Protein AF-A0A238LFA6-F1 (afdb_monomer)

InterPro domains:
  IPR011044 Quinoprotein amine dehydrogenase, beta chain-like [SSF50969] (151-343)
  IPR015943 WD40/YVTN repeat-like-containing domain superfamily [G3DSA:2.130.10.10] (120-360)

pLDDT: mean 74.64, std 20.64, range [26.33, 98.44]

Organism: NCBI:txid1819565

Sequence (454 aa):
MKLIAILVLISCLAVPLSAQPPDEILNQSRDFAEQALTEIALGDRRAAVAAALKGLPDEPEAATLEYYPEAYEALLRAMAARVVNVDRETWQGYAVNSDGTRAVVMGINATMTSPGTGSPTIEFDTESQTMVSRGGPVYLPIEEEPPHILVDPRNGQVIADLMPFSATISNVYGPALPPAFSPDGSLVAAWHMVDGVVLRFRSSEGSPLPPLTELAGREPGVVIGFSPDGTLLAAAADGLVATWDATTGNLIDTFSAPDQTISLDWTHDGHLLALQVFGYDADAEVALSIYREGAWEQVGSLTGQGELPTQYMQVSKFGPHVLLDAETRVYLANWETGEVVDLGRTGASFHRFIRDGEAVGVLTQGLMSFLAGTLSLQVKSLDGAELTPTARDWVTFDQYVTINDEKPDNFGSLRPYTYRGDDIPDGPALWGDAMALLSETERAEVIADRIQPD

Secondary structure (DSSP, 8-state):
-----------------PPPPPHHHHHHHHHHHHHHHHHHHHT-HHHHHHHHHHTS-SS--HHHHTT-HHHHHHHHHHHH---EEE-TT---EEEE-TTSS-EEEE-------PPSSS--EEEEETTTTEEEEE----PPPPSSPPPEEEEETTTTEEEEES--S--PPP--SSS--S-EE-TTS-EEEEEETTTTEEEEEETTT--EEEEE-TTTT--S--EEEE-TTSSEEEEEETTEEEEEETTT--EEEEEEPPTTEEEEEE-TTSPEEEEEEE-SSTT-EEEEEEEETTEEEEEEEEE-SS-----EEEE-SSSSEEEEE-SSEEEEEETTT--EEEEEE-TTEEEEEEGGGTEEEEEE--HHHHHHT--EEEEEETTS-EE---HHHHTTT--EEEETTEEEEEEPP--TTS---TTPPPTHHHHHHHHHHS-HHHHHHHHHHS----

Foldseek 3Di:
DDDDDDDDPPPPPPPPPPPQFDPVLLVQLLVLLVQLVLCLQLLNLLSSLLSLLLSADPLDFQVRVVSRQSSQLSLLQSVLFLEAEDADQWFQFKFAFAALQKMKTWTHRDDDDDDPDPDFDFDQDPVVRDTDTDDDDDDDWDPAGTWTFMAGSNVNHTQDTLDPDGADDDDPDDSDADWDAQLVRQKTWHARQPQRWIWMAGSRRSHTDDIQRPRGPAHDLWEWEAFNVRQKIWMDGQQKIWIAGNVNRHTPDIDGHDGQFNYWDAALVGWIWTWHWDDDFQQIKIWIWIDDDRDTDTQEIDTGRGWDDFNDWEHQNDAQWIWTHTPFWIWIARSNVRDIATLGTVAVWDWAQAPSNQKIKIWDCHPVCVVVVHIDIWIAGSNNDTDDDHSLRCSQFSAAYHHPSDGGPDTHHHYNRGYRSPVQDDGSVSSVVSLVVDDPVSNVVSVVSHRDSD

Nearest PDB structures (foldseek):
  3bws-assembly1_A  TM=6.247E-01  e=5.611E-08  Leptospira interrogans
  5ltd-assembly2_B  TM=5.391E-01  e=1.840E-07  Ogataea angusta
  5ltd-assembly1_A  TM=5.369E-01  e=3.419E-07  Ogataea angusta
  4yhc-assembly1_A  TM=5.308E-01  e=5.012E-06  Schizosaccharomyces pombe 972h-
  6cmk-assembly1_B  TM=4.775E-01  e=4.038E-04  Citrobacter koseri ATCC BAA-895

Solvent-accessible surface area (backbone atoms only — not comparable to full-atom values): 25129 Å² total; per-residue (Å²): 139,88,84,87,84,81,85,80,84,78,77,73,80,71,70,76,75,70,77,77,67,54,68,70,52,52,48,52,16,41,54,23,13,54,50,8,51,50,26,43,55,50,35,38,37,66,60,4,35,45,30,5,51,18,19,38,62,81,89,41,52,59,79,60,46,71,74,35,55,58,9,51,29,25,31,52,35,22,73,41,35,34,26,36,64,43,71,79,70,34,74,63,42,31,32,45,17,35,82,45,66,37,25,40,42,30,34,36,69,75,82,90,70,88,75,86,83,80,78,67,59,76,48,72,40,83,89,78,74,45,80,48,83,61,77,79,92,82,87,77,87,72,92,60,62,44,55,35,37,33,26,26,24,71,78,65,46,78,64,27,69,66,52,94,61,90,57,60,79,76,91,73,83,64,67,64,64,65,64,38,49,24,48,83,34,57,35,36,40,35,72,39,62,66,62,20,27,41,39,34,28,35,56,89,63,37,49,77,49,83,66,42,60,92,53,45,78,42,61,92,53,61,33,63,42,46,28,66,86,37,57,33,32,37,39,33,37,73,43,34,33,41,31,22,35,50,84,83,57,48,78,73,50,74,48,78,47,65,77,57,51,80,43,56,44,45,36,60,89,63,35,46,35,35,35,28,52,49,69,84,46,42,71,11,31,37,36,36,29,37,42,53,99,91,43,79,43,80,41,34,72,47,78,38,90,60,58,37,74,61,80,44,72,38,44,25,74,36,67,62,38,32,41,37,38,28,76,59,33,31,35,39,34,29,48,83,79,50,47,73,35,73,70,46,72,26,80,58,49,50,77,44,71,34,80,82,40,60,26,37,36,39,39,35,43,46,76,69,27,55,76,69,72,43,77,43,75,46,29,25,37,81,84,49,48,83,44,87,73,52,59,73,69,51,24,54,65,45,38,30,37,22,37,72,76,34,70,76,76,49,71,36,46,83,52,76,45,37,38,58,47,86,87,60,63,69,59,47,56,33,55,54,56,54,57,66,72,44,50,76,68,56,44,53,49,31,70,70,70,27,53,71,82,122

Radius of gyration: 25.51 Å; Cα contacts (8 Å, |Δi|>4): 996; chains: 1; bounding box: 101×66×61 Å

Structure (mmCIF, N/CA/C/O backbone):
data_AF-A0A238LFA6-F1
#
_entry.id   AF-A0A238LFA6-F1
#
loop_
_atom_site.group_PDB
_atom_site.id
_atom_site.type_symbol
_atom_site.label_atom_id
_atom_site.label_alt_id
_atom_site.label_comp_id
_atom_site.label_asym_id
_atom_site.label_entity_id
_atom_site.label_seq_id
_atom_site.pdbx_PDB_ins_code
_atom_site.Cartn_x
_atom_site.Cartn_y
_atom_site.Cartn_z
_atom_site.occupancy
_atom_site.B_iso_or_equiv
_atom_site.auth_seq_id
_atom_site.auth_comp_id
_atom_site.auth_asym_id
_atom_site.auth_atom_id
_atom_site.pdbx_PDB_model_num
ATOM 1 N N . MET A 1 1 ? -57.349 45.228 -3.858 1.00 37.72 1 MET A N 1
ATOM 2 C CA . MET A 1 1 ? -56.105 44.581 -4.326 1.00 37.72 1 MET A CA 1
ATOM 3 C C . MET A 1 1 ? -55.445 43.920 -3.129 1.00 37.72 1 MET A C 1
ATOM 5 O O . MET A 1 1 ? -55.098 44.615 -2.188 1.00 37.72 1 MET A O 1
ATOM 9 N N . LYS A 1 2 ? -55.420 42.583 -3.131 1.00 36.34 2 LYS A N 1
ATOM 10 C CA . LYS A 1 2 ? -54.804 41.699 -2.130 1.00 36.34 2 LYS A CA 1
ATOM 11 C C . LYS A 1 2 ? -53.362 41.393 -2.553 1.00 36.34 2 LYS A C 1
ATOM 13 O O . LYS A 1 2 ? -53.178 41.097 -3.725 1.00 36.34 2 LYS A O 1
ATOM 18 N N . LEU A 1 3 ? -52.415 41.361 -1.619 1.00 29.03 3 LEU A N 1
ATOM 19 C CA . LEU A 1 3 ? -51.149 40.607 -1.689 1.00 29.03 3 LEU A CA 1
ATOM 20 C C . LEU A 1 3 ? -50.726 40.377 -0.222 1.00 29.03 3 LEU A C 1
ATOM 22 O O . LEU A 1 3 ? -50.401 41.334 0.467 1.00 29.03 3 LEU A O 1
ATOM 26 N N . ILE A 1 4 ? -51.140 39.275 0.414 1.00 34.56 4 ILE A N 1
ATOM 27 C CA . ILE A 1 4 ? -50.483 37.952 0.478 1.00 34.56 4 ILE A CA 1
ATOM 28 C C . 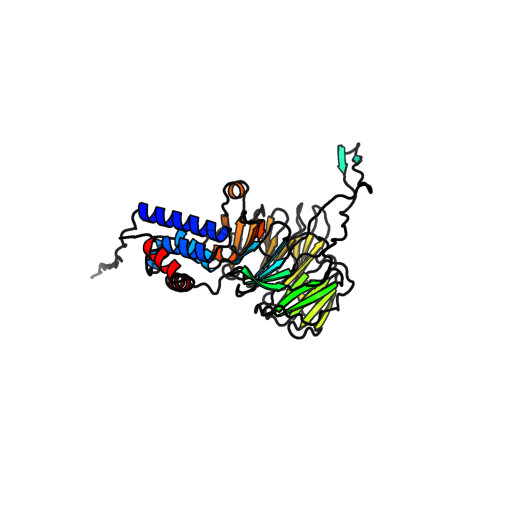ILE A 1 4 ? -49.103 38.040 1.155 1.00 34.56 4 ILE A C 1
ATOM 30 O O . ILE A 1 4 ? -48.097 38.292 0.504 1.00 34.56 4 ILE A O 1
ATOM 34 N N . ALA A 1 5 ? -49.087 37.791 2.468 1.00 33.59 5 ALA A N 1
ATOM 35 C CA . ALA A 1 5 ? -47.917 37.329 3.206 1.00 33.59 5 ALA A CA 1
ATOM 36 C C . ALA A 1 5 ? -48.024 35.799 3.310 1.00 33.59 5 ALA A C 1
ATOM 38 O O . ALA A 1 5 ? -48.997 35.285 3.864 1.00 33.59 5 ALA A O 1
ATOM 39 N N . ILE A 1 6 ? -47.071 35.078 2.722 1.00 33.91 6 ILE A N 1
ATOM 40 C CA . ILE A 1 6 ? -46.956 33.622 2.838 1.00 33.91 6 ILE A CA 1
ATOM 41 C C . ILE A 1 6 ? -46.083 33.343 4.064 1.00 33.91 6 ILE A C 1
ATOM 43 O O . ILE A 1 6 ? -44.888 33.625 4.053 1.00 33.91 6 ILE A O 1
ATOM 47 N N . LEU A 1 7 ? -46.693 32.803 5.122 1.00 31.34 7 LEU A N 1
ATOM 48 C CA . LEU A 1 7 ? -45.980 32.040 6.145 1.00 31.34 7 LEU A CA 1
ATOM 49 C C . LEU A 1 7 ? -45.525 30.728 5.491 1.00 31.34 7 LEU A C 1
ATOM 51 O O . LEU A 1 7 ? -46.366 29.894 5.156 1.00 31.34 7 LEU A O 1
ATOM 55 N N . VAL A 1 8 ? -44.219 30.531 5.327 1.00 31.39 8 VAL A N 1
ATOM 56 C CA . VAL A 1 8 ? -43.654 29.194 5.119 1.00 31.39 8 VAL A CA 1
ATOM 57 C C . VAL A 1 8 ? -43.277 28.662 6.498 1.00 31.39 8 VAL A C 1
ATOM 59 O O . VAL A 1 8 ? -42.295 29.095 7.095 1.00 31.39 8 VAL A O 1
ATOM 62 N N . LEU A 1 9 ? -44.099 27.755 7.025 1.00 32.66 9 LEU A N 1
ATOM 63 C CA . LEU A 1 9 ? -43.716 26.873 8.123 1.00 32.66 9 LEU A CA 1
ATOM 64 C C . LEU A 1 9 ? -42.640 25.923 7.589 1.00 32.66 9 LEU A C 1
ATOM 66 O O . LEU A 1 9 ? -42.952 24.965 6.886 1.00 32.66 9 LEU A O 1
ATOM 70 N N . ILE A 1 10 ? -41.377 26.191 7.915 1.00 34.00 10 ILE A N 1
ATOM 71 C CA . ILE A 1 10 ? -40.335 25.167 7.856 1.00 34.00 10 ILE A CA 1
ATOM 72 C C . ILE A 1 10 ? -40.556 24.298 9.091 1.00 34.00 10 ILE A C 1
ATOM 74 O O . ILE A 1 10 ? -40.155 24.645 10.200 1.00 34.00 10 ILE A O 1
ATOM 78 N N . SER A 1 11 ? -41.261 23.184 8.914 1.00 33.22 11 SER A N 1
ATOM 79 C CA . SER A 1 11 ? -41.185 22.073 9.850 1.00 33.22 11 SER A CA 1
ATOM 80 C C . SER A 1 11 ? -39.778 21.489 9.739 1.00 33.22 11 SER A C 1
ATOM 82 O O . SER A 1 11 ? -39.532 20.604 8.920 1.00 33.22 11 SER A O 1
ATOM 84 N N . CYS A 1 12 ? -38.843 22.010 10.535 1.00 32.88 12 CYS A N 1
ATOM 85 C CA . CYS A 1 12 ? -37.662 21.244 10.897 1.00 32.88 12 CYS A CA 1
ATOM 86 C C . CYS A 1 12 ? -38.176 19.987 11.599 1.00 32.88 12 CYS A C 1
ATOM 88 O O . CYS A 1 12 ? -38.617 20.045 12.747 1.00 32.88 12 CYS A O 1
ATOM 90 N N . LEU A 1 13 ? -38.151 18.857 10.896 1.00 36.09 13 LEU A N 1
ATOM 91 C CA . LEU A 1 13 ? -37.982 17.566 11.542 1.00 36.09 13 LEU A CA 1
ATOM 92 C C . LEU A 1 13 ? -36.618 17.642 12.226 1.00 36.09 13 LEU A C 1
ATOM 94 O O . LEU A 1 13 ? -35.591 17.341 11.628 1.00 36.09 13 LEU A O 1
ATOM 98 N N . ALA A 1 14 ? -36.607 18.162 13.451 1.00 37.34 14 ALA A N 1
ATOM 99 C CA . ALA A 1 14 ? -35.512 17.933 14.364 1.00 37.34 14 ALA A CA 1
ATOM 100 C C . ALA A 1 14 ? -35.490 16.420 14.576 1.00 37.34 14 ALA A C 1
ATOM 102 O O . ALA A 1 14 ? -36.322 15.877 15.304 1.00 37.34 14 ALA A O 1
ATOM 103 N N . VAL A 1 15 ? -34.587 15.740 13.869 1.00 38.59 15 VAL A N 1
ATOM 104 C CA . VAL A 1 15 ? -34.067 14.460 14.336 1.00 38.59 15 VAL A CA 1
ATOM 105 C C . VAL A 1 15 ? -33.672 14.725 15.789 1.00 38.59 15 VAL A C 1
ATOM 107 O O . VAL A 1 15 ? -32.947 15.698 16.027 1.00 38.59 15 VAL A O 1
ATOM 110 N N . PRO A 1 16 ? -34.223 14.005 16.779 1.00 41.16 16 PRO A N 1
ATOM 111 C CA . PRO A 1 16 ? -33.752 14.183 18.136 1.00 41.16 16 PRO A CA 1
ATOM 112 C C . PRO A 1 16 ? -32.260 13.864 18.092 1.00 41.16 16 PRO A C 1
ATOM 114 O O . PRO A 1 16 ? -31.895 12.756 17.711 1.00 41.16 16 PRO A O 1
ATOM 117 N N . LEU A 1 17 ? -31.407 14.847 18.407 1.00 48.75 17 LEU A N 1
ATOM 118 C CA . LEU A 1 17 ? -30.029 14.549 18.777 1.00 48.75 17 LEU A CA 1
ATOM 119 C C . LEU A 1 17 ? -30.155 13.471 19.854 1.00 48.75 17 LEU A C 1
ATOM 121 O O . LEU A 1 17 ? -30.703 13.754 20.925 1.00 48.75 17 LEU A O 1
ATOM 125 N N . SER A 1 18 ? -29.716 12.243 19.569 1.00 60.25 18 SER A N 1
ATOM 126 C CA . SER A 1 18 ? -29.378 11.330 20.651 1.00 60.25 18 SER A CA 1
ATOM 127 C C . SER A 1 18 ? -28.471 12.118 21.587 1.00 60.25 18 SER A C 1
ATOM 129 O O . SER A 1 18 ? -27.588 12.850 21.127 1.00 60.25 18 SER A O 1
ATOM 131 N N . ALA A 1 19 ? -28.765 12.078 22.886 1.00 70.69 19 ALA A N 1
ATOM 132 C CA . ALA A 1 19 ? -27.911 12.738 23.860 1.00 70.69 19 ALA A CA 1
ATOM 133 C C . ALA A 1 19 ? -26.474 12.266 23.610 1.00 70.69 19 ALA A C 1
ATOM 135 O O . ALA A 1 19 ? -26.257 11.069 23.423 1.00 70.69 19 ALA A O 1
ATOM 136 N N . GLN A 1 20 ? -25.523 13.202 23.523 1.00 80.25 20 GLN A N 1
ATOM 137 C CA . GLN A 1 20 ? -24.124 12.818 23.362 1.00 80.25 20 GLN A CA 1
ATOM 138 C C . GLN A 1 20 ? -23.736 11.853 24.491 1.00 80.25 20 GLN A C 1
ATOM 140 O O . GLN A 1 20 ? -24.167 12.079 25.630 1.00 80.25 20 GLN A O 1
ATOM 145 N N . PRO A 1 21 ? -22.938 10.810 24.198 1.00 89.12 21 PRO A N 1
ATOM 146 C CA . PRO A 1 21 ? -22.437 9.919 25.233 1.00 89.12 21 PRO A CA 1
ATOM 147 C C . PRO A 1 21 ? -21.693 10.708 26.324 1.00 89.12 21 PRO A C 1
ATOM 149 O O . PRO A 1 21 ? -21.082 11.736 26.016 1.00 89.12 21 PRO A O 1
ATOM 152 N N . PRO A 1 22 ? -21.715 10.255 27.589 1.00 92.50 22 PRO A N 1
ATOM 153 C CA . PRO A 1 22 ? -20.959 10.900 28.659 1.00 92.50 22 PRO A CA 1
ATOM 154 C C . PRO A 1 22 ? -19.458 10.979 28.343 1.00 92.50 22 PRO A C 1
ATOM 156 O O . PRO A 1 22 ? -18.893 10.032 27.796 1.00 92.50 22 PRO A O 1
ATOM 159 N N . ASP A 1 23 ? -18.788 12.057 28.770 1.00 92.88 23 ASP A N 1
ATOM 160 C CA . ASP A 1 23 ? -17.341 12.250 28.556 1.00 92.88 23 ASP A CA 1
ATOM 161 C C . ASP A 1 23 ? -16.497 11.071 29.069 1.00 92.88 23 ASP A C 1
ATOM 163 O O . ASP A 1 23 ? -15.469 10.742 28.486 1.00 92.88 23 ASP A O 1
ATOM 167 N N . GLU A 1 24 ? -16.933 10.409 30.145 1.00 94.56 24 GLU A N 1
ATOM 168 C CA . GLU A 1 24 ? -16.273 9.214 30.684 1.00 94.56 24 GLU A CA 1
ATOM 169 C C . GLU A 1 24 ? -16.247 8.063 29.668 1.00 94.56 24 GLU A C 1
ATOM 171 O O . GLU A 1 24 ? -15.202 7.448 29.470 1.00 94.56 24 GLU A O 1
ATOM 176 N N . ILE A 1 25 ? -17.359 7.828 28.967 1.00 95.62 25 ILE A N 1
ATOM 177 C CA . ILE A 1 25 ? -17.468 6.800 27.925 1.00 95.62 25 ILE A CA 1
ATOM 178 C C . ILE A 1 25 ? -16.638 7.180 26.697 1.00 95.62 25 ILE A C 1
ATOM 180 O O . ILE A 1 25 ? -15.967 6.330 26.113 1.00 95.62 25 ILE A O 1
ATOM 184 N N . LEU A 1 26 ? -16.638 8.462 26.319 1.00 95.44 26 LEU A N 1
ATOM 185 C CA . LEU A 1 26 ? -15.810 8.954 25.214 1.00 95.44 26 LEU A CA 1
ATOM 186 C C . LEU A 1 26 ? -14.313 8.820 25.523 1.00 95.44 26 LEU A C 1
ATOM 188 O O . LEU A 1 26 ? -13.538 8.465 24.642 1.00 95.44 26 LEU A O 1
ATOM 192 N N . ASN A 1 27 ? -13.899 9.052 26.770 1.00 96.31 27 ASN A N 1
ATOM 193 C CA . ASN A 1 27 ? -12.510 8.851 27.182 1.00 96.31 27 ASN A CA 1
ATOM 194 C C . ASN A 1 27 ? -12.126 7.364 27.176 1.00 96.31 27 ASN A C 1
ATOM 196 O O . ASN A 1 27 ? -11.094 7.027 26.611 1.00 96.31 27 ASN A O 1
ATOM 200 N N . GLN A 1 28 ? -12.981 6.471 27.686 1.00 97.31 28 GLN A N 1
ATOM 201 C CA . GLN A 1 28 ? -12.742 5.022 27.601 1.00 97.31 28 GLN A CA 1
ATOM 202 C C . GLN A 1 28 ? -12.625 4.539 26.147 1.00 97.31 28 GLN A C 1
ATOM 204 O O . GLN A 1 28 ? -11.766 3.722 25.826 1.00 97.31 28 GLN A O 1
ATOM 209 N N . SER A 1 29 ? -13.462 5.065 25.247 1.00 97.94 29 SER A N 1
ATOM 210 C CA . SER A 1 29 ? -13.379 4.776 23.811 1.00 97.94 29 SER A CA 1
ATOM 211 C C . SER A 1 29 ? -12.026 5.179 23.212 1.00 97.94 29 SER A C 1
ATOM 213 O O . SER A 1 29 ? -11.436 4.404 22.456 1.00 97.94 29 SER A O 1
ATOM 215 N N . ARG A 1 30 ? -11.495 6.350 23.594 1.00 97.31 30 ARG A N 1
ATOM 216 C CA . ARG A 1 30 ? -10.154 6.806 23.188 1.00 97.31 30 ARG A CA 1
ATOM 217 C C . ARG A 1 30 ? -9.043 5.927 23.751 1.00 97.31 30 ARG A C 1
ATOM 219 O O . ARG A 1 30 ? -8.142 5.577 22.998 1.00 97.31 30 ARG A O 1
ATOM 226 N N . ASP A 1 31 ? -9.131 5.515 25.014 1.00 97.44 31 ASP A N 1
ATOM 227 C CA . ASP A 1 31 ? -8.135 4.623 25.627 1.00 97.44 31 ASP A CA 1
ATOM 228 C C . ASP A 1 31 ? -8.044 3.287 24.860 1.00 97.44 31 ASP A C 1
ATOM 230 O O . ASP A 1 31 ? -6.955 2.791 24.565 1.00 97.44 31 ASP A O 1
ATOM 234 N N . PHE A 1 32 ? -9.192 2.729 24.456 1.00 98.44 32 PHE A N 1
ATOM 235 C CA . PHE A 1 32 ? -9.238 1.535 23.607 1.00 98.44 32 PHE A CA 1
ATOM 236 C C . PHE A 1 32 ? -8.690 1.778 22.195 1.00 98.44 32 PHE A C 1
ATOM 238 O O . PHE A 1 32 ? -8.038 0.896 21.631 1.00 98.44 32 PHE A O 1
ATOM 245 N N . ALA A 1 33 ? -8.918 2.962 21.624 1.00 97.00 33 ALA A N 1
ATOM 246 C CA . ALA A 1 33 ? -8.324 3.344 20.347 1.00 97.00 33 ALA A CA 1
ATOM 247 C C . ALA A 1 33 ? -6.788 3.411 20.439 1.00 97.00 33 ALA A C 1
ATOM 249 O O . ALA A 1 33 ? -6.101 2.853 19.586 1.00 97.00 33 ALA A O 1
ATOM 250 N N . GLU A 1 34 ? -6.234 4.015 21.493 1.00 94.88 34 GLU A N 1
ATOM 251 C CA . GLU A 1 34 ? -4.783 4.066 21.735 1.00 94.88 34 GLU A CA 1
ATOM 252 C C . GLU A 1 34 ? -4.179 2.667 21.918 1.00 94.88 34 GLU A C 1
ATOM 254 O O . GLU A 1 34 ? -3.111 2.367 21.369 1.00 94.88 34 GLU A O 1
ATOM 259 N N . GLN A 1 35 ? -4.885 1.783 22.629 1.00 95.06 35 GLN A N 1
ATOM 260 C CA . GLN A 1 35 ? -4.495 0.380 22.735 1.00 95.06 35 GLN A CA 1
ATOM 261 C C . GLN A 1 35 ? -4.465 -0.286 21.353 1.00 95.06 35 GLN A C 1
ATOM 263 O O . GLN A 1 35 ? -3.463 -0.901 20.997 1.00 95.06 35 GLN A O 1
ATOM 268 N N . ALA A 1 36 ? -5.512 -0.122 20.544 1.00 95.31 36 ALA A N 1
ATOM 269 C CA . ALA A 1 36 ? -5.564 -0.694 19.2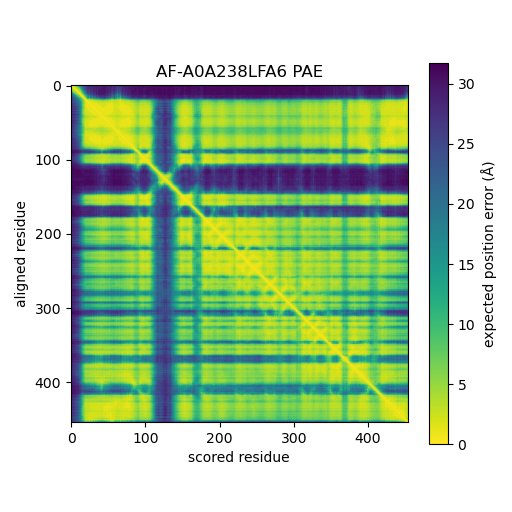03 1.00 95.31 36 ALA A CA 1
ATOM 270 C C . ALA A 1 36 ? -4.415 -0.202 18.310 1.00 95.31 36 ALA A C 1
ATOM 272 O O . ALA A 1 36 ? -3.789 -1.006 17.624 1.00 95.31 36 ALA A O 1
ATOM 273 N N . LEU A 1 37 ? -4.084 1.092 18.355 1.00 89.69 37 LEU A N 1
ATOM 274 C CA . LEU A 1 37 ? -2.946 1.649 17.615 1.00 89.69 37 LEU A CA 1
ATOM 275 C C . LEU A 1 37 ? -1.601 1.074 18.084 1.00 89.69 37 LEU A C 1
ATOM 277 O O . LEU A 1 37 ? -0.703 0.881 17.263 1.00 89.69 37 LEU A O 1
ATOM 281 N N . THR A 1 38 ? -1.470 0.769 19.377 1.00 87.19 38 THR A N 1
ATOM 282 C CA . THR A 1 38 ? -0.289 0.085 19.924 1.00 87.19 38 THR A CA 1
ATOM 283 C C . THR A 1 38 ? -0.168 -1.327 19.353 1.00 87.19 38 THR A C 1
ATOM 285 O O . THR A 1 38 ? 0.900 -1.697 18.878 1.00 87.19 38 THR A O 1
ATOM 288 N N . GLU A 1 39 ? -1.263 -2.086 19.313 1.00 87.44 39 GLU A N 1
ATOM 289 C CA . GLU A 1 39 ? -1.271 -3.443 18.747 1.00 87.44 39 GLU A CA 1
ATOM 290 C C . GLU A 1 39 ? -0.993 -3.450 17.231 1.00 87.44 39 GLU A C 1
ATOM 292 O O . GLU A 1 39 ? -0.251 -4.304 16.742 1.00 87.44 39 GLU A O 1
ATOM 297 N N . ILE A 1 40 ? -1.494 -2.456 16.477 1.00 83.44 40 ILE A N 1
ATOM 298 C CA . ILE A 1 40 ? -1.125 -2.263 15.058 1.00 83.44 40 ILE A CA 1
ATOM 299 C C . ILE A 1 40 ? 0.388 -2.079 14.928 1.00 83.44 40 ILE A C 1
ATOM 301 O O . ILE A 1 40 ? 1.010 -2.721 14.083 1.00 83.44 40 ILE A O 1
ATOM 305 N N . ALA A 1 41 ? 0.980 -1.234 15.776 1.00 77.25 41 ALA A N 1
ATOM 306 C CA . ALA A 1 41 ? 2.416 -0.969 15.774 1.00 77.25 41 ALA A CA 1
ATOM 307 C C . ALA A 1 41 ? 3.268 -2.181 16.184 1.00 77.25 41 ALA A C 1
ATOM 309 O O . ALA A 1 41 ? 4.463 -2.185 15.905 1.00 77.25 41 ALA A O 1
ATOM 310 N N . LEU A 1 42 ? 2.677 -3.200 16.812 1.00 76.50 42 LEU A N 1
ATOM 311 C CA . LEU A 1 42 ? 3.324 -4.477 17.134 1.00 76.50 42 LEU A CA 1
ATOM 312 C C . LEU A 1 42 ? 3.100 -5.549 16.053 1.00 76.50 42 LEU A C 1
ATOM 314 O O . LEU A 1 42 ? 3.753 -6.594 16.065 1.00 76.50 42 LEU A O 1
ATOM 318 N N . GLY A 1 43 ? 2.199 -5.295 15.102 1.00 76.00 43 GLY A N 1
ATOM 319 C CA . GLY A 1 43 ? 1.790 -6.257 14.083 1.00 76.00 43 GLY A CA 1
ATOM 320 C C . GLY A 1 43 ? 0.730 -7.262 14.545 1.00 76.00 43 GLY A C 1
ATOM 321 O O . GLY A 1 43 ? 0.389 -8.165 13.778 1.00 76.00 43 GLY A O 1
ATOM 322 N N . ASP A 1 44 ? 0.154 -7.114 15.746 1.00 85.81 44 ASP A N 1
ATOM 323 C CA . ASP A 1 44 ? -0.959 -7.959 16.196 1.00 85.81 44 ASP A CA 1
ATOM 324 C C . ASP A 1 44 ? -2.300 -7.401 15.711 1.00 85.81 44 ASP A C 1
ATOM 326 O O . ASP A 1 44 ? -3.057 -6.712 16.402 1.00 85.81 44 ASP A O 1
ATOM 330 N N . ARG A 1 45 ? -2.622 -7.753 14.468 1.00 87.38 45 ARG A N 1
ATOM 331 C CA . ARG A 1 45 ? -3.863 -7.337 13.815 1.00 87.38 45 ARG A CA 1
ATOM 332 C C . ARG A 1 45 ? -5.122 -7.771 14.576 1.00 87.38 45 ARG A C 1
ATOM 334 O O . ARG A 1 45 ? -6.118 -7.047 14.559 1.00 87.38 45 ARG A O 1
ATOM 341 N N . ARG A 1 46 ? -5.131 -8.953 15.206 1.00 92.31 46 ARG A N 1
ATOM 342 C CA . ARG A 1 46 ? -6.343 -9.483 15.864 1.00 92.31 46 ARG A CA 1
ATOM 343 C C . ARG A 1 46 ? -6.558 -8.808 17.215 1.00 92.31 46 ARG A C 1
ATOM 345 O O . ARG A 1 46 ? -7.695 -8.432 17.504 1.00 92.31 46 ARG A O 1
ATOM 352 N N . ALA A 1 47 ? -5.489 -8.580 17.978 1.00 92.12 47 ALA A N 1
ATOM 353 C CA . ALA A 1 47 ? -5.544 -7.792 19.207 1.00 92.12 47 ALA A CA 1
ATOM 354 C C . ALA A 1 47 ? -5.965 -6.342 18.926 1.00 92.12 47 ALA A C 1
ATOM 356 O O . ALA A 1 47 ? -6.847 -5.823 19.611 1.00 92.12 47 ALA A O 1
ATOM 357 N N . ALA A 1 48 ? -5.438 -5.728 17.860 1.00 93.56 48 ALA A N 1
ATOM 358 C CA . ALA A 1 48 ? -5.834 -4.387 17.435 1.00 93.56 48 ALA A CA 1
ATOM 359 C C . ALA A 1 48 ? -7.335 -4.283 17.127 1.00 93.56 48 ALA A C 1
ATOM 361 O O . ALA A 1 48 ? -8.013 -3.376 17.613 1.00 93.56 48 ALA A O 1
ATOM 362 N N . VAL A 1 49 ? -7.874 -5.239 16.358 1.00 97.75 49 VAL A N 1
ATOM 363 C CA . VAL A 1 49 ? -9.311 -5.299 16.050 1.00 97.75 49 VAL A CA 1
ATOM 364 C C . VAL A 1 49 ? -10.138 -5.471 17.324 1.00 97.75 49 VAL A C 1
ATOM 366 O O . VAL A 1 49 ? -11.129 -4.765 17.506 1.00 97.75 49 VAL A O 1
ATOM 369 N N . ALA A 1 50 ? -9.731 -6.369 18.225 1.00 98.25 50 ALA A N 1
ATOM 370 C CA . ALA A 1 50 ? -10.434 -6.583 19.486 1.00 98.25 50 ALA A CA 1
ATOM 371 C C . ALA A 1 50 ? -10.454 -5.315 20.356 1.00 98.25 50 ALA A C 1
ATOM 373 O O . ALA A 1 50 ? -11.519 -4.926 20.836 1.00 98.25 50 ALA A O 1
ATOM 374 N N . ALA A 1 51 ? -9.312 -4.640 20.517 1.00 98.31 51 ALA A N 1
ATOM 375 C CA . ALA A 1 51 ? -9.214 -3.394 21.272 1.00 98.31 51 ALA A CA 1
ATOM 376 C C . ALA A 1 51 ? -10.096 -2.291 20.664 1.00 98.31 51 ALA A C 1
ATOM 378 O O . ALA A 1 51 ? -10.906 -1.699 21.374 1.00 98.31 51 ALA A O 1
ATOM 379 N N . ALA A 1 52 ? -10.040 -2.080 19.345 1.00 98.06 52 ALA A N 1
ATOM 380 C CA . ALA A 1 52 ? -10.851 -1.058 18.684 1.00 98.06 52 ALA A CA 1
ATOM 381 C C . ALA A 1 52 ? -12.362 -1.324 18.828 1.00 98.06 52 ALA A C 1
ATOM 383 O O . ALA A 1 52 ? -13.133 -0.401 19.094 1.00 98.06 52 ALA A O 1
ATOM 384 N N . LEU A 1 53 ? -12.794 -2.588 18.729 1.00 98.31 53 LEU A N 1
ATOM 385 C CA . LEU A 1 53 ? -14.197 -2.971 18.929 1.00 98.31 53 LEU A CA 1
ATOM 386 C C . LEU A 1 53 ? -14.685 -2.726 20.366 1.00 98.31 53 LEU A C 1
ATOM 388 O O . LEU A 1 53 ? -15.848 -2.354 20.541 1.00 98.31 53 LEU A O 1
ATOM 392 N N . LYS A 1 54 ? -13.820 -2.880 21.384 1.00 98.44 54 LYS A N 1
ATOM 393 C CA . LYS A 1 54 ? -14.146 -2.520 22.780 1.00 98.44 54 LYS A CA 1
ATOM 394 C C . LYS A 1 54 ? -14.438 -1.020 22.925 1.00 98.44 54 LYS A C 1
ATOM 396 O O . LYS A 1 54 ? -15.275 -0.639 23.739 1.00 98.44 54 LYS A O 1
ATOM 401 N N . GLY A 1 55 ? -13.823 -0.177 22.096 1.00 97.50 55 GLY A N 1
ATOM 402 C CA . GLY A 1 55 ? -14.077 1.264 22.051 1.00 97.50 55 GLY A CA 1
ATOM 403 C C . GLY A 1 55 ? -15.369 1.681 21.340 1.00 97.50 55 GLY A C 1
ATOM 404 O O . GLY A 1 55 ? -15.658 2.875 21.306 1.00 97.50 55 GLY A O 1
ATOM 405 N N . LEU A 1 56 ? -16.147 0.748 20.778 1.00 96.88 56 LEU A N 1
ATOM 406 C CA . LEU A 1 56 ? -17.362 1.045 20.014 1.00 96.88 56 LEU A CA 1
ATOM 407 C C . LEU A 1 56 ? -18.618 0.432 20.664 1.00 96.88 56 LEU A C 1
ATOM 409 O O . LEU A 1 56 ? -18.527 -0.628 21.292 1.00 96.88 56 LEU A O 1
ATOM 413 N N . PRO A 1 57 ? -19.811 1.031 20.478 1.00 94.44 57 PRO A N 1
ATOM 414 C CA . PRO A 1 57 ? -21.092 0.440 20.886 1.00 94.44 57 PRO A CA 1
ATOM 415 C C . PRO A 1 57 ? -21.433 -0.836 20.120 1.00 94.44 57 PRO A C 1
ATOM 417 O O . PRO A 1 57 ? -20.885 -1.081 19.044 1.00 94.44 57 PRO A O 1
ATOM 420 N N . ASP A 1 58 ? -22.328 -1.660 20.670 1.00 93.06 58 ASP A N 1
ATOM 421 C CA . ASP A 1 58 ? -22.764 -2.902 20.022 1.00 93.06 58 ASP A CA 1
ATOM 422 C C . ASP A 1 58 ? -23.586 -2.657 18.766 1.00 93.06 58 ASP A C 1
ATOM 424 O O . ASP A 1 58 ? -24.438 -1.774 18.767 1.00 93.06 58 ASP A O 1
ATOM 428 N N . GLU A 1 59 ? -23.278 -3.422 17.712 1.00 91.31 59 GLU A N 1
ATOM 429 C CA . GLU A 1 59 ? -23.884 -3.313 16.377 1.00 91.31 59 GLU A CA 1
ATOM 430 C C . GLU A 1 59 ? -24.187 -1.849 15.972 1.00 91.31 59 GLU A C 1
ATOM 432 O O . GLU A 1 59 ? -25.343 -1.487 15.737 1.00 91.31 59 GLU A O 1
ATOM 437 N N . PRO A 1 60 ? -23.169 -0.964 15.936 1.00 92.12 60 PRO A N 1
ATOM 438 C CA . PRO A 1 60 ? -23.401 0.470 15.895 1.00 92.12 60 PRO A CA 1
ATOM 439 C C . PRO A 1 60 ? -23.958 0.901 14.536 1.00 92.12 60 PRO A C 1
ATOM 441 O O . PRO A 1 60 ? -23.461 0.506 13.479 1.00 92.12 60 PRO A O 1
ATOM 444 N N . GLU A 1 61 ? -24.961 1.779 14.555 1.00 91.56 61 GLU A N 1
ATOM 445 C CA . GLU A 1 61 ? -25.421 2.473 13.353 1.00 91.56 61 GLU A CA 1
ATOM 446 C C . GLU A 1 61 ? -24.393 3.521 12.893 1.00 91.56 61 GLU A C 1
ATOM 448 O O . GLU A 1 61 ? -23.574 4.007 13.674 1.00 91.56 61 GLU A O 1
ATOM 453 N N . ALA A 1 62 ? -24.465 3.932 11.622 1.00 89.19 62 ALA A N 1
ATOM 454 C CA . ALA A 1 62 ? -23.528 4.905 11.051 1.00 89.19 62 ALA A CA 1
ATOM 455 C C . ALA A 1 62 ? -23.493 6.235 11.829 1.00 89.19 62 ALA A C 1
ATOM 457 O O . ALA A 1 62 ? -22.417 6.756 12.096 1.00 89.19 62 ALA A O 1
ATOM 458 N N . ALA A 1 63 ? -24.656 6.742 12.252 1.00 88.38 63 ALA A N 1
ATOM 459 C CA . ALA A 1 63 ? -24.744 7.972 13.040 1.00 88.38 63 ALA A CA 1
ATOM 460 C C . ALA A 1 63 ? -24.109 7.825 14.434 1.00 88.38 63 ALA A C 1
ATOM 462 O O . ALA A 1 63 ? -23.591 8.790 14.985 1.00 88.38 63 ALA A O 1
ATOM 463 N N . THR A 1 64 ? -24.124 6.617 15.002 1.00 90.19 64 THR A N 1
ATOM 464 C CA . THR A 1 64 ? -23.521 6.346 16.309 1.00 90.19 64 THR A CA 1
ATOM 465 C C . THR A 1 64 ? -21.996 6.368 16.231 1.00 90.19 64 THR A C 1
ATOM 467 O O . THR A 1 64 ? -21.345 6.859 17.151 1.00 90.19 64 TH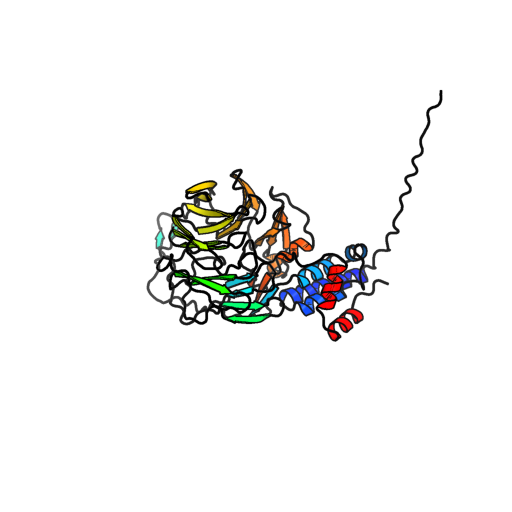R A O 1
ATOM 470 N N . LEU A 1 65 ? -21.416 5.887 15.127 1.00 91.00 65 LEU A N 1
ATOM 471 C CA . LEU A 1 65 ? -19.964 5.877 14.910 1.00 91.00 65 LEU A CA 1
ATOM 472 C C . LEU A 1 65 ? -19.355 7.288 14.882 1.00 91.00 65 LEU A C 1
ATOM 474 O O . LEU A 1 65 ? -18.206 7.454 15.282 1.00 91.00 65 LEU A O 1
ATOM 478 N N . GLU A 1 66 ? -20.125 8.311 14.495 1.00 90.69 66 GLU A N 1
ATOM 479 C CA . GLU A 1 66 ? -19.673 9.713 14.503 1.00 90.69 66 GLU A CA 1
ATOM 480 C C . GLU A 1 66 ? -19.317 10.225 15.910 1.00 90.69 66 GLU A C 1
ATOM 482 O O . GLU A 1 66 ? -18.538 11.170 16.041 1.00 90.69 66 GLU A O 1
ATOM 487 N N . TYR A 1 67 ? -19.849 9.603 16.969 1.00 93.25 67 TYR A N 1
ATOM 488 C CA . TYR A 1 67 ? -19.504 9.944 18.352 1.00 93.25 67 TYR A CA 1
ATOM 489 C C . TYR A 1 67 ? -18.183 9.327 18.827 1.00 93.25 67 TYR A C 1
ATOM 491 O O . TYR A 1 67 ? -17.652 9.779 19.840 1.00 93.25 67 TYR A O 1
ATOM 499 N N . TYR A 1 68 ? -17.644 8.336 18.111 1.00 95.19 68 TYR A N 1
ATOM 500 C CA . TYR A 1 68 ? -16.449 7.575 18.499 1.00 95.19 68 TYR A CA 1
ATOM 501 C C . TYR A 1 68 ? -15.386 7.566 17.384 1.00 95.19 68 TYR A C 1
ATOM 503 O O . TYR A 1 68 ? -14.971 6.492 16.932 1.00 95.19 68 TYR A O 1
ATOM 511 N N . PRO A 1 69 ? -14.955 8.743 16.890 1.00 93.38 69 PRO A N 1
ATOM 512 C CA . PRO A 1 69 ? -14.136 8.825 15.687 1.00 93.38 69 PRO A CA 1
ATOM 513 C C . PRO A 1 69 ? -12.767 8.150 15.845 1.00 93.38 69 PRO A C 1
ATOM 515 O O . PRO A 1 69 ? -12.308 7.516 14.899 1.00 93.38 69 PRO A O 1
ATOM 518 N N . GLU A 1 70 ? -12.139 8.216 17.022 1.00 95.00 70 GLU A N 1
ATOM 519 C CA . GLU A 1 70 ? -10.824 7.610 17.267 1.00 95.00 70 GLU A CA 1
ATOM 520 C C . GLU A 1 70 ? -10.890 6.073 17.265 1.00 95.00 70 GLU A C 1
ATOM 522 O O . GLU A 1 70 ? -10.063 5.421 16.630 1.00 95.00 70 GLU A O 1
ATOM 527 N N . ALA A 1 71 ? -11.899 5.480 17.915 1.00 96.62 71 ALA A N 1
ATOM 528 C CA . ALA A 1 71 ? -12.085 4.027 17.922 1.00 96.62 71 ALA A CA 1
ATOM 529 C C . ALA A 1 71 ? -12.511 3.495 16.544 1.00 96.62 71 ALA A C 1
ATOM 531 O O . ALA A 1 71 ? -12.066 2.425 16.125 1.00 96.62 71 ALA A O 1
ATOM 532 N N . TYR A 1 72 ? -13.328 4.255 15.808 1.00 96.12 72 TYR A N 1
ATOM 533 C CA . TYR A 1 72 ? -13.703 3.911 14.438 1.00 96.12 72 TYR A CA 1
ATOM 534 C C . TYR A 1 72 ? -12.504 3.985 13.478 1.00 96.12 72 TYR A C 1
ATOM 536 O O . TYR A 1 72 ? -12.302 3.067 12.680 1.00 96.12 72 TYR A O 1
ATOM 544 N N . GLU A 1 73 ? -11.668 5.023 13.584 1.00 94.88 73 GLU A N 1
ATOM 545 C CA . GLU A 1 73 ? -10.409 5.111 12.837 1.00 94.88 73 GLU A CA 1
ATOM 546 C C . GLU A 1 73 ? -9.478 3.945 13.177 1.00 94.88 73 GLU A C 1
ATOM 548 O O . GLU A 1 73 ? -8.973 3.281 12.270 1.00 94.88 73 GLU A O 1
ATOM 553 N N . ALA A 1 74 ? -9.290 3.647 14.465 1.00 95.81 74 ALA A N 1
ATOM 554 C CA . ALA A 1 74 ? -8.459 2.530 14.897 1.00 95.81 74 ALA A CA 1
ATOM 555 C C . ALA A 1 74 ? -8.967 1.188 14.346 1.00 95.81 74 ALA A C 1
ATOM 557 O O . ALA A 1 74 ? -8.158 0.361 13.927 1.00 95.81 74 ALA A O 1
ATOM 558 N N . LEU A 1 75 ? -10.289 0.985 14.265 1.00 97.19 75 LEU A N 1
ATOM 559 C CA . LEU A 1 75 ? -10.874 -0.222 13.678 1.00 97.19 75 LEU A CA 1
ATOM 560 C C . LEU A 1 75 ? -10.600 -0.325 12.171 1.00 97.19 75 LEU A C 1
ATOM 562 O O . LEU A 1 75 ? -10.202 -1.393 11.699 1.00 97.19 75 LEU A O 1
ATOM 566 N N . LEU A 1 76 ? -10.781 0.771 11.423 1.00 95.50 76 LEU A N 1
ATOM 567 C CA . LEU A 1 76 ? -10.461 0.839 9.990 1.00 95.50 76 LEU A CA 1
ATOM 568 C C . LEU A 1 76 ? -8.991 0.486 9.744 1.00 95.50 76 LEU A C 1
ATOM 570 O O . LEU A 1 76 ? -8.678 -0.377 8.920 1.00 95.50 76 LEU A O 1
ATOM 574 N N . ARG A 1 77 ? -8.095 1.120 10.503 1.00 92.94 77 ARG A N 1
ATOM 575 C CA . ARG A 1 77 ? -6.648 0.908 10.423 1.00 92.94 77 ARG A CA 1
ATOM 576 C C . ARG A 1 77 ? -6.256 -0.519 10.804 1.00 92.94 77 ARG A C 1
ATOM 578 O O . ARG A 1 77 ? -5.503 -1.151 10.070 1.00 92.94 77 ARG A O 1
ATOM 585 N N . ALA A 1 78 ? -6.829 -1.079 11.871 1.00 93.88 78 ALA A N 1
ATOM 586 C CA . ALA A 1 78 ? -6.580 -2.460 12.288 1.00 93.88 78 ALA A CA 1
ATOM 587 C C . ALA A 1 78 ? -7.040 -3.472 11.226 1.00 93.88 78 ALA A C 1
ATOM 589 O O . ALA A 1 78 ? -6.319 -4.408 10.879 1.00 93.88 78 ALA A O 1
ATOM 590 N N . MET A 1 79 ? -8.219 -3.268 10.636 1.00 95.06 79 MET A N 1
ATOM 591 C CA . MET A 1 79 ? -8.709 -4.120 9.550 1.00 95.06 79 MET A CA 1
ATOM 592 C C . MET A 1 79 ? -7.824 -4.025 8.301 1.00 95.06 79 MET A C 1
ATOM 594 O O . MET A 1 79 ? -7.583 -5.041 7.640 1.00 95.06 79 MET A O 1
ATOM 598 N N . ALA A 1 80 ? -7.283 -2.845 8.009 1.00 92.19 80 ALA A N 1
ATOM 599 C CA . ALA A 1 80 ? -6.384 -2.617 6.887 1.00 92.19 80 ALA A CA 1
ATOM 600 C C . ALA A 1 80 ? -4.930 -3.047 7.122 1.00 92.19 80 ALA A C 1
ATOM 602 O O . ALA A 1 80 ? -4.230 -3.301 6.144 1.00 92.19 80 ALA A O 1
ATOM 603 N N . ALA A 1 81 ? -4.477 -3.155 8.370 1.00 88.56 81 ALA A N 1
ATOM 604 C CA . ALA A 1 81 ? -3.069 -3.345 8.697 1.00 88.56 81 ALA A CA 1
ATOM 605 C C . ALA A 1 81 ? -2.446 -4.537 7.951 1.00 88.56 81 ALA A C 1
ATOM 607 O O . ALA A 1 81 ? -3.009 -5.639 7.916 1.00 88.56 81 ALA A O 1
ATOM 608 N N . ARG A 1 82 ? -1.281 -4.292 7.345 1.00 87.56 82 ARG A N 1
ATOM 609 C CA . ARG A 1 82 ? -0.385 -5.278 6.723 1.00 87.56 82 ARG A CA 1
ATOM 610 C C . ARG A 1 82 ? 0.993 -5.082 7.331 1.00 87.56 82 ARG A C 1
ATOM 612 O O . ARG A 1 82 ? 1.919 -4.640 6.654 1.00 87.56 82 ARG A O 1
ATOM 619 N N . VAL A 1 83 ? 1.082 -5.338 8.630 1.00 79.06 83 VAL A N 1
ATOM 620 C CA . VAL A 1 83 ? 2.296 -5.150 9.420 1.00 79.06 83 VAL A CA 1
ATOM 621 C C . VAL A 1 83 ? 2.894 -6.516 9.710 1.00 79.06 83 VAL A C 1
ATOM 623 O O . VAL A 1 83 ? 2.200 -7.407 10.196 1.00 79.06 83 VAL A O 1
ATOM 626 N N . VAL A 1 84 ? 4.170 -6.687 9.377 1.00 75.69 84 VAL A N 1
ATOM 627 C CA . VAL A 1 84 ? 4.901 -7.935 9.616 1.00 75.69 84 VAL A CA 1
ATOM 628 C C . VAL A 1 84 ? 6.018 -7.652 10.603 1.00 75.69 84 VAL A C 1
ATOM 630 O O . VAL A 1 84 ? 6.831 -6.760 10.377 1.00 75.69 84 VAL A O 1
ATOM 633 N N . ASN A 1 85 ? 6.049 -8.423 11.684 1.00 72.56 85 ASN A N 1
ATOM 634 C CA . ASN A 1 85 ? 7.101 -8.349 12.685 1.00 72.56 85 ASN A CA 1
ATOM 635 C C . ASN A 1 85 ? 8.207 -9.346 12.342 1.00 72.56 85 ASN A C 1
ATOM 637 O O . ASN A 1 85 ? 7.926 -10.507 12.027 1.00 72.56 85 ASN A O 1
ATOM 641 N N . VAL A 1 86 ? 9.447 -8.876 12.351 1.00 66.12 86 VAL A N 1
ATOM 642 C CA . VAL A 1 86 ? 10.624 -9.638 11.933 1.00 66.12 86 VAL A CA 1
ATOM 643 C C . VAL A 1 86 ? 11.780 -9.444 12.908 1.00 66.12 86 VAL A C 1
ATOM 645 O O . VAL A 1 86 ? 11.846 -8.462 13.646 1.00 66.12 86 VAL A O 1
ATOM 648 N N . ASP A 1 87 ? 12.737 -10.368 12.885 1.00 60.06 87 ASP A N 1
ATOM 649 C CA . ASP A 1 87 ? 13.917 -10.281 13.743 1.00 60.06 87 ASP A CA 1
ATOM 650 C C . ASP A 1 87 ? 14.950 -9.256 13.215 1.00 60.06 87 ASP A C 1
ATOM 652 O O . ASP A 1 87 ? 15.176 -9.128 12.007 1.00 60.06 87 ASP A O 1
ATOM 656 N N . ARG A 1 88 ? 15.613 -8.549 14.145 1.00 52.97 88 ARG A N 1
ATOM 657 C CA . ARG A 1 88 ? 16.501 -7.370 13.946 1.00 52.97 88 ARG A CA 1
ATOM 658 C C . ARG A 1 88 ? 17.701 -7.533 13.030 1.00 52.97 88 ARG A C 1
ATOM 660 O O . ARG A 1 88 ? 18.337 -6.537 12.699 1.00 52.97 88 ARG A O 1
ATOM 667 N N . GLU A 1 89 ? 18.054 -8.743 12.633 1.00 51.81 89 GLU A N 1
ATOM 668 C CA . GLU A 1 89 ? 19.336 -8.941 11.965 1.00 51.81 89 GLU A CA 1
ATOM 669 C C . GLU A 1 89 ? 19.327 -8.568 10.484 1.00 51.81 89 GLU A C 1
ATOM 671 O O . GLU A 1 89 ? 20.412 -8.399 9.933 1.00 51.81 89 GLU A O 1
ATOM 676 N N . THR A 1 90 ? 18.171 -8.408 9.824 1.00 50.56 90 THR A N 1
ATOM 677 C CA . THR A 1 90 ? 18.208 -8.419 8.360 1.00 50.56 90 THR A CA 1
ATOM 678 C C . THR A 1 90 ? 17.029 -7.777 7.626 1.00 50.56 90 THR A C 1
ATOM 680 O O . THR A 1 90 ? 16.347 -8.563 7.025 1.00 50.56 90 THR A O 1
ATOM 683 N N . TRP A 1 91 ? 16.756 -6.458 7.510 1.00 54.72 91 TRP A N 1
ATOM 684 C CA . TRP A 1 91 ? 15.690 -6.005 6.555 1.00 54.72 91 TRP A CA 1
ATOM 685 C C . TRP A 1 91 ? 15.883 -4.622 5.909 1.00 54.72 91 TRP A C 1
ATOM 687 O O . TRP A 1 91 ? 16.271 -3.668 6.575 1.00 54.72 91 TRP A O 1
ATOM 697 N N . GLN A 1 92 ? 15.583 -4.513 4.604 1.00 55.34 92 GLN A N 1
ATOM 698 C CA . GLN A 1 92 ? 15.608 -3.245 3.847 1.00 55.34 92 GLN A CA 1
ATOM 699 C C . GLN A 1 92 ? 14.381 -2.984 2.962 1.00 55.34 92 GLN A C 1
ATOM 701 O O . GLN A 1 92 ? 14.195 -1.842 2.543 1.00 55.34 92 GLN A O 1
ATOM 706 N N . GLY A 1 93 ? 13.507 -3.962 2.694 1.00 66.25 93 GLY A N 1
ATOM 707 C CA . GLY A 1 93 ? 12.306 -3.650 1.918 1.00 66.25 93 GLY A CA 1
ATOM 708 C C . GLY A 1 93 ? 11.122 -4.581 2.105 1.00 66.25 93 GLY A C 1
ATOM 709 O O . GLY A 1 93 ? 11.230 -5.725 2.545 1.00 66.25 93 GLY A O 1
ATOM 710 N N . TYR A 1 94 ? 9.960 -4.022 1.793 1.00 73.50 94 TYR A N 1
ATOM 711 C CA . TYR A 1 94 ? 8.661 -4.622 2.039 1.00 73.50 94 TYR A CA 1
ATOM 712 C C . TYR A 1 94 ? 7.702 -4.198 0.934 1.00 73.50 94 TYR A C 1
ATOM 714 O O . TYR A 1 94 ? 7.536 -3.009 0.695 1.00 73.50 94 TYR A O 1
ATOM 722 N N . ALA A 1 95 ? 7.083 -5.138 0.234 1.00 78.25 95 ALA A N 1
ATOM 723 C CA . ALA A 1 95 ? 6.096 -4.833 -0.797 1.00 78.25 95 ALA A CA 1
ATOM 724 C C . ALA A 1 95 ? 4.833 -5.632 -0.521 1.00 78.25 95 ALA A C 1
ATOM 726 O O . ALA A 1 95 ? 4.917 -6.827 -0.261 1.00 78.25 95 ALA A O 1
ATOM 727 N N . VAL A 1 96 ? 3.674 -4.988 -0.617 1.00 82.25 96 VAL A N 1
ATOM 728 C CA . VAL A 1 96 ? 2.365 -5.622 -0.431 1.00 82.25 96 VAL A CA 1
ATOM 729 C C . VAL A 1 96 ? 1.643 -5.631 -1.770 1.00 82.25 96 VAL A C 1
ATOM 731 O O . VAL A 1 96 ? 1.667 -4.631 -2.490 1.00 82.25 96 VAL A O 1
ATOM 734 N N . ASN A 1 97 ? 1.014 -6.748 -2.121 1.00 88.12 97 ASN A N 1
ATOM 735 C CA . ASN A 1 97 ? 0.218 -6.837 -3.340 1.00 88.12 97 ASN A CA 1
ATOM 736 C C . ASN A 1 97 ? -1.091 -6.038 -3.227 1.00 88.12 97 ASN A C 1
ATOM 738 O O . ASN A 1 97 ? -1.493 -5.618 -2.146 1.00 88.12 97 ASN A O 1
ATOM 742 N N . SER A 1 98 ? -1.774 -5.830 -4.348 1.00 86.19 98 SER A N 1
ATOM 743 C CA . SER A 1 98 ? -2.951 -4.957 -4.429 1.00 86.19 98 SER A CA 1
ATOM 744 C C . SER A 1 98 ? -4.134 -5.390 -3.553 1.00 86.19 98 SER A C 1
ATOM 746 O O . SER A 1 98 ? -4.845 -4.529 -3.041 1.00 86.19 98 SER A O 1
ATOM 748 N N . ASP A 1 99 ? -4.324 -6.694 -3.331 1.00 89.44 99 ASP A N 1
ATOM 749 C CA . ASP A 1 99 ? -5.375 -7.240 -2.454 1.00 89.44 99 ASP A CA 1
ATOM 750 C C . ASP A 1 99 ? -4.933 -7.405 -0.983 1.00 89.44 99 ASP A C 1
ATOM 752 O O . ASP A 1 99 ? -5.711 -7.805 -0.113 1.00 89.44 99 ASP A O 1
ATOM 756 N N . GLY A 1 100 ? -3.670 -7.098 -0.678 1.00 88.38 100 GLY A N 1
ATOM 757 C CA . GLY A 1 100 ? -3.105 -7.179 0.662 1.00 88.38 100 GLY A CA 1
ATOM 758 C C . GLY A 1 100 ? -2.966 -8.599 1.214 1.00 88.38 100 GLY A C 1
ATOM 759 O O . GLY A 1 100 ? -2.673 -8.761 2.396 1.00 88.38 100 GLY A O 1
ATOM 760 N N . THR A 1 101 ? -3.201 -9.645 0.433 1.00 90.44 101 THR A N 1
ATOM 761 C CA . THR A 1 101 ? -3.089 -11.029 0.913 1.00 90.44 101 THR A CA 1
ATOM 762 C C . THR A 1 101 ? -1.664 -11.561 0.854 1.00 90.44 101 THR A C 1
ATOM 764 O O . THR A 1 101 ? -1.381 -12.611 1.437 1.00 90.44 101 THR A O 1
ATOM 767 N N . ARG A 1 102 ? -0.762 -10.864 0.158 1.00 87.81 102 ARG A N 1
ATOM 768 C CA . ARG A 1 102 ? 0.640 -11.240 -0.006 1.00 87.81 102 ARG A CA 1
ATOM 769 C C . ARG A 1 102 ? 1.537 -10.047 0.242 1.00 87.81 102 ARG A C 1
ATOM 771 O O . ARG A 1 102 ? 1.263 -8.937 -0.206 1.00 87.81 102 ARG A O 1
ATOM 778 N N . ALA A 1 103 ? 2.657 -10.315 0.885 1.00 84.19 103 ALA A N 1
ATOM 779 C CA . ALA A 1 103 ? 3.756 -9.385 0.937 1.00 84.19 103 ALA A CA 1
ATOM 780 C C . ALA A 1 103 ? 5.069 -10.113 0.705 1.00 84.19 103 ALA A C 1
ATOM 782 O O . ALA A 1 103 ? 5.194 -11.294 1.027 1.00 84.19 103 ALA A O 1
ATOM 783 N N . VAL A 1 104 ? 6.041 -9.407 0.148 1.00 80.38 104 VAL A N 1
ATOM 784 C CA . VAL A 1 104 ? 7.426 -9.856 0.180 1.00 80.38 104 VAL A CA 1
ATOM 785 C C . VAL A 1 104 ? 8.174 -8.998 1.173 1.00 80.38 104 VAL A C 1
ATOM 787 O O . VAL A 1 104 ? 8.141 -7.770 1.084 1.00 80.38 104 VAL A O 1
ATOM 790 N N . VAL A 1 105 ? 8.845 -9.666 2.097 1.00 76.38 105 VAL A N 1
ATOM 791 C CA . VAL A 1 105 ? 9.791 -9.071 3.032 1.00 76.38 105 VAL A CA 1
ATOM 792 C C . VAL A 1 105 ? 11.195 -9.398 2.521 1.00 76.38 105 VAL A C 1
ATOM 794 O O . VAL A 1 105 ? 11.440 -10.532 2.098 1.00 76.38 105 VAL A O 1
ATOM 797 N N . MET A 1 106 ? 12.107 -8.425 2.531 1.00 71.81 106 MET A N 1
ATOM 798 C CA . MET A 1 106 ? 13.472 -8.571 2.008 1.00 71.81 106 MET A CA 1
ATOM 799 C C . MET A 1 106 ? 14.555 -8.216 3.004 1.00 71.81 106 MET A C 1
ATOM 801 O O . MET A 1 106 ? 14.554 -7.099 3.548 1.00 71.81 106 MET A O 1
ATOM 805 N N . GLY A 1 107 ? 15.482 -9.150 3.202 1.00 57.50 107 GLY A N 1
ATOM 806 C CA . GLY A 1 107 ? 16.464 -8.991 4.251 1.00 57.50 107 GLY A CA 1
ATOM 807 C C . GLY A 1 107 ? 17.712 -8.161 3.912 1.00 57.50 107 GLY A C 1
ATOM 808 O O . GLY A 1 107 ? 17.906 -7.788 2.762 1.00 57.50 107 GLY A O 1
ATOM 809 N N . ILE A 1 108 ? 18.630 -7.988 4.877 1.00 49.94 108 ILE A N 1
ATOM 810 C CA . ILE A 1 108 ? 20.068 -7.691 4.650 1.00 49.94 108 ILE A CA 1
ATOM 811 C C . ILE A 1 108 ? 20.982 -8.358 5.692 1.00 49.94 108 ILE A C 1
ATOM 813 O O . ILE A 1 108 ? 20.923 -8.002 6.856 1.00 49.94 108 ILE A O 1
ATOM 817 N N . ASN A 1 109 ? 21.927 -9.223 5.319 1.00 42.44 109 ASN A N 1
ATOM 818 C CA . ASN A 1 109 ? 23.002 -9.609 6.251 1.00 42.44 109 ASN A CA 1
ATOM 819 C C . ASN A 1 109 ? 24.035 -8.470 6.363 1.00 42.44 109 ASN A C 1
ATOM 821 O O . ASN A 1 109 ? 24.863 -8.294 5.469 1.00 42.44 109 ASN A O 1
ATOM 825 N N . ALA A 1 110 ? 24.013 -7.678 7.441 1.00 35.91 110 ALA A N 1
ATOM 826 C CA . ALA A 1 110 ? 24.935 -6.550 7.610 1.00 35.91 110 ALA A CA 1
ATOM 827 C C . ALA A 1 110 ? 25.984 -6.773 8.716 1.00 35.91 110 ALA A C 1
ATOM 829 O O . ALA A 1 110 ? 25.790 -6.398 9.869 1.00 35.91 110 ALA A O 1
ATOM 830 N N . THR A 1 111 ? 27.182 -7.226 8.333 1.00 30.84 111 THR A N 1
ATOM 831 C CA . THR A 1 111 ? 28.427 -6.770 8.984 1.00 30.84 111 THR A CA 1
ATOM 832 C C . THR A 1 111 ? 29.107 -5.753 8.076 1.00 30.84 111 THR A C 1
ATOM 834 O O . THR A 1 111 ? 29.882 -6.107 7.192 1.00 30.84 111 THR A O 1
ATOM 837 N N . MET A 1 112 ? 28.837 -4.462 8.291 1.00 30.28 112 MET A N 1
ATOM 838 C CA . MET A 1 112 ? 29.667 -3.406 7.713 1.00 30.28 112 MET A CA 1
ATOM 839 C C . MET A 1 112 ? 30.932 -3.246 8.562 1.00 30.28 112 MET A C 1
ATOM 841 O O . MET A 1 112 ? 30.899 -2.634 9.628 1.00 30.28 112 MET A O 1
ATOM 845 N N . THR A 1 113 ? 32.070 -3.754 8.094 1.00 29.44 113 THR A N 1
ATOM 846 C CA . THR A 1 113 ? 33.379 -3.371 8.645 1.00 29.44 113 THR A CA 1
ATOM 847 C C . THR A 1 113 ? 34.228 -2.723 7.567 1.00 29.44 113 THR A C 1
ATOM 849 O O . THR A 1 113 ? 34.428 -3.301 6.504 1.00 29.44 113 THR A O 1
ATOM 852 N N . SER A 1 114 ? 34.760 -1.535 7.865 1.00 28.41 114 SER A N 1
ATOM 853 C CA . SER A 1 114 ? 35.786 -0.877 7.052 1.00 28.41 114 SER A CA 1
ATOM 854 C C . SER A 1 114 ? 37.030 -1.774 6.963 1.00 28.41 114 SER A C 1
ATOM 856 O O . SER A 1 114 ? 37.622 -2.070 8.008 1.00 28.41 114 SER A O 1
ATOM 858 N N . PRO A 1 115 ? 37.466 -2.218 5.768 1.00 30.05 115 PRO A N 1
ATOM 859 C CA . PRO A 1 115 ? 38.756 -2.867 5.639 1.00 30.05 115 PRO A CA 1
ATOM 860 C C . PRO A 1 115 ? 39.833 -1.796 5.749 1.00 30.05 115 PRO A C 1
ATOM 862 O O . PRO A 1 115 ? 39.912 -0.861 4.950 1.00 30.05 115 PRO A O 1
ATOM 865 N N . GLY A 1 116 ? 40.692 -1.955 6.751 1.00 32.00 116 GLY A N 1
ATOM 866 C CA . GLY A 1 116 ? 41.910 -1.181 6.865 1.00 32.00 116 GLY A CA 1
ATOM 867 C C . GLY A 1 116 ? 42.718 -1.201 5.564 1.00 32.00 116 GLY A C 1
ATOM 868 O O . GLY A 1 116 ? 43.059 -2.251 5.025 1.00 32.00 116 GLY A O 1
ATOM 869 N N . THR A 1 117 ? 43.102 0.008 5.156 1.00 37.69 117 THR A N 1
ATOM 870 C CA . THR A 1 117 ? 44.229 0.363 4.279 1.00 37.69 117 THR A CA 1
ATOM 871 C C . THR A 1 117 ? 44.074 0.176 2.767 1.00 37.69 117 THR A C 1
ATOM 873 O O . THR A 1 117 ? 44.860 -0.497 2.110 1.00 37.69 117 THR A O 1
ATOM 876 N N . GLY A 1 118 ? 43.163 0.970 2.207 1.00 31.22 118 GLY A N 1
ATOM 877 C CA . GLY A 1 118 ? 43.424 1.780 1.013 1.00 31.22 118 GLY A CA 1
ATOM 878 C C . GLY A 1 118 ? 42.834 3.173 1.249 1.00 31.22 118 GLY A C 1
ATOM 879 O O . GLY A 1 118 ? 41.655 3.380 0.998 1.00 31.22 118 GLY A O 1
ATOM 880 N N . SER A 1 119 ? 43.594 4.079 1.875 1.00 28.91 119 SER A N 1
ATOM 881 C CA . SER A 1 119 ? 43.030 5.270 2.531 1.00 28.91 119 SER A CA 1
ATOM 882 C C . SER A 1 119 ? 42.422 6.295 1.557 1.00 28.91 119 SER A C 1
ATOM 884 O O . SER A 1 119 ? 43.123 6.715 0.636 1.00 28.91 119 SER A O 1
ATOM 886 N N . PRO A 1 120 ? 41.202 6.810 1.812 1.00 32.28 120 PRO A N 1
ATOM 887 C CA . PRO A 1 120 ? 40.793 8.114 1.301 1.00 32.28 120 PRO A CA 1
ATOM 888 C C . PRO A 1 120 ? 41.692 9.185 1.933 1.00 32.28 120 PRO A C 1
ATOM 890 O O . PRO A 1 120 ? 41.865 9.230 3.154 1.00 32.28 120 PRO A O 1
ATOM 893 N N . THR A 1 121 ? 42.306 10.042 1.122 1.00 28.81 121 THR A N 1
ATOM 894 C CA . THR A 1 121 ? 43.033 11.206 1.636 1.00 28.81 121 THR A CA 1
ATOM 895 C C . THR A 1 121 ? 42.048 12.339 1.875 1.00 28.81 121 THR A C 1
ATOM 897 O O . THR A 1 121 ? 41.469 12.869 0.929 1.00 28.81 121 THR A O 1
ATOM 900 N N . ILE A 1 122 ? 41.872 12.711 3.143 1.00 34.72 122 ILE A N 1
ATOM 901 C CA . ILE A 1 122 ? 41.316 14.011 3.514 1.00 34.72 122 ILE A CA 1
ATOM 902 C C . ILE A 1 122 ? 42.473 15.005 3.409 1.00 34.72 122 ILE A C 1
ATOM 904 O O . ILE A 1 122 ? 43.415 14.933 4.200 1.00 34.72 122 ILE A O 1
ATOM 908 N N . GLU A 1 123 ? 42.420 15.908 2.435 1.00 33.06 123 GLU A N 1
ATOM 909 C CA . GLU A 1 123 ? 43.323 17.060 2.381 1.00 33.06 123 GLU A CA 1
ATOM 910 C C . GLU A 1 123 ? 42.579 18.320 2.826 1.00 33.06 123 GLU A C 1
ATOM 912 O O . GLU A 1 123 ? 41.425 18.556 2.460 1.00 33.06 123 GLU A O 1
ATOM 917 N N . PHE A 1 124 ? 43.253 19.118 3.656 1.00 32.75 124 PHE A N 1
ATOM 918 C CA . PHE A 1 124 ? 42.820 20.468 3.987 1.00 32.75 124 PHE A CA 1
ATOM 919 C C . PHE A 1 124 ? 43.366 21.405 2.914 1.00 32.75 124 PHE A C 1
ATOM 921 O O . PHE A 1 124 ? 44.582 21.587 2.814 1.00 32.75 124 PHE A O 1
ATOM 928 N N . ASP A 1 125 ? 42.481 21.993 2.117 1.00 38.88 125 ASP A N 1
ATOM 929 C CA . ASP A 1 125 ? 42.870 23.016 1.155 1.00 38.88 125 ASP A CA 1
ATOM 930 C C . ASP A 1 125 ? 43.203 24.306 1.919 1.00 38.88 125 ASP A C 1
ATOM 932 O O . ASP A 1 125 ? 42.339 24.960 2.507 1.00 38.88 125 ASP A O 1
ATOM 936 N N . THR A 1 126 ? 44.487 24.666 1.947 1.00 32.25 126 THR A N 1
ATOM 937 C CA . THR A 1 126 ? 44.977 25.823 2.705 1.00 32.25 126 THR A CA 1
ATOM 938 C C . THR A 1 126 ? 44.607 27.172 2.087 1.00 32.25 126 THR A C 1
ATOM 940 O O . THR A 1 126 ? 44.676 28.176 2.799 1.00 32.25 126 THR A O 1
ATOM 943 N N . GLU A 1 127 ? 44.220 27.226 0.807 1.00 38.50 127 GLU A N 1
ATOM 944 C CA . GLU A 1 127 ? 43.771 28.468 0.159 1.00 38.50 127 GLU A CA 1
ATOM 945 C C . GLU A 1 127 ? 42.286 28.745 0.429 1.00 38.50 127 GLU A C 1
ATOM 947 O O . GLU A 1 127 ? 41.922 29.895 0.683 1.00 38.50 127 GLU A O 1
ATOM 952 N N . SER A 1 128 ? 41.442 27.704 0.442 1.00 35.00 128 SER A N 1
ATOM 953 C CA . SER A 1 128 ? 39.993 27.829 0.680 1.00 35.00 128 SER A CA 1
ATOM 954 C C . SER A 1 128 ? 39.544 27.537 2.120 1.00 35.00 128 SER A C 1
ATOM 956 O O . SER A 1 128 ? 38.400 27.819 2.471 1.00 35.00 128 SER A O 1
ATOM 958 N N . GLN A 1 129 ? 40.429 27.002 2.969 1.00 32.97 129 GLN A N 1
ATOM 959 C CA . GLN A 1 129 ? 40.142 26.538 4.336 1.00 32.97 129 GLN A CA 1
ATOM 960 C C . GLN A 1 129 ? 39.001 25.509 4.443 1.00 32.97 129 GLN A C 1
ATOM 962 O O . GLN A 1 129 ? 38.266 25.492 5.433 1.00 32.97 129 GLN A O 1
ATOM 967 N N . THR A 1 130 ? 38.850 24.628 3.452 1.00 26.33 130 THR A N 1
ATOM 968 C CA . THR A 1 130 ? 37.822 23.571 3.450 1.00 26.33 130 THR A CA 1
ATOM 969 C C . THR A 1 130 ? 38.443 22.173 3.370 1.00 26.33 130 THR A C 1
ATOM 971 O O . THR A 1 130 ? 39.562 21.998 2.886 1.00 26.33 130 THR A O 1
ATOM 974 N N . MET A 1 131 ? 37.736 21.164 3.900 1.00 27.02 131 MET A N 1
ATOM 975 C CA . MET A 1 131 ? 38.127 19.753 3.774 1.00 27.02 131 MET A CA 1
ATOM 976 C C . MET A 1 131 ? 37.404 19.111 2.591 1.00 27.02 131 MET A C 1
ATOM 978 O O . MET A 1 131 ? 36.184 19.240 2.488 1.00 27.02 131 MET A O 1
ATOM 982 N N . VAL A 1 132 ? 38.124 18.355 1.760 1.00 34.97 132 VAL A N 1
ATOM 983 C CA . VAL A 1 132 ? 37.535 17.596 0.644 1.00 34.97 132 VAL A CA 1
ATOM 984 C C . VAL A 1 132 ? 37.895 16.113 0.762 1.00 34.97 132 VAL A C 1
ATOM 986 O O . VAL A 1 132 ? 39.048 15.760 1.004 1.00 34.97 132 VAL A O 1
ATOM 989 N N . SER A 1 133 ? 36.895 15.244 0.577 1.00 33.44 133 SER A N 1
ATOM 990 C CA . SER A 1 133 ? 37.061 13.793 0.419 1.00 33.44 133 SER A CA 1
ATOM 991 C C . SER A 1 133 ? 37.093 13.436 -1.069 1.00 33.44 133 SER A C 1
ATOM 993 O O . SER A 1 133 ? 36.243 13.896 -1.832 1.00 33.44 133 SER A O 1
ATOM 995 N N . ARG A 1 134 ? 38.043 12.595 -1.494 1.00 38.53 134 ARG A N 1
ATOM 996 C CA . ARG A 1 134 ? 38.000 11.917 -2.800 1.00 38.53 134 ARG A CA 1
ATOM 997 C C . ARG A 1 134 ? 38.112 10.405 -2.603 1.00 38.53 134 ARG A C 1
ATOM 999 O O . ARG A 1 134 ? 39.138 9.917 -2.138 1.00 38.53 134 ARG A O 1
ATOM 1006 N N . GLY A 1 135 ? 37.058 9.690 -2.998 1.00 33.72 135 GLY A N 1
ATOM 1007 C CA . GLY A 1 135 ? 36.955 8.228 -2.992 1.00 33.72 135 GLY A CA 1
ATOM 1008 C C . GLY A 1 135 ? 35.505 7.796 -2.777 1.00 33.72 135 GLY A C 1
ATOM 1009 O O . GLY A 1 135 ? 34.955 8.040 -1.707 1.00 33.72 135 GLY A O 1
ATOM 1010 N N . GLY A 1 136 ? 34.878 7.212 -3.803 1.00 33.75 136 GLY A N 1
ATOM 1011 C CA . GLY A 1 136 ? 33.545 6.611 -3.689 1.00 33.75 136 GLY A CA 1
ATOM 1012 C C . GLY A 1 136 ? 33.550 5.352 -2.806 1.00 33.75 136 GLY A C 1
ATOM 1013 O O . GLY A 1 136 ? 34.625 4.842 -2.477 1.00 33.75 136 GLY A O 1
ATOM 1014 N N . PRO A 1 137 ? 32.373 4.847 -2.399 1.00 31.62 137 PRO A N 1
ATOM 1015 C CA . PRO A 1 137 ? 32.270 3.666 -1.544 1.00 31.62 137 PRO A CA 1
ATOM 1016 C C . PRO A 1 137 ? 32.824 2.404 -2.232 1.00 31.62 137 PRO A C 1
ATOM 1018 O O . PRO A 1 137 ? 32.672 2.217 -3.437 1.00 31.62 137 PRO A O 1
ATOM 1021 N N . VAL A 1 138 ? 33.462 1.530 -1.447 1.00 29.73 138 VAL A N 1
ATOM 1022 C CA . VAL A 1 138 ? 33.964 0.207 -1.861 1.00 29.73 138 VAL A CA 1
ATOM 1023 C C . VAL A 1 138 ? 33.164 -0.865 -1.115 1.00 29.73 138 VAL A C 1
ATOM 1025 O O . VAL A 1 138 ? 33.076 -0.814 0.111 1.00 29.73 138 VAL A O 1
ATOM 1028 N N . TYR A 1 139 ? 32.597 -1.829 -1.847 1.00 35.12 139 TYR A N 1
ATOM 1029 C CA . TYR A 1 139 ? 31.763 -2.918 -1.321 1.00 35.12 139 TYR A CA 1
ATOM 1030 C C . TYR A 1 139 ? 32.596 -4.171 -0.993 1.00 35.12 139 TYR A C 1
ATOM 1032 O O . TYR A 1 139 ? 33.517 -4.516 -1.734 1.00 35.12 139 TYR A O 1
ATOM 1040 N N . LEU A 1 140 ? 32.263 -4.867 0.100 1.00 29.28 140 LEU A N 1
ATOM 1041 C CA . LEU A 1 140 ? 32.756 -6.220 0.390 1.00 29.28 140 LEU A CA 1
ATOM 1042 C C . LEU A 1 140 ? 31.770 -7.274 -0.148 1.00 29.28 140 LEU A C 1
ATOM 1044 O O . LEU A 1 140 ? 30.571 -6.998 -0.182 1.00 29.28 140 LEU A O 1
ATOM 1048 N N . PRO A 1 141 ? 32.242 -8.475 -0.532 1.00 33.19 141 PRO A N 1
ATOM 1049 C CA . PRO A 1 141 ? 31.362 -9.596 -0.843 1.00 33.19 141 PRO A CA 1
ATOM 1050 C C . PRO A 1 141 ? 30.600 -10.019 0.421 1.00 33.19 141 PRO A C 1
ATOM 1052 O O . PRO A 1 141 ? 31.209 -10.307 1.451 1.00 33.19 141 PRO A O 1
ATOM 1055 N N . ILE A 1 142 ? 29.272 -10.025 0.340 1.00 41.22 142 ILE A N 1
ATOM 1056 C CA . ILE A 1 142 ? 28.386 -10.613 1.348 1.00 41.22 142 ILE A CA 1
ATOM 1057 C C . ILE A 1 142 ? 28.535 -12.142 1.233 1.00 41.22 142 ILE A C 1
ATOM 1059 O O . ILE A 1 142 ? 28.486 -12.671 0.125 1.00 41.22 142 ILE A O 1
ATOM 1063 N N . GLU A 1 143 ? 28.783 -12.852 2.341 1.00 36.50 143 GLU A N 1
ATOM 1064 C CA . GLU A 1 143 ? 28.985 -14.317 2.321 1.00 36.50 143 GLU A CA 1
ATOM 1065 C C . GLU A 1 143 ? 27.664 -15.113 2.244 1.00 36.50 143 GLU A C 1
ATOM 1067 O O . GLU A 1 143 ? 27.672 -16.237 1.745 1.00 36.50 143 GLU A O 1
ATOM 1072 N N . GLU A 1 144 ? 26.530 -14.539 2.670 1.00 42.00 144 GLU A N 1
ATOM 1073 C CA . GLU A 1 144 ? 25.197 -15.163 2.613 1.00 42.00 144 GLU A CA 1
ATOM 1074 C C . GLU A 1 144 ? 24.101 -14.136 2.294 1.00 42.00 144 GLU A C 1
ATOM 1076 O O . GLU A 1 144 ? 24.050 -13.069 2.912 1.00 42.00 144 GLU A O 1
ATOM 1081 N N . GLU A 1 145 ? 23.206 -14.465 1.357 1.00 50.41 145 GLU A N 1
ATOM 1082 C CA . GLU A 1 145 ? 22.138 -13.557 0.935 1.00 50.41 145 GLU A CA 1
ATOM 1083 C C . GLU A 1 145 ? 21.049 -13.370 1.976 1.00 50.41 145 GLU A C 1
ATOM 1085 O O . GLU A 1 145 ? 20.690 -14.311 2.689 1.00 50.41 145 GLU A O 1
ATOM 1090 N N . PRO A 1 146 ? 20.431 -12.185 1.993 1.00 51.59 146 PRO A N 1
ATOM 1091 C CA . PRO A 1 146 ? 19.203 -12.017 2.723 1.00 51.59 146 PRO A CA 1
ATOM 1092 C C . PRO A 1 146 ? 18.018 -12.760 2.085 1.00 51.59 146 PRO A C 1
ATOM 1094 O O . PRO A 1 146 ? 17.8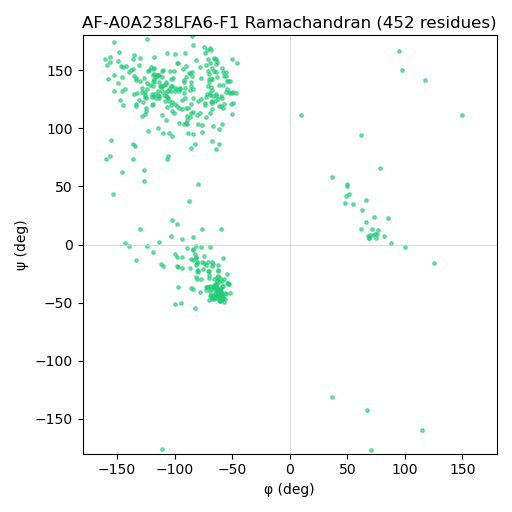31 -12.718 0.864 1.00 51.59 146 PRO A O 1
ATOM 1097 N N . PRO A 1 147 ? 17.154 -13.384 2.900 1.00 59.19 147 PRO A N 1
ATOM 1098 C CA . PRO A 1 147 ? 15.991 -14.094 2.393 1.00 59.19 147 PRO A CA 1
ATOM 1099 C C . PRO A 1 147 ? 14.972 -13.121 1.782 1.00 59.19 147 PRO A C 1
ATOM 1101 O O . PRO A 1 147 ? 14.734 -12.026 2.300 1.00 59.19 147 PRO A O 1
ATOM 1104 N N . HIS A 1 148 ? 14.339 -13.549 0.688 1.00 71.75 148 HIS A N 1
ATOM 1105 C CA . HIS A 1 148 ? 13.159 -12.893 0.124 1.00 71.75 148 HIS A CA 1
ATOM 1106 C C . HIS A 1 148 ? 11.948 -13.747 0.462 1.00 71.75 148 HIS A C 1
ATOM 1108 O O . HIS A 1 148 ? 11.646 -14.729 -0.221 1.00 71.75 148 HIS A O 1
ATOM 1114 N N . ILE A 1 149 ? 11.267 -13.390 1.544 1.00 77.81 149 ILE A N 1
ATOM 1115 C CA . ILE A 1 149 ? 10.199 -14.218 2.087 1.00 77.81 149 ILE A CA 1
ATOM 1116 C C . ILE A 1 149 ? 8.865 -13.679 1.603 1.00 77.81 149 ILE A C 1
ATOM 1118 O O . ILE A 1 149 ? 8.481 -12.548 1.897 1.00 77.81 149 ILE A O 1
ATOM 1122 N N . LEU A 1 150 ? 8.143 -14.521 0.876 1.00 82.44 150 LEU A N 1
ATOM 1123 C CA . LEU A 1 150 ? 6.741 -14.310 0.578 1.00 82.44 150 LEU A CA 1
ATOM 1124 C C . LEU A 1 150 ? 5.920 -14.726 1.800 1.00 82.44 150 LEU A C 1
ATOM 1126 O O . LEU A 1 150 ? 5.997 -15.874 2.246 1.00 82.44 150 LEU A O 1
ATOM 1130 N N . VAL A 1 151 ? 5.113 -13.808 2.317 1.00 83.44 151 VAL A N 1
ATOM 1131 C CA . VAL A 1 151 ? 4.293 -13.993 3.517 1.00 83.44 151 VAL A CA 1
ATOM 1132 C C . VAL A 1 151 ? 2.846 -13.582 3.270 1.00 83.44 151 VAL A C 1
ATOM 1134 O O . VAL A 1 151 ? 2.545 -12.822 2.346 1.00 83.44 151 VAL A O 1
ATOM 1137 N N . ASP A 1 152 ? 1.944 -14.068 4.116 1.00 84.19 152 ASP A N 1
ATOM 1138 C CA . ASP A 1 152 ? 0.632 -13.468 4.317 1.00 84.19 152 ASP A CA 1
ATOM 1139 C C . ASP A 1 152 ? 0.736 -12.413 5.437 1.00 84.19 152 ASP A C 1
ATOM 1141 O O . ASP A 1 152 ? 0.811 -12.757 6.621 1.00 84.19 152 ASP A O 1
ATOM 1145 N N . PRO A 1 153 ? 0.751 -11.114 5.098 1.00 82.69 153 PRO A N 1
ATOM 1146 C CA . PRO A 1 153 ? 0.960 -10.033 6.062 1.00 82.69 153 PRO A CA 1
ATOM 1147 C C . PRO A 1 153 ? -0.206 -9.825 7.039 1.00 82.69 153 PRO A C 1
ATOM 1149 O O . PRO A 1 153 ? -0.148 -8.950 7.895 1.00 82.69 153 PRO A O 1
ATOM 1152 N N . ARG A 1 154 ? -1.295 -10.591 6.910 1.00 83.19 154 ARG A N 1
ATOM 1153 C CA . ARG A 1 154 ? -2.466 -10.504 7.796 1.00 83.19 154 ARG A CA 1
ATOM 1154 C C . ARG A 1 154 ? -2.321 -11.362 9.048 1.00 83.19 154 ARG A C 1
ATOM 1156 O O . ARG A 1 154 ? -3.081 -11.165 9.994 1.00 83.19 154 ARG A O 1
ATOM 1163 N N . ASN A 1 155 ? -1.436 -12.356 9.007 1.00 76.69 155 ASN A N 1
ATOM 1164 C CA . ASN A 1 155 ? -1.213 -13.316 10.088 1.00 76.69 155 ASN A CA 1
ATOM 1165 C C . ASN A 1 155 ? 0.266 -13.724 10.254 1.00 76.69 155 ASN A C 1
ATOM 1167 O O . ASN A 1 155 ? 0.559 -14.570 11.095 1.00 76.69 155 ASN A O 1
ATOM 1171 N N . GLY A 1 156 ? 1.178 -13.173 9.446 1.00 75.75 156 GLY A N 1
ATOM 1172 C CA . GLY A 1 156 ? 2.611 -13.474 9.488 1.00 75.75 156 GLY A CA 1
ATOM 1173 C C . GLY A 1 156 ? 2.991 -14.845 8.919 1.00 75.75 156 GLY A C 1
ATOM 1174 O O . GLY A 1 156 ? 4.135 -15.274 9.062 1.00 75.75 156 GLY A O 1
ATOM 1175 N N . GLN A 1 157 ? 2.065 -15.568 8.282 1.00 78.81 157 GLN A N 1
ATOM 1176 C CA . GLN A 1 157 ? 2.344 -16.899 7.751 1.00 78.81 157 GLN A CA 1
ATOM 1177 C C . GLN A 1 157 ? 3.338 -16.822 6.588 1.00 78.81 157 GLN A C 1
ATOM 1179 O O . GLN A 1 157 ? 3.060 -16.202 5.564 1.00 78.81 157 GLN A O 1
ATOM 1184 N N . VAL A 1 158 ? 4.457 -17.537 6.700 1.00 83.00 158 VAL A N 1
ATOM 1185 C CA . VAL A 1 158 ? 5.390 -17.733 5.583 1.00 83.00 158 VAL A CA 1
ATOM 1186 C C . VAL A 1 158 ? 4.758 -18.631 4.518 1.00 83.00 158 VAL A C 1
ATOM 1188 O O . VAL A 1 158 ? 4.266 -19.721 4.817 1.00 83.00 158 VAL A O 1
ATOM 1191 N N . ILE A 1 159 ? 4.784 -18.167 3.270 1.00 82.31 159 ILE A N 1
ATOM 1192 C CA . ILE A 1 159 ? 4.255 -18.863 2.091 1.00 82.31 159 ILE A CA 1
ATOM 1193 C C . ILE A 1 159 ? 5.392 -19.545 1.337 1.00 82.31 159 ILE A C 1
ATOM 1195 O O . ILE A 1 159 ? 5.295 -20.733 1.033 1.00 82.31 159 ILE A O 1
ATOM 1199 N N . ALA A 1 160 ? 6.455 -18.802 1.028 1.00 79.75 160 ALA A N 1
ATOM 1200 C CA . ALA A 1 160 ? 7.594 -19.311 0.275 1.00 79.75 160 ALA A CA 1
ATOM 1201 C C . ALA A 1 160 ? 8.852 -18.471 0.505 1.00 79.75 160 ALA A C 1
ATOM 1203 O O . ALA A 1 160 ? 8.772 -17.275 0.776 1.00 79.75 160 ALA A O 1
ATOM 1204 N N . ASP A 1 161 ? 10.005 -19.100 0.315 1.00 78.06 161 ASP A N 1
ATOM 1205 C CA . ASP A 1 161 ? 11.258 -18.404 0.042 1.00 78.06 161 ASP A CA 1
ATOM 1206 C C . ASP A 1 161 ? 11.390 -18.247 -1.479 1.00 78.06 161 ASP A C 1
ATOM 1208 O O . ASP A 1 161 ? 11.391 -19.239 -2.217 1.00 78.06 161 ASP A O 1
ATOM 1212 N N . LEU A 1 162 ? 11.424 -17.002 -1.951 1.00 72.19 162 LEU A N 1
ATOM 1213 C CA . LEU A 1 162 ? 11.501 -16.685 -3.376 1.00 72.19 162 LEU A CA 1
ATOM 1214 C C . LEU A 1 162 ? 12.932 -16.783 -3.916 1.00 72.19 162 LEU A C 1
ATOM 1216 O O . LEU A 1 162 ? 13.111 -16.875 -5.128 1.00 72.19 162 LEU A O 1
ATOM 1220 N N . MET A 1 163 ? 13.959 -16.778 -3.064 1.00 66.31 163 MET A N 1
ATOM 1221 C CA . MET A 1 163 ? 15.356 -16.762 -3.505 1.00 66.31 163 MET A CA 1
ATOM 1222 C C . MET A 1 163 ? 16.228 -17.745 -2.707 1.00 66.31 163 MET A C 1
ATOM 1224 O O . MET A 1 163 ? 17.090 -17.326 -1.941 1.00 66.31 163 MET A O 1
ATOM 1228 N N . PRO A 1 164 ? 16.108 -19.064 -2.945 1.00 47.56 164 PRO A N 1
ATOM 1229 C CA . PRO A 1 164 ? 16.923 -20.069 -2.258 1.00 47.56 164 PRO A CA 1
ATOM 1230 C C . PRO A 1 164 ? 18.385 -20.167 -2.769 1.00 47.56 164 PRO A C 1
ATOM 1232 O O . PRO A 1 164 ? 19.060 -21.159 -2.492 1.00 47.56 164 PRO A O 1
ATOM 1235 N N . PHE A 1 165 ? 18.882 -19.204 -3.560 1.00 37.81 165 PHE A N 1
ATOM 1236 C CA . PHE A 1 165 ? 20.195 -19.254 -4.228 1.00 37.81 165 PHE A CA 1
ATOM 1237 C C . PHE A 1 165 ? 21.115 -18.105 -3.776 1.00 37.81 165 PHE A C 1
ATOM 1239 O O . PHE A 1 165 ? 20.643 -16.999 -3.548 1.00 37.81 165 PHE A O 1
ATOM 1246 N N . SER A 1 166 ? 22.430 -18.357 -3.691 1.00 36.25 166 SER A N 1
ATOM 1247 C CA . SER A 1 166 ? 23.459 -17.344 -3.387 1.00 36.25 166 SER A CA 1
ATOM 1248 C C . SER A 1 166 ? 23.585 -16.320 -4.528 1.00 36.25 166 SER A C 1
ATOM 1250 O O . SER A 1 166 ? 23.941 -16.694 -5.644 1.00 36.25 166 SER A O 1
ATOM 1252 N N . ALA A 1 167 ? 23.290 -15.051 -4.256 1.00 38.41 167 ALA A N 1
ATOM 1253 C CA . ALA A 1 167 ? 22.870 -14.036 -5.222 1.00 38.41 167 ALA A CA 1
ATOM 1254 C C . ALA A 1 167 ? 23.167 -12.594 -4.747 1.00 38.41 167 ALA A C 1
ATOM 1256 O O . ALA A 1 167 ? 22.258 -11.889 -4.333 1.00 38.41 167 ALA A O 1
ATOM 1257 N N . THR A 1 168 ? 24.417 -12.130 -4.806 1.00 36.72 168 THR A N 1
ATOM 1258 C CA . THR A 1 168 ? 24.875 -10.877 -4.165 1.00 36.72 168 THR A CA 1
ATOM 1259 C C . THR A 1 168 ? 24.115 -9.617 -4.584 1.00 36.72 168 THR A C 1
ATOM 1261 O O . THR A 1 168 ? 24.178 -9.200 -5.743 1.00 36.72 168 THR A O 1
ATOM 1264 N N . ILE A 1 169 ? 23.504 -8.927 -3.616 1.00 37.97 169 ILE A N 1
ATOM 1265 C CA . ILE A 1 169 ? 23.010 -7.548 -3.770 1.00 37.97 169 ILE A CA 1
ATOM 1266 C C . ILE A 1 169 ? 24.086 -6.556 -3.294 1.00 37.97 169 ILE A C 1
ATOM 1268 O O . ILE A 1 169 ? 24.558 -6.615 -2.162 1.00 37.97 169 ILE A O 1
ATOM 1272 N N . SER A 1 170 ? 24.480 -5.618 -4.161 1.00 33.66 170 SER A N 1
ATOM 1273 C CA . SER A 1 170 ? 25.260 -4.433 -3.778 1.00 33.66 170 SER A CA 1
ATOM 1274 C C . SER A 1 170 ? 24.309 -3.253 -3.570 1.00 33.66 170 SER A C 1
ATOM 1276 O O . SER A 1 170 ? 23.442 -3.014 -4.410 1.00 33.66 170 SER A O 1
ATOM 1278 N N . ASN A 1 171 ? 24.477 -2.536 -2.453 1.00 33.06 171 ASN A N 1
ATOM 1279 C CA . ASN A 1 171 ? 23.691 -1.363 -2.063 1.00 33.06 171 ASN A CA 1
ATOM 1280 C C . ASN A 1 171 ? 23.884 -0.199 -3.051 1.00 33.06 171 ASN A C 1
ATOM 1282 O O . ASN A 1 171 ? 24.644 0.729 -2.777 1.00 33.06 171 ASN A O 1
ATOM 1286 N N . VAL A 1 172 ? 23.174 -0.200 -4.175 1.00 30.34 172 VAL A N 1
ATOM 1287 C CA . VAL A 1 172 ? 22.957 1.031 -4.939 1.00 30.34 172 VAL A CA 1
ATOM 1288 C C . VAL A 1 172 ? 21.760 1.742 -4.308 1.00 30.34 172 VAL A C 1
ATOM 1290 O O . VAL A 1 172 ? 20.618 1.381 -4.546 1.00 30.34 172 VAL A O 1
ATOM 1293 N N . TYR A 1 173 ? 22.084 2.676 -3.411 1.00 29.59 173 TYR A N 1
ATOM 1294 C CA . TYR A 1 173 ? 21.259 3.718 -2.787 1.00 29.59 173 TYR A CA 1
ATOM 1295 C C . TYR A 1 173 ? 19.727 3.683 -3.006 1.00 29.59 173 TYR A C 1
ATOM 1297 O O . TYR A 1 173 ? 19.232 4.074 -4.058 1.00 29.59 173 TYR A O 1
ATOM 1305 N N . GLY A 1 174 ? 19.001 3.396 -1.915 1.00 37.19 174 GLY A N 1
ATOM 1306 C CA . GLY A 1 174 ? 17.593 3.757 -1.681 1.00 37.19 174 GLY A CA 1
ATOM 1307 C C . GLY A 1 174 ? 16.645 2.550 -1.515 1.00 37.19 174 GLY A C 1
ATOM 1308 O O . GLY A 1 174 ? 16.810 1.580 -2.239 1.00 37.19 174 GLY A O 1
ATOM 1309 N N . PRO A 1 175 ? 15.628 2.568 -0.621 1.00 36.09 175 PRO A N 1
ATOM 1310 C CA . PRO A 1 175 ? 14.546 1.559 -0.501 1.00 36.09 175 PRO A CA 1
ATOM 1311 C C . PRO A 1 175 ? 13.651 1.345 -1.743 1.00 36.09 175 PRO A C 1
ATOM 1313 O O . PRO A 1 175 ? 12.581 0.733 -1.665 1.00 36.09 175 PRO A O 1
ATOM 1316 N N . ALA A 1 176 ? 14.053 1.850 -2.903 1.00 45.22 176 ALA A N 1
ATOM 1317 C CA . ALA A 1 176 ? 13.439 1.503 -4.168 1.00 45.22 176 ALA A CA 1
ATOM 1318 C C . ALA A 1 176 ? 14.169 0.288 -4.738 1.00 45.22 176 ALA A C 1
ATOM 1320 O O . ALA A 1 176 ? 15.362 0.127 -4.533 1.00 45.22 176 ALA A O 1
ATOM 1321 N N . LEU A 1 177 ? 13.457 -0.489 -5.550 1.00 58.28 177 LEU A N 1
ATOM 1322 C CA . LEU A 1 177 ? 13.923 -1.673 -6.282 1.00 58.28 177 LEU A CA 1
ATOM 1323 C C . LEU A 1 177 ? 13.592 -2.997 -5.552 1.00 58.28 177 LEU A C 1
ATOM 1325 O O . LEU A 1 177 ? 13.289 -2.990 -4.367 1.00 58.28 177 LEU A O 1
ATOM 1329 N N . PRO A 1 178 ? 13.393 -4.062 -6.350 1.00 59.81 178 PRO A N 1
ATOM 1330 C CA . PRO A 1 178 ? 12.342 -5.094 -6.286 1.00 59.81 178 PRO A CA 1
ATOM 1331 C C . PRO A 1 178 ? 12.141 -5.753 -4.926 1.00 59.81 178 PRO A C 1
ATOM 1333 O O . PRO A 1 178 ? 13.106 -5.800 -4.195 1.00 59.81 178 PRO A O 1
ATOM 1336 N N . PRO A 1 179 ? 10.975 -6.382 -4.660 1.00 71.50 179 PRO A N 1
ATOM 1337 C CA . PRO A 1 179 ? 10.047 -6.888 -5.673 1.00 71.50 179 PRO A CA 1
ATOM 1338 C C . PRO A 1 179 ? 8.866 -5.982 -6.008 1.00 71.50 179 PRO A C 1
ATOM 1340 O O . PRO A 1 179 ? 8.410 -5.169 -5.210 1.00 71.50 179 PRO A O 1
ATOM 1343 N N . ALA A 1 180 ? 8.337 -6.182 -7.214 1.00 80.88 180 ALA A N 1
ATOM 1344 C CA . ALA A 1 180 ? 7.082 -5.605 -7.673 1.00 80.88 180 ALA A CA 1
ATOM 1345 C C . ALA A 1 180 ? 6.036 -6.710 -7.842 1.00 80.88 180 ALA A C 1
ATOM 1347 O O . ALA A 1 180 ? 6.327 -7.757 -8.424 1.00 80.88 180 ALA A O 1
ATOM 1348 N N . PHE A 1 181 ? 4.816 -6.464 -7.372 1.00 87.12 181 PHE A N 1
ATOM 1349 C CA . PHE A 1 181 ? 3.664 -7.294 -7.714 1.00 87.12 181 PHE A CA 1
ATOM 1350 C C . PHE A 1 181 ? 3.046 -6.829 -9.034 1.00 87.12 181 PHE A C 1
ATOM 1352 O O . PHE A 1 181 ? 3.050 -5.632 -9.336 1.00 87.12 181 PHE A O 1
ATOM 1359 N N . SER A 1 182 ? 2.482 -7.763 -9.798 1.00 90.62 182 SER A N 1
ATOM 1360 C CA . SER A 1 182 ? 1.547 -7.418 -10.870 1.00 90.62 182 SER A CA 1
ATOM 1361 C C . SER A 1 182 ? 0.278 -6.769 -10.293 1.00 90.62 182 SER A C 1
ATOM 1363 O O . SER A 1 182 ? -0.052 -7.014 -9.130 1.00 90.62 182 SER A O 1
ATOM 1365 N N . PRO A 1 183 ? -0.467 -5.953 -11.064 1.00 88.31 183 PRO A N 1
ATOM 1366 C CA . PRO A 1 183 ? -1.659 -5.262 -10.560 1.00 88.31 183 PRO A CA 1
ATOM 1367 C C . PRO A 1 183 ? -2.752 -6.195 -10.027 1.00 88.31 183 PRO A C 1
ATOM 1369 O O . PRO A 1 183 ? -3.462 -5.842 -9.089 1.00 88.31 183 PRO A O 1
ATOM 1372 N N . ASP A 1 184 ? -2.868 -7.397 -10.593 1.00 90.25 184 ASP A N 1
ATOM 1373 C CA . ASP A 1 184 ? -3.770 -8.462 -10.134 1.00 90.25 184 ASP A CA 1
ATOM 1374 C C . ASP A 1 184 ? -3.206 -9.275 -8.951 1.00 90.25 184 ASP A C 1
ATOM 1376 O O . ASP A 1 184 ? -3.841 -10.213 -8.476 1.00 90.25 184 ASP A O 1
ATOM 1380 N N . GLY A 1 185 ? -1.990 -8.952 -8.503 1.00 89.75 185 GLY A N 1
ATOM 1381 C CA . GLY A 1 185 ? -1.292 -9.615 -7.414 1.00 89.75 185 GLY A CA 1
ATOM 1382 C C . GLY A 1 185 ? -0.840 -11.043 -7.715 1.00 89.75 185 GLY A C 1
ATOM 1383 O O . GLY A 1 185 ? -0.352 -11.690 -6.791 1.00 89.75 185 GLY A O 1
ATOM 1384 N N . SER A 1 186 ? -0.989 -11.558 -8.943 1.00 92.38 186 SER A N 1
ATOM 1385 C CA . SER A 1 186 ? -0.725 -12.967 -9.289 1.00 92.38 186 SER A CA 1
ATOM 1386 C C . SER A 1 186 ? 0.755 -13.295 -9.520 1.00 92.38 186 SER A C 1
ATOM 1388 O O . SER A 1 186 ? 1.179 -14.448 -9.357 1.00 92.38 186 SER A O 1
ATOM 1390 N N . LEU A 1 187 ? 1.560 -12.287 -9.856 1.00 91.75 187 LEU A N 1
ATOM 1391 C CA . LEU A 1 187 ? 2.987 -12.404 -10.118 1.00 91.75 187 LEU A CA 1
ATOM 1392 C C . LEU A 1 187 ? 3.798 -11.502 -9.195 1.00 91.75 187 LEU A C 1
ATOM 1394 O O . LEU A 1 187 ? 3.366 -10.421 -8.799 1.00 91.75 187 LEU A O 1
ATOM 1398 N N . VAL A 1 188 ? 5.015 -11.953 -8.914 1.00 88.44 188 VAL A N 1
ATOM 1399 C CA . VAL A 1 188 ? 6.076 -11.159 -8.298 1.00 88.44 188 VAL A CA 1
ATOM 1400 C C . VAL A 1 188 ? 7.247 -11.124 -9.265 1.00 88.44 188 VAL A C 1
ATOM 1402 O O . VAL A 1 188 ? 7.682 -12.177 -9.733 1.00 88.44 188 VAL A O 1
ATOM 1405 N N . ALA A 1 189 ? 7.761 -9.933 -9.554 1.00 86.06 189 ALA A N 1
ATOM 1406 C CA . ALA A 1 189 ? 9.003 -9.748 -10.287 1.00 86.06 189 ALA A CA 1
ATOM 1407 C C . ALA A 1 189 ? 10.091 -9.226 -9.351 1.00 86.06 189 ALA A C 1
ATOM 1409 O O . ALA A 1 189 ? 9.850 -8.321 -8.548 1.00 86.06 189 ALA A O 1
ATOM 1410 N N . ALA A 1 190 ? 11.288 -9.783 -9.486 1.00 80.75 190 ALA A N 1
ATOM 1411 C CA . ALA A 1 190 ? 12.472 -9.340 -8.776 1.00 80.75 190 ALA A CA 1
ATOM 1412 C C . ALA A 1 190 ? 13.683 -9.261 -9.705 1.00 80.75 190 ALA A C 1
ATOM 1414 O O . ALA A 1 190 ? 13.671 -9.814 -10.801 1.00 80.75 190 ALA A O 1
ATOM 1415 N N . TRP A 1 191 ? 14.728 -8.562 -9.279 1.00 76.88 191 TRP A N 1
ATOM 1416 C CA . TRP A 1 191 ? 15.978 -8.464 -10.022 1.00 76.88 191 TRP A CA 1
ATOM 1417 C C . TRP A 1 191 ? 17.037 -9.308 -9.342 1.00 76.88 191 TRP A C 1
ATOM 1419 O O . TRP A 1 191 ? 17.245 -9.199 -8.136 1.00 76.88 191 TRP A O 1
ATOM 1429 N N . HIS A 1 192 ? 17.735 -10.107 -10.134 1.00 74.38 192 HIS A N 1
ATOM 1430 C CA . HIS A 1 192 ? 18.921 -10.808 -9.696 1.00 74.38 192 HIS A CA 1
ATOM 1431 C C . HIS A 1 192 ? 20.157 -10.004 -10.098 1.00 74.38 192 HIS A C 1
ATOM 1433 O O . HIS A 1 192 ? 20.540 -9.976 -11.268 1.00 74.38 192 HIS A O 1
ATOM 1439 N N . MET A 1 193 ? 20.769 -9.341 -9.118 1.00 67.56 193 MET A N 1
ATOM 1440 C CA . MET A 1 193 ? 21.866 -8.391 -9.324 1.00 67.56 193 MET A CA 1
ATOM 1441 C C . MET A 1 193 ? 23.112 -9.027 -9.945 1.00 67.56 193 MET A C 1
ATOM 1443 O O . MET A 1 193 ? 23.715 -8.421 -10.826 1.00 67.56 193 MET A O 1
ATOM 1447 N N . VAL A 1 194 ? 23.478 -10.243 -9.525 1.00 66.88 194 VAL A N 1
ATOM 1448 C CA . VAL A 1 194 ? 24.710 -10.911 -9.983 1.00 66.88 194 VAL A CA 1
ATOM 1449 C C . VAL A 1 194 ? 24.624 -11.339 -11.439 1.00 66.88 194 VAL A C 1
ATOM 1451 O O . VAL A 1 194 ? 25.539 -11.062 -12.210 1.00 66.88 194 VAL A O 1
ATOM 1454 N N . ASP A 1 195 ? 23.529 -11.992 -11.829 1.00 68.44 195 ASP A N 1
ATOM 1455 C CA . ASP A 1 195 ? 23.388 -12.449 -13.218 1.00 68.44 195 ASP A CA 1
ATOM 1456 C C . ASP A 1 195 ? 22.807 -11.356 -14.131 1.00 68.44 195 ASP A C 1
ATOM 1458 O O . ASP A 1 195 ? 22.839 -11.486 -15.357 1.00 68.44 195 ASP A O 1
ATOM 1462 N N . GLY A 1 196 ? 22.271 -10.276 -13.552 1.00 72.50 196 GLY A N 1
ATOM 1463 C CA . GLY A 1 196 ? 21.602 -9.200 -14.279 1.00 72.50 196 GLY A CA 1
ATOM 1464 C C . GLY A 1 196 ? 20.303 -9.657 -14.946 1.00 72.50 196 GLY A C 1
ATOM 1465 O O . GLY A 1 196 ? 20.033 -9.294 -16.088 1.00 72.50 196 GLY A O 1
ATOM 1466 N N . VAL A 1 197 ? 19.525 -10.516 -14.281 1.00 79.50 197 VAL A N 1
ATOM 1467 C CA . VAL A 1 197 ? 18.303 -11.108 -14.857 1.00 79.50 197 VAL A CA 1
ATOM 1468 C C . VAL A 1 197 ? 17.062 -10.728 -14.064 1.00 79.50 197 VAL A C 1
ATOM 1470 O O . VAL A 1 197 ? 17.113 -10.550 -12.846 1.00 79.50 197 VAL A O 1
ATOM 1473 N N . VAL A 1 198 ? 15.915 -10.663 -14.740 1.00 85.00 198 VAL A N 1
ATOM 1474 C CA . VAL A 1 198 ? 14.622 -10.504 -14.064 1.00 85.00 198 VAL A CA 1
ATOM 1475 C C . VAL A 1 198 ? 14.106 -11.883 -13.665 1.00 85.00 198 VAL A C 1
ATOM 1477 O O . VAL A 1 198 ? 13.877 -12.752 -14.510 1.00 85.00 198 VAL A O 1
ATOM 1480 N N . LEU A 1 199 ? 13.896 -12.080 -12.370 1.00 84.44 199 LEU A N 1
ATOM 1481 C CA . LEU A 1 199 ? 13.235 -13.250 -11.810 1.00 84.44 199 LEU A CA 1
ATOM 1482 C C . LEU A 1 199 ? 11.734 -13.002 -11.717 1.00 84.44 199 LEU A C 1
ATOM 1484 O O . LEU A 1 199 ? 11.287 -11.893 -11.424 1.00 84.44 199 LEU A O 1
ATOM 1488 N N . ARG A 1 200 ? 10.946 -14.051 -11.949 1.00 88.44 200 ARG A N 1
ATOM 1489 C CA . ARG A 1 200 ? 9.488 -14.006 -11.826 1.00 88.44 200 ARG A CA 1
ATOM 1490 C C . ARG A 1 200 ? 8.980 -15.207 -11.050 1.00 88.44 200 ARG A C 1
ATOM 1492 O O . ARG A 1 200 ? 9.470 -16.320 -11.238 1.00 88.44 200 ARG A O 1
ATOM 1499 N N . PHE A 1 201 ? 7.953 -14.984 -10.243 1.00 88.69 201 PHE A N 1
ATOM 1500 C CA . PHE A 1 201 ? 7.342 -15.997 -9.390 1.00 88.69 201 PHE A CA 1
ATOM 1501 C C . PHE A 1 201 ? 5.823 -15.889 -9.431 1.00 88.69 201 PHE A C 1
ATOM 1503 O O . PHE A 1 201 ? 5.278 -14.794 -9.575 1.00 88.69 201 PHE A O 1
ATOM 1510 N N . ARG A 1 202 ? 5.133 -17.017 -9.245 1.00 92.12 202 ARG A N 1
ATOM 1511 C CA . ARG A 1 202 ? 3.700 -17.002 -8.918 1.00 92.12 202 ARG A CA 1
ATOM 1512 C C . ARG A 1 202 ? 3.525 -16.652 -7.446 1.00 92.12 202 ARG A C 1
ATOM 1514 O O . ARG A 1 202 ? 4.055 -17.355 -6.588 1.00 92.12 202 ARG A O 1
ATOM 1521 N N . SER A 1 203 ? 2.735 -15.629 -7.144 1.00 89.81 203 SER A N 1
ATOM 1522 C CA . SER A 1 203 ? 2.513 -15.149 -5.771 1.00 89.81 203 SER A CA 1
ATOM 1523 C C . SER A 1 203 ? 1.668 -16.091 -4.901 1.00 89.81 203 SER A C 1
ATOM 1525 O O . SER A 1 203 ? 1.610 -15.939 -3.683 1.00 89.81 203 SER A O 1
ATOM 1527 N N . SER A 1 204 ? 0.976 -17.064 -5.499 1.00 91.88 204 SER A N 1
ATOM 1528 C CA . SER A 1 204 ? 0.120 -17.993 -4.756 1.00 91.88 204 SER A CA 1
ATOM 1529 C C . SER A 1 204 ? 0.923 -18.988 -3.920 1.00 91.88 204 SER A C 1
ATOM 1531 O O . SER A 1 204 ? 0.488 -19.353 -2.831 1.00 91.88 204 SER A O 1
ATOM 1533 N N . GLU A 1 205 ? 2.067 -19.428 -4.445 1.00 86.88 205 GLU A N 1
ATOM 1534 C CA . GLU A 1 205 ? 2.879 -20.528 -3.900 1.00 86.88 205 GLU A CA 1
ATOM 1535 C C . GLU A 1 205 ? 4.394 -20.260 -3.958 1.00 86.88 205 GLU A C 1
ATOM 1537 O O . GLU A 1 205 ? 5.182 -21.102 -3.544 1.00 86.88 205 GLU A O 1
ATOM 1542 N N . GLY A 1 206 ? 4.817 -19.116 -4.507 1.00 83.19 206 GLY A N 1
ATOM 1543 C CA . GLY A 1 206 ? 6.227 -18.772 -4.705 1.00 83.19 206 GLY A CA 1
ATOM 1544 C C . GLY A 1 206 ? 6.931 -19.568 -5.806 1.00 83.19 206 GLY A C 1
ATOM 1545 O O . GLY A 1 206 ? 8.155 -19.539 -5.887 1.00 83.19 206 GLY A O 1
ATOM 1546 N N . SER A 1 207 ? 6.201 -20.290 -6.669 1.00 85.12 207 SER A N 1
ATOM 1547 C CA . SER A 1 207 ? 6.823 -21.111 -7.716 1.00 85.12 207 SER A CA 1
ATOM 1548 C C . SER A 1 207 ? 7.591 -20.231 -8.714 1.00 85.12 207 SER A C 1
ATOM 1550 O O . SER A 1 207 ? 6.978 -19.299 -9.258 1.00 85.12 207 SER A O 1
ATOM 1552 N N . PRO A 1 208 ? 8.860 -20.539 -9.032 1.00 85.44 208 PRO A N 1
ATOM 1553 C CA . PRO A 1 208 ? 9.628 -19.772 -10.002 1.00 85.44 208 PRO A CA 1
ATOM 1554 C C . PRO A 1 208 ? 9.115 -19.988 -11.431 1.00 85.44 208 PRO A C 1
ATOM 1556 O O . PRO A 1 208 ? 8.668 -21.076 -11.810 1.00 85.44 208 PRO A O 1
ATOM 1559 N N . LEU A 1 209 ? 9.214 -18.938 -12.237 1.00 86.75 209 LEU A N 1
ATOM 1560 C CA . LEU A 1 209 ? 9.042 -18.946 -13.688 1.00 86.75 209 LEU A CA 1
ATOM 1561 C C . LEU A 1 209 ? 10.414 -18.781 -14.370 1.00 86.75 209 LEU A C 1
ATOM 1563 O O . LEU A 1 209 ? 11.377 -18.387 -13.710 1.00 86.75 209 LEU A O 1
ATOM 1567 N N . PRO A 1 210 ? 10.535 -19.070 -15.681 1.00 86.38 210 PRO A N 1
ATOM 1568 C CA . PRO A 1 210 ? 11.789 -18.859 -16.399 1.00 86.38 210 PRO A CA 1
ATOM 1569 C C . PRO A 1 210 ? 12.300 -17.411 -16.256 1.00 86.38 210 PRO A C 1
ATOM 1571 O O . PRO A 1 210 ? 11.492 -16.480 -16.421 1.00 86.38 210 PRO A O 1
ATOM 1574 N N . PRO A 1 211 ? 13.604 -17.223 -15.961 1.00 85.69 211 PRO A N 1
ATOM 1575 C CA . PRO A 1 211 ? 14.208 -15.902 -15.831 1.00 85.69 211 PRO A CA 1
ATOM 1576 C C . PRO A 1 211 ? 14.253 -15.189 -17.183 1.00 85.69 211 PRO A C 1
ATOM 1578 O O . PRO A 1 211 ? 14.342 -15.835 -18.230 1.00 85.69 211 PRO A O 1
ATOM 1581 N N . LEU A 1 212 ? 14.212 -13.860 -17.148 1.00 88.06 212 LEU A N 1
ATOM 1582 C CA . LEU A 1 212 ? 14.325 -13.009 -18.331 1.00 88.06 212 LEU A CA 1
ATOM 1583 C C . LEU A 1 212 ? 15.755 -12.486 -18.420 1.00 88.06 212 LEU A C 1
ATOM 1585 O O . LEU A 1 212 ? 16.255 -11.862 -17.481 1.00 88.06 212 LEU A O 1
ATOM 1589 N N . THR A 1 213 ? 16.426 -12.790 -19.525 1.00 89.44 213 THR A N 1
ATOM 1590 C CA . THR A 1 213 ? 17.890 -12.705 -19.640 1.00 89.44 213 THR A CA 1
ATOM 1591 C C . THR A 1 213 ? 18.361 -11.628 -20.607 1.00 89.44 213 THR A C 1
ATOM 1593 O O . THR A 1 213 ? 19.555 -11.498 -20.852 1.00 89.44 213 THR A O 1
ATOM 1596 N N . GLU A 1 214 ? 17.454 -10.857 -21.195 1.00 89.56 214 GLU A N 1
ATOM 1597 C CA . GLU A 1 214 ? 17.778 -9.864 -22.223 1.00 89.56 214 GLU A CA 1
ATOM 1598 C C . GLU A 1 214 ? 18.604 -8.690 -21.688 1.00 89.56 214 GLU A C 1
ATOM 1600 O O . GLU A 1 214 ? 19.273 -8.005 -22.460 1.00 89.56 214 GLU A O 1
ATOM 1605 N N . LEU A 1 215 ? 18.604 -8.497 -20.368 1.00 83.94 215 LEU A N 1
ATOM 1606 C CA . LEU A 1 215 ? 19.437 -7.517 -19.675 1.00 83.94 215 LEU A CA 1
ATOM 1607 C C . LEU A 1 215 ? 20.659 -8.147 -18.972 1.00 83.94 215 LEU A C 1
ATOM 1609 O O . LEU A 1 215 ? 21.382 -7.440 -18.272 1.00 83.94 215 LEU A O 1
ATOM 1613 N N . ALA A 1 216 ? 20.917 -9.446 -19.180 1.00 83.38 216 ALA A N 1
ATOM 1614 C CA . ALA A 1 216 ? 22.000 -10.170 -18.513 1.00 83.38 216 ALA A CA 1
ATOM 1615 C C . ALA A 1 216 ? 23.374 -9.537 -18.776 1.00 83.38 216 ALA A C 1
ATOM 1617 O O . ALA A 1 216 ? 23.712 -9.178 -19.908 1.00 83.38 216 ALA A O 1
ATOM 1618 N N . GLY A 1 217 ? 24.184 -9.441 -17.719 1.00 73.38 217 GLY A N 1
ATOM 1619 C CA . GLY A 1 217 ? 25.537 -8.878 -17.773 1.00 73.38 217 GLY A CA 1
ATOM 1620 C C . GLY A 1 217 ? 25.620 -7.347 -17.856 1.00 73.38 217 GLY A C 1
ATOM 1621 O O . GLY A 1 217 ? 26.716 -6.833 -18.073 1.00 73.38 217 GLY A O 1
ATOM 1622 N N . ARG A 1 218 ? 24.504 -6.620 -17.697 1.00 74.88 218 ARG A N 1
ATOM 1623 C CA . ARG A 1 218 ? 24.484 -5.150 -17.578 1.00 74.88 218 ARG A CA 1
ATOM 1624 C C . ARG A 1 218 ? 24.661 -4.703 -16.126 1.00 74.88 218 ARG A C 1
ATOM 1626 O O . ARG A 1 218 ? 24.217 -5.392 -15.209 1.00 74.88 218 ARG A O 1
ATOM 1633 N N . GLU A 1 219 ? 25.308 -3.552 -15.928 1.00 64.88 219 GLU A N 1
ATOM 1634 C CA . GLU A 1 219 ? 25.528 -2.980 -14.595 1.00 64.88 219 GLU A CA 1
ATOM 1635 C C . GLU A 1 219 ? 24.207 -2.557 -13.920 1.00 64.88 219 GLU A C 1
ATOM 1637 O O . GLU A 1 219 ? 23.239 -2.192 -14.599 1.00 64.88 219 GLU A O 1
ATOM 1642 N N . PRO A 1 220 ? 24.139 -2.617 -12.577 1.00 54.72 220 PRO A N 1
ATOM 1643 C CA . PRO A 1 220 ? 22.896 -2.410 -11.857 1.00 54.72 220 PRO A CA 1
ATOM 1644 C C . PRO A 1 220 ? 22.516 -0.926 -11.746 1.00 54.72 220 PRO A C 1
ATOM 1646 O O . PRO A 1 220 ? 23.135 -0.156 -11.018 1.00 54.72 220 PRO A O 1
ATOM 1649 N N . GLY A 1 221 ? 21.425 -0.562 -12.414 1.00 54.47 221 GLY A N 1
ATOM 1650 C CA . GLY A 1 221 ? 20.644 0.661 -12.198 1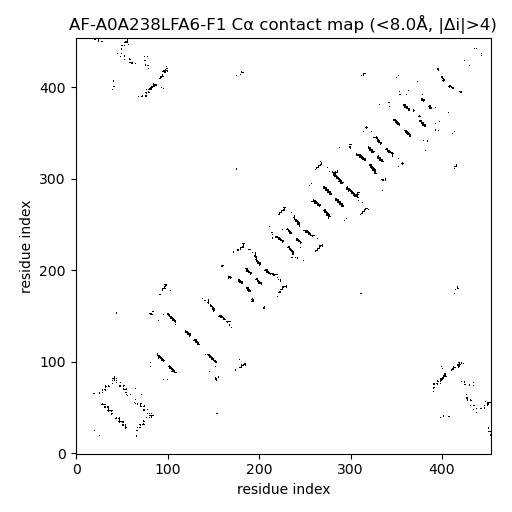.00 54.47 221 GLY A CA 1
ATOM 1651 C C . GLY A 1 221 ? 19.174 0.351 -12.462 1.00 54.47 221 GLY A C 1
ATOM 1652 O O . GLY A 1 221 ? 18.616 0.787 -13.465 1.00 54.47 221 GLY A O 1
ATOM 1653 N N . VAL A 1 222 ? 18.605 -0.562 -11.667 1.00 61.34 222 VAL A N 1
ATOM 1654 C CA . VAL A 1 222 ? 17.518 -1.412 -12.166 1.00 61.34 222 VAL A CA 1
ATOM 1655 C C . VAL A 1 222 ? 16.164 -0.987 -11.680 1.00 61.34 222 VAL A C 1
ATOM 1657 O O . VAL A 1 222 ? 15.844 -1.144 -10.519 1.00 61.34 222 VAL A O 1
ATOM 1660 N N . VAL A 1 223 ? 15.287 -0.664 -12.607 1.00 72.00 223 VAL A N 1
ATOM 1661 C CA . VAL A 1 223 ? 13.875 -0.409 -12.338 1.00 72.00 223 VAL A CA 1
ATOM 1662 C C . VAL A 1 223 ? 13.051 -1.492 -13.012 1.00 72.00 223 VAL A C 1
ATOM 1664 O O . VAL A 1 223 ? 13.255 -1.769 -14.187 1.00 72.00 223 VAL A O 1
ATOM 1667 N N . ILE A 1 224 ? 12.153 -2.133 -12.259 1.00 80.56 224 ILE A N 1
ATOM 1668 C CA . ILE A 1 224 ? 11.202 -3.139 -12.750 1.00 80.56 224 ILE A CA 1
ATOM 1669 C C . ILE A 1 224 ? 9.790 -2.647 -12.437 1.00 80.56 224 ILE A C 1
ATOM 1671 O O . ILE A 1 224 ? 9.538 -2.181 -11.322 1.00 80.56 224 ILE A O 1
ATOM 1675 N N . GLY A 1 225 ? 8.866 -2.794 -13.385 1.00 84.88 225 GLY A N 1
ATOM 1676 C CA . GLY A 1 225 ? 7.462 -2.448 -13.184 1.00 84.88 225 GLY A CA 1
ATOM 1677 C C . GLY A 1 225 ? 6.532 -3.177 -14.146 1.00 84.88 225 GLY A C 1
ATOM 1678 O O . GLY A 1 225 ? 6.853 -3.360 -15.321 1.00 84.88 225 GLY A O 1
ATOM 1679 N N . PHE A 1 226 ? 5.366 -3.576 -13.643 1.00 87.62 226 PHE A N 1
ATOM 1680 C CA . PHE A 1 226 ? 4.276 -4.097 -14.463 1.00 87.62 226 PHE A CA 1
ATOM 1681 C C . PHE A 1 226 ? 3.432 -2.954 -15.028 1.00 87.62 226 PHE A C 1
ATOM 1683 O O . PHE A 1 226 ? 3.212 -1.954 -14.339 1.00 87.62 226 PHE A O 1
ATOM 1690 N N . SER A 1 227 ? 2.928 -3.129 -16.249 1.00 89.44 227 SER A N 1
ATOM 1691 C CA . SER A 1 227 ? 1.926 -2.230 -16.821 1.00 89.44 227 SER A CA 1
ATOM 1692 C C . SER A 1 227 ? 0.626 -2.266 -16.009 1.00 89.44 227 SER A C 1
ATOM 1694 O O . SER A 1 227 ? 0.357 -3.267 -15.340 1.00 89.44 227 SER A O 1
ATOM 1696 N N . PRO A 1 228 ? -0.217 -1.216 -16.065 1.00 87.62 228 PRO A N 1
ATOM 1697 C CA . PRO A 1 228 ? -1.430 -1.127 -15.245 1.00 87.62 228 PRO A CA 1
ATOM 1698 C C . PRO A 1 228 ? -2.463 -2.217 -15.530 1.00 87.62 228 PRO A C 1
ATOM 1700 O O . PRO A 1 228 ? -3.226 -2.599 -14.646 1.00 87.62 228 PRO A O 1
ATOM 1703 N N . ASP A 1 229 ? -2.481 -2.727 -16.759 1.00 90.00 229 ASP A N 1
ATOM 1704 C CA . ASP A 1 229 ? -3.327 -3.842 -17.187 1.00 90.00 229 ASP A CA 1
ATOM 1705 C C . ASP A 1 229 ? -2.718 -5.222 -16.867 1.00 90.00 229 ASP A C 1
ATOM 1707 O O . ASP A 1 229 ? -3.351 -6.248 -17.110 1.00 90.00 229 ASP A O 1
ATOM 1711 N N . GLY A 1 230 ? -1.493 -5.256 -16.332 1.00 90.62 230 GLY A N 1
ATOM 1712 C CA . GLY A 1 230 ? -0.755 -6.467 -15.984 1.00 90.62 230 GLY A CA 1
ATOM 1713 C C . GLY A 1 230 ? -0.275 -7.290 -17.179 1.00 90.62 230 GLY A C 1
ATOM 1714 O O . GLY A 1 230 ? 0.214 -8.401 -16.979 1.00 90.62 230 GLY A O 1
ATOM 1715 N N . THR A 1 231 ? -0.408 -6.789 -18.410 1.00 93.94 231 THR A N 1
ATOM 1716 C CA . THR A 1 231 ? -0.043 -7.549 -19.615 1.00 93.94 231 THR A CA 1
ATOM 1717 C C . THR A 1 231 ? 1.451 -7.499 -19.907 1.00 93.94 231 THR A C 1
ATOM 1719 O O . THR A 1 231 ? 1.999 -8.460 -20.453 1.00 93.94 231 THR A O 1
ATOM 1722 N N . LEU A 1 232 ? 2.128 -6.424 -19.500 1.00 92.94 232 LEU A N 1
ATOM 1723 C CA . LEU A 1 232 ? 3.544 -6.196 -19.741 1.00 92.94 232 LEU A CA 1
ATOM 1724 C C . LEU A 1 232 ? 4.333 -6.107 -18.436 1.00 92.94 232 LEU A C 1
ATOM 1726 O O . LEU A 1 232 ? 3.871 -5.599 -17.415 1.00 92.94 232 LEU A O 1
ATOM 1730 N N . LEU A 1 233 ? 5.572 -6.576 -18.506 1.00 91.62 233 LEU A N 1
ATOM 1731 C CA . LEU A 1 233 ? 6.623 -6.312 -17.536 1.00 91.62 233 LEU A CA 1
ATOM 1732 C C . LEU A 1 233 ? 7.704 -5.505 -18.245 1.00 91.62 233 LEU A C 1
ATOM 1734 O O . LEU A 1 233 ? 8.119 -5.881 -19.338 1.00 91.62 233 LEU A O 1
ATOM 1738 N N . ALA A 1 234 ? 8.164 -4.420 -17.638 1.00 88.94 234 ALA A N 1
ATOM 1739 C CA . ALA A 1 234 ? 9.323 -3.671 -18.100 1.00 88.94 234 ALA A CA 1
ATOM 1740 C C . ALA A 1 234 ? 10.443 -3.762 -17.073 1.00 88.94 234 ALA A C 1
ATOM 1742 O O . ALA A 1 234 ? 10.191 -3.767 -15.865 1.00 88.94 234 ALA A O 1
ATOM 1743 N N . ALA A 1 235 ? 11.673 -3.791 -17.568 1.00 86.00 235 ALA A N 1
ATOM 1744 C CA . ALA A 1 235 ? 12.858 -3.576 -16.764 1.00 86.00 235 ALA A CA 1
ATOM 1745 C C . ALA A 1 235 ? 13.862 -2.724 -17.535 1.00 86.00 235 ALA A C 1
ATOM 1747 O O . ALA A 1 235 ? 13.934 -2.815 -18.763 1.00 86.00 235 ALA A O 1
ATOM 1748 N N . ALA A 1 236 ? 14.649 -1.925 -16.821 1.00 82.00 236 ALA A N 1
ATOM 1749 C CA . ALA A 1 236 ? 15.754 -1.185 -17.412 1.00 82.00 236 ALA A CA 1
ATOM 1750 C C . ALA A 1 236 ? 17.062 -1.430 -16.679 1.00 82.00 236 ALA A C 1
ATOM 1752 O O . ALA A 1 236 ? 17.071 -1.550 -15.458 1.00 82.00 236 ALA A O 1
ATOM 1753 N N . ALA A 1 237 ? 18.149 -1.493 -17.442 1.00 80.31 237 ALA A N 1
ATOM 1754 C CA . ALA A 1 237 ? 19.512 -1.572 -16.940 1.00 80.31 237 ALA A CA 1
ATOM 1755 C C . ALA A 1 237 ? 20.464 -0.951 -17.970 1.00 80.31 237 ALA A C 1
ATOM 1757 O O . ALA A 1 237 ? 20.389 -1.276 -19.159 1.00 80.31 237 ALA A O 1
ATOM 1758 N N . ASP A 1 238 ? 21.367 -0.078 -17.518 1.00 78.81 238 ASP A N 1
ATOM 1759 C CA . ASP A 1 238 ? 22.428 0.520 -18.344 1.00 78.81 238 ASP A CA 1
ATOM 1760 C C . ASP A 1 238 ? 21.910 1.118 -19.676 1.00 78.81 238 ASP A C 1
ATOM 1762 O O . ASP A 1 238 ? 22.327 0.746 -20.777 1.00 78.81 238 ASP A O 1
ATOM 1766 N N . GLY A 1 239 ? 20.884 1.975 -19.579 1.00 80.19 239 GLY A N 1
ATOM 1767 C CA . GLY A 1 239 ? 20.282 2.668 -20.728 1.00 80.19 239 GLY A CA 1
ATOM 1768 C C . GLY A 1 239 ? 19.510 1.773 -21.707 1.00 80.19 239 GLY A C 1
ATOM 1769 O O . GLY A 1 239 ? 19.058 2.253 -22.747 1.00 80.19 239 GLY A O 1
ATOM 1770 N N . LEU A 1 240 ? 19.332 0.483 -21.410 1.00 86.31 240 LEU A N 1
ATOM 1771 C CA . LEU A 1 240 ? 18.478 -0.418 -22.180 1.00 86.31 240 LEU A CA 1
ATOM 1772 C C . LEU A 1 240 ? 17.212 -0.735 -21.392 1.00 86.31 240 LEU A C 1
ATOM 1774 O O . LEU A 1 240 ? 17.287 -1.142 -20.235 1.00 86.31 240 LEU A O 1
ATOM 1778 N N . VAL A 1 241 ? 16.064 -0.602 -22.049 1.00 88.75 241 VAL A N 1
ATOM 1779 C CA . VAL A 1 241 ? 14.772 -1.081 -21.560 1.00 88.75 241 VAL A CA 1
ATOM 1780 C C . VAL A 1 241 ? 14.411 -2.333 -22.333 1.00 88.75 241 VAL A C 1
ATOM 1782 O O . VAL A 1 241 ? 14.508 -2.364 -23.562 1.00 88.75 241 VAL A O 1
ATOM 1785 N N . ALA A 1 242 ? 13.971 -3.352 -21.613 1.00 91.12 242 ALA A N 1
ATOM 1786 C CA . ALA A 1 242 ? 13.345 -4.526 -22.187 1.00 91.12 242 ALA A CA 1
ATOM 1787 C C . ALA A 1 242 ? 11.915 -4.644 -21.655 1.00 91.12 242 ALA A C 1
ATOM 1789 O O . ALA A 1 242 ? 11.639 -4.343 -20.487 1.00 91.12 242 ALA A O 1
ATOM 1790 N N . THR A 1 243 ? 11.003 -5.047 -22.536 1.00 92.88 243 THR A N 1
ATOM 1791 C CA . THR A 1 243 ? 9.601 -5.294 -22.205 1.00 92.88 243 THR A CA 1
ATOM 1792 C C . THR A 1 243 ? 9.215 -6.707 -22.601 1.00 92.88 243 THR A C 1
ATOM 1794 O O . THR A 1 243 ? 9.585 -7.207 -23.664 1.00 92.88 243 THR A O 1
ATOM 1797 N N . TRP A 1 244 ? 8.447 -7.363 -21.744 1.00 95.38 244 TRP A N 1
ATOM 1798 C CA . TRP A 1 244 ? 8.005 -8.736 -21.936 1.00 95.38 244 TRP A CA 1
ATOM 1799 C C . TRP A 1 244 ? 6.511 -8.848 -21.706 1.00 95.38 244 TRP A C 1
ATOM 1801 O O . TRP A 1 244 ? 5.939 -8.097 -20.918 1.00 95.38 244 TRP A O 1
ATOM 1811 N N . ASP A 1 245 ? 5.900 -9.849 -22.326 1.00 96.25 245 ASP A N 1
ATOM 1812 C CA . ASP A 1 245 ? 4.602 -10.341 -21.892 1.00 96.25 245 ASP A CA 1
ATOM 1813 C C . ASP A 1 245 ? 4.755 -10.867 -20.458 1.00 96.25 245 ASP A C 1
ATOM 1815 O O .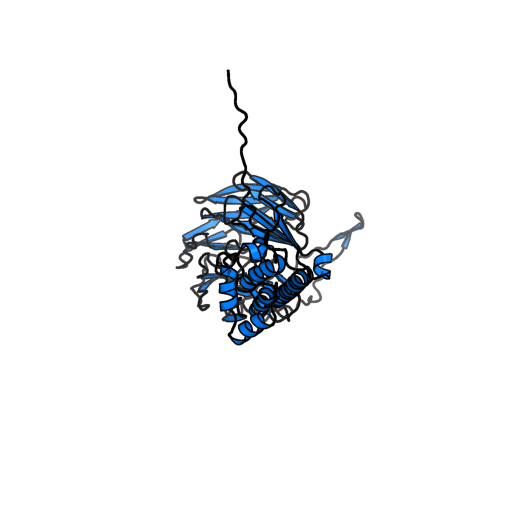 ASP A 1 245 ? 5.549 -11.776 -20.188 1.00 96.25 245 ASP A O 1
ATOM 1819 N N . ALA A 1 246 ? 4.016 -10.269 -19.526 1.00 92.88 246 ALA A N 1
ATOM 1820 C CA . ALA A 1 246 ? 4.173 -10.499 -18.095 1.00 92.88 246 ALA A CA 1
ATOM 1821 C C . ALA A 1 246 ? 3.980 -11.975 -17.712 1.00 92.88 246 ALA A C 1
ATOM 1823 O O . ALA A 1 246 ? 4.690 -12.496 -16.847 1.00 92.88 246 ALA A O 1
ATOM 1824 N N . THR A 1 247 ? 3.057 -12.663 -18.392 1.00 92.56 247 THR A N 1
ATOM 1825 C CA . THR A 1 247 ? 2.665 -14.044 -18.084 1.00 92.56 247 THR A CA 1
ATOM 1826 C C . THR A 1 247 ? 3.642 -15.048 -18.689 1.00 92.56 247 THR A C 1
ATOM 1828 O O . THR A 1 247 ? 4.207 -15.895 -17.996 1.00 92.56 247 THR A O 1
ATOM 1831 N N . THR A 1 248 ? 3.867 -14.960 -19.994 1.00 94.75 248 THR A N 1
ATOM 1832 C CA . THR A 1 248 ? 4.677 -15.917 -20.755 1.00 94.75 248 THR A CA 1
ATOM 1833 C C . THR A 1 248 ? 6.171 -15.646 -20.612 1.00 94.75 248 THR A C 1
ATOM 1835 O O . THR A 1 248 ? 6.965 -16.585 -20.613 1.00 94.75 248 THR A O 1
ATOM 1838 N N . GLY A 1 249 ? 6.563 -14.387 -20.407 1.00 94.50 249 GLY A N 1
ATOM 1839 C CA . GLY A 1 249 ? 7.958 -13.946 -20.436 1.00 94.50 249 GLY A CA 1
ATOM 1840 C C . GLY A 1 249 ? 8.524 -13.810 -21.839 1.00 94.50 249 GLY A C 1
ATOM 1841 O O . GLY A 1 249 ? 9.736 -13.708 -21.989 1.00 94.50 249 GLY A O 1
ATOM 1842 N N . ASN A 1 250 ? 7.677 -13.850 -22.868 1.00 96.88 250 ASN A N 1
ATOM 1843 C CA . ASN A 1 250 ? 8.129 -13.598 -24.225 1.00 96.88 250 ASN A CA 1
ATOM 1844 C C . ASN A 1 250 ? 8.572 -12.142 -24.335 1.00 96.88 250 ASN A C 1
ATOM 1846 O O . ASN A 1 250 ? 7.808 -11.241 -23.988 1.00 96.88 250 ASN A O 1
ATOM 1850 N N . LEU A 1 251 ? 9.784 -11.926 -24.839 1.00 97.06 251 LEU A N 1
ATOM 1851 C CA . LEU A 1 251 ? 10.265 -10.596 -25.176 1.00 97.06 251 LEU A CA 1
ATOM 1852 C C . LEU A 1 251 ? 9.327 -9.957 -26.206 1.00 97.06 251 LEU A C 1
ATOM 1854 O O . LEU A 1 251 ? 9.062 -10.544 -27.258 1.00 97.06 251 LEU A O 1
ATOM 1858 N N . ILE A 1 252 ? 8.834 -8.767 -25.884 1.00 95.25 252 ILE A N 1
ATOM 1859 C CA . ILE A 1 252 ? 8.015 -7.946 -26.774 1.00 95.25 252 ILE A CA 1
ATOM 1860 C C . ILE A 1 252 ? 8.909 -6.960 -27.509 1.00 95.25 252 ILE A C 1
ATOM 1862 O O . ILE A 1 252 ? 8.842 -6.891 -28.736 1.00 95.25 252 ILE A O 1
ATOM 1866 N N . ASP A 1 253 ? 9.755 -6.231 -26.778 1.00 92.62 253 ASP A N 1
ATOM 1867 C CA . ASP A 1 253 ? 10.637 -5.236 -27.375 1.00 92.62 253 ASP A CA 1
ATOM 1868 C C . ASP A 1 253 ? 11.879 -4.944 -26.519 1.00 92.62 253 ASP A C 1
ATOM 1870 O O . ASP A 1 253 ? 11.916 -5.197 -25.311 1.00 92.62 253 ASP A O 1
ATOM 1874 N N . THR A 1 254 ? 12.889 -4.367 -27.166 1.00 91.44 254 THR A N 1
ATOM 1875 C CA . THR A 1 254 ? 14.055 -3.762 -26.521 1.00 91.44 254 THR A CA 1
ATOM 1876 C C . THR A 1 254 ? 14.357 -2.424 -27.169 1.00 91.44 254 THR A C 1
ATOM 1878 O O . THR A 1 254 ? 14.527 -2.349 -28.388 1.00 91.44 254 THR A O 1
ATOM 1881 N N . PHE A 1 255 ? 14.515 -1.385 -26.362 1.00 90.38 255 PHE A N 1
ATOM 1882 C CA . PHE A 1 255 ? 14.798 -0.045 -26.860 1.00 90.38 255 PHE A CA 1
ATOM 1883 C C . PHE A 1 255 ? 15.688 0.725 -25.893 1.00 90.38 255 PHE A C 1
ATOM 1885 O O . PHE A 1 255 ? 15.734 0.458 -24.692 1.00 90.38 255 PHE A O 1
ATOM 1892 N N . SER A 1 256 ? 16.438 1.682 -26.431 1.00 88.81 256 SER A N 1
ATOM 1893 C CA . SER A 1 256 ? 17.303 2.535 -25.623 1.00 88.81 256 SER A CA 1
ATOM 1894 C C . SER A 1 256 ? 16.461 3.525 -24.821 1.00 88.81 256 SER A C 1
ATOM 1896 O O . SER A 1 256 ? 15.633 4.241 -25.386 1.00 88.81 256 SER A O 1
ATOM 1898 N N . ALA A 1 257 ? 16.680 3.566 -23.511 1.00 81.88 257 ALA A N 1
ATOM 1899 C CA . ALA A 1 257 ? 16.285 4.687 -22.675 1.00 81.88 257 ALA A CA 1
ATOM 1900 C C . ALA A 1 257 ? 17.319 5.813 -22.781 1.00 81.88 257 ALA A C 1
ATOM 1902 O O . ALA A 1 257 ? 18.469 5.569 -23.165 1.00 81.88 257 ALA A O 1
ATOM 1903 N N . PRO A 1 258 ? 16.928 7.047 -22.441 1.00 75.94 258 PRO A N 1
ATOM 1904 C CA . PRO A 1 258 ? 17.883 8.123 -22.258 1.00 75.94 258 PRO A CA 1
ATOM 1905 C C . PRO A 1 258 ? 18.962 7.750 -21.229 1.00 75.94 258 PRO A C 1
ATOM 1907 O O . PRO A 1 258 ? 18.699 7.044 -20.249 1.00 75.94 258 PRO A O 1
ATOM 1910 N N . ASP A 1 259 ? 20.180 8.232 -21.473 1.00 70.44 259 ASP A N 1
ATOM 1911 C CA . ASP A 1 259 ? 21.310 8.087 -20.552 1.00 70.44 259 ASP A CA 1
ATOM 1912 C C . ASP A 1 259 ? 20.952 8.702 -19.181 1.00 70.44 259 ASP A C 1
ATOM 1914 O O . ASP A 1 259 ? 20.174 9.654 -19.113 1.00 70.44 259 ASP A O 1
ATOM 1918 N N . GLN A 1 260 ? 21.491 8.153 -18.089 1.00 74.31 260 GLN A N 1
ATOM 1919 C CA . GLN A 1 260 ? 21.201 8.571 -16.704 1.00 74.31 260 GLN A CA 1
ATOM 1920 C C . GLN A 1 260 ? 19.733 8.396 -16.246 1.00 74.31 260 GLN A C 1
ATOM 1922 O O . GLN A 1 260 ? 19.252 9.135 -15.385 1.00 74.31 260 GLN A O 1
ATOM 1927 N N . THR A 1 261 ? 19.005 7.413 -16.790 1.00 76.31 261 THR A N 1
ATOM 1928 C CA . THR A 1 261 ? 17.690 7.019 -16.247 1.00 76.31 261 THR A CA 1
ATOM 1929 C C . THR A 1 261 ? 17.856 6.390 -14.860 1.00 76.31 261 THR A C 1
ATOM 1931 O O . THR A 1 261 ? 18.538 5.376 -14.723 1.00 76.31 261 THR A O 1
ATOM 1934 N N . ILE A 1 262 ? 17.205 6.966 -13.846 1.00 73.75 262 ILE A N 1
ATOM 1935 C CA . ILE A 1 262 ? 17.277 6.506 -12.447 1.00 73.75 262 ILE A CA 1
ATOM 1936 C C . ILE A 1 262 ? 15.973 5.878 -11.939 1.00 73.75 262 ILE A C 1
ATOM 1938 O O . ILE A 1 262 ? 15.983 5.160 -10.944 1.00 73.75 262 ILE A O 1
ATOM 1942 N N . SER A 1 263 ? 14.845 6.144 -12.606 1.00 77.38 263 SER A N 1
ATOM 1943 C CA . SER A 1 263 ? 13.536 5.590 -12.250 1.00 77.38 263 SER A CA 1
ATOM 1944 C C . SER A 1 263 ? 12.688 5.327 -13.495 1.00 77.38 263 SER A C 1
ATOM 1946 O O . SER A 1 263 ? 12.738 6.103 -14.450 1.00 77.38 263 SER A O 1
ATOM 1948 N N . LEU A 1 264 ? 11.895 4.253 -13.470 1.00 80.44 264 LEU A N 1
ATOM 1949 C CA . LEU A 1 264 ? 10.825 3.983 -14.431 1.00 80.44 264 LEU A CA 1
ATOM 1950 C C . LEU A 1 264 ? 9.537 3.633 -13.684 1.00 80.44 264 LEU A C 1
ATOM 1952 O O . LEU A 1 264 ? 9.571 2.865 -12.718 1.00 80.44 264 LEU A O 1
ATOM 1956 N N . ASP A 1 265 ? 8.408 4.124 -14.185 1.00 84.00 265 ASP A N 1
ATOM 1957 C CA . ASP A 1 265 ? 7.078 3.698 -13.747 1.00 84.00 265 ASP A CA 1
ATOM 1958 C C . ASP A 1 265 ? 6.074 3.791 -14.903 1.00 84.00 265 ASP A C 1
ATOM 1960 O O . ASP A 1 265 ? 6.297 4.509 -15.880 1.00 84.00 265 ASP A O 1
ATOM 1964 N N . TRP A 1 266 ? 4.982 3.038 -14.817 1.00 85.81 266 TRP A N 1
ATOM 1965 C CA . TRP A 1 266 ? 3.956 3.040 -15.856 1.00 85.81 266 TRP A CA 1
ATOM 1966 C C . TRP A 1 266 ? 2.882 4.085 -15.571 1.00 85.81 266 TRP A C 1
ATOM 1968 O O . TRP A 1 266 ? 2.338 4.159 -14.470 1.00 85.81 266 TRP A O 1
ATOM 1978 N N . THR A 1 267 ? 2.514 4.842 -16.597 1.00 87.50 267 THR A N 1
ATOM 1979 C CA . THR A 1 267 ? 1.333 5.700 -16.575 1.00 87.50 267 THR A CA 1
ATOM 1980 C C . THR A 1 267 ? 0.059 4.870 -16.662 1.00 87.50 267 THR A C 1
ATOM 1982 O O . THR A 1 267 ? 0.052 3.769 -17.213 1.00 87.50 267 THR A O 1
ATOM 1985 N N . HIS A 1 268 ? -1.047 5.413 -16.145 1.00 82.56 268 HIS A N 1
ATOM 1986 C CA . HIS A 1 268 ? -2.368 4.776 -16.188 1.00 82.56 268 HIS A CA 1
ATOM 1987 C C . HIS A 1 268 ? -2.801 4.346 -17.602 1.00 82.56 268 HIS A C 1
ATOM 1989 O O . HIS A 1 268 ? -3.474 3.329 -17.761 1.00 82.56 268 HIS A O 1
ATOM 1995 N N . ASP A 1 269 ? -2.416 5.108 -18.626 1.00 85.00 269 ASP A N 1
ATOM 1996 C CA . ASP A 1 269 ? -2.727 4.848 -20.035 1.00 85.00 269 ASP A CA 1
ATOM 1997 C C . ASP A 1 269 ? -1.755 3.863 -20.716 1.00 85.00 269 ASP A C 1
ATOM 1999 O O . ASP A 1 269 ? -1.881 3.603 -21.912 1.00 85.00 269 ASP A O 1
ATOM 2003 N N . GLY A 1 270 ? -0.831 3.257 -19.962 1.00 87.00 270 GLY A N 1
ATOM 2004 C CA . GLY A 1 270 ? 0.028 2.175 -20.446 1.00 87.00 270 GLY A CA 1
ATOM 2005 C C . GLY A 1 270 ? 1.291 2.645 -21.164 1.00 87.00 270 GLY A C 1
ATOM 2006 O O . GLY A 1 270 ? 1.861 1.891 -21.952 1.00 87.00 270 GLY A O 1
ATOM 2007 N N . HIS A 1 271 ? 1.754 3.865 -20.902 1.00 88.69 271 HIS A N 1
ATOM 2008 C CA . HIS A 1 271 ? 3.063 4.333 -21.348 1.00 88.69 271 HIS A CA 1
ATOM 2009 C C . HIS A 1 271 ? 4.107 4.185 -20.239 1.00 88.69 271 HIS A C 1
ATOM 2011 O O . HIS A 1 271 ? 3.787 4.152 -19.053 1.00 88.69 271 HIS A O 1
ATOM 2017 N N . LEU A 1 272 ? 5.378 4.093 -20.629 1.00 87.69 272 LEU A N 1
ATOM 2018 C CA . LEU A 1 272 ? 6.487 4.088 -19.678 1.00 87.69 272 LEU A CA 1
ATOM 2019 C C . LEU A 1 272 ? 6.968 5.514 -19.447 1.00 87.69 272 LEU A C 1
ATOM 2021 O O . LEU A 1 272 ? 7.304 6.213 -20.399 1.00 87.69 272 LEU A O 1
ATOM 2025 N N . LEU A 1 273 ? 7.026 5.928 -18.189 1.00 86.81 273 LEU A N 1
ATOM 2026 C CA . LEU A 1 273 ? 7.616 7.187 -17.764 1.00 86.81 273 LEU A CA 1
ATOM 2027 C C . LEU A 1 273 ? 9.023 6.923 -17.229 1.00 86.81 273 LEU A C 1
ATOM 2029 O O . LEU A 1 273 ? 9.225 5.994 -16.450 1.00 86.81 273 LEU A O 1
ATOM 2033 N N . ALA A 1 274 ? 9.981 7.747 -17.641 1.00 84.25 274 ALA A N 1
ATOM 2034 C CA . ALA A 1 274 ? 11.362 7.720 -17.196 1.00 84.25 274 ALA A CA 1
ATOM 2035 C C . ALA A 1 274 ? 11.758 9.014 -16.515 1.00 84.25 274 ALA A C 1
ATOM 2037 O O . ALA A 1 274 ? 11.506 10.105 -17.030 1.00 84.25 274 ALA A O 1
ATOM 2038 N N . LEU A 1 275 ? 12.458 8.851 -15.398 1.00 80.81 275 LEU A N 1
ATOM 2039 C CA . LEU A 1 275 ? 13.111 9.924 -14.679 1.00 80.81 275 LEU A CA 1
ATOM 2040 C C . LEU A 1 275 ? 14.606 9.896 -14.977 1.00 80.81 275 LEU A C 1
ATOM 2042 O O . LEU A 1 275 ? 15.275 8.890 -14.724 1.00 80.81 275 LEU A O 1
ATOM 2046 N N . GLN A 1 276 ? 15.119 11.001 -15.496 1.00 80.62 276 GLN A N 1
ATOM 2047 C CA . GLN A 1 276 ? 16.536 11.203 -15.788 1.00 80.62 276 GLN A CA 1
ATOM 2048 C C . GLN A 1 276 ? 17.102 12.276 -14.877 1.00 80.62 276 GLN A C 1
ATOM 2050 O O . GLN A 1 276 ? 16.404 13.245 -14.581 1.00 80.62 276 GLN A O 1
ATOM 2055 N N . VAL A 1 277 ? 18.369 12.135 -14.493 1.00 76.94 277 VAL A N 1
ATOM 2056 C CA . VAL A 1 277 ? 19.105 13.186 -13.782 1.00 76.94 277 VAL A CA 1
ATOM 2057 C C . VAL A 1 277 ? 20.313 13.609 -14.604 1.00 76.94 277 VAL A C 1
ATOM 2059 O O . VAL A 1 277 ? 21.138 12.788 -15.000 1.00 76.94 277 VAL A O 1
ATOM 2062 N N . PHE A 1 278 ? 20.430 14.908 -14.839 1.00 75.19 278 PHE A N 1
ATOM 2063 C CA . PHE A 1 278 ? 21.553 15.529 -15.518 1.00 75.19 278 PHE A CA 1
ATOM 2064 C C . PHE A 1 278 ? 22.393 16.301 -14.505 1.00 75.19 278 PHE A C 1
ATOM 2066 O O . PHE A 1 278 ? 22.001 17.370 -14.045 1.00 75.19 278 PHE A O 1
ATOM 2073 N N . GLY A 1 279 ? 23.570 15.761 -14.188 1.00 69.38 279 GLY A N 1
ATOM 2074 C CA . GLY A 1 279 ? 24.471 16.322 -13.182 1.00 69.38 279 GLY A CA 1
ATOM 2075 C C . GLY A 1 279 ? 24.298 15.684 -11.802 1.00 69.38 279 GLY A C 1
ATOM 2076 O O . GLY A 1 279 ? 23.356 14.944 -11.551 1.00 69.38 279 GLY A O 1
ATOM 2077 N N . TYR A 1 280 ? 25.259 15.946 -10.918 1.00 64.69 280 TYR A N 1
ATOM 2078 C CA . TYR A 1 280 ? 25.290 15.431 -9.539 1.00 64.69 280 TYR A CA 1
ATOM 2079 C C . TYR A 1 280 ? 25.552 16.551 -8.521 1.00 64.69 280 TYR A C 1
ATOM 2081 O O . TYR A 1 280 ? 25.945 16.292 -7.385 1.00 64.69 280 TYR A O 1
ATOM 2089 N N . ASP A 1 281 ? 25.434 17.803 -8.956 1.00 65.88 281 ASP A N 1
ATOM 2090 C CA . ASP A 1 281 ? 25.698 18.985 -8.151 1.00 65.88 281 ASP A CA 1
ATOM 2091 C C . ASP A 1 281 ? 24.400 19.741 -7.849 1.00 65.88 281 ASP A C 1
ATOM 2093 O O . ASP A 1 281 ? 23.296 19.305 -8.167 1.00 65.88 281 ASP A O 1
ATOM 2097 N N . ALA A 1 282 ? 24.546 20.884 -7.185 1.00 61.97 282 ALA A N 1
ATOM 2098 C CA . ALA A 1 282 ? 23.436 21.747 -6.825 1.00 61.97 282 ALA A CA 1
ATOM 2099 C C . ALA A 1 282 ? 22.571 22.155 -8.031 1.00 61.97 282 ALA A C 1
ATOM 2101 O O . ALA A 1 282 ? 21.399 22.438 -7.835 1.00 61.97 282 ALA A O 1
ATOM 2102 N N . ASP A 1 283 ? 23.100 22.181 -9.253 1.00 67.69 283 ASP A N 1
ATOM 2103 C CA . ASP A 1 283 ? 22.361 22.621 -10.438 1.00 67.69 283 ASP A CA 1
ATOM 2104 C C . ASP A 1 283 ? 21.789 21.437 -11.244 1.00 67.69 283 ASP A C 1
ATOM 2106 O O . ASP A 1 283 ? 21.428 21.607 -12.412 1.00 67.69 283 ASP A O 1
ATOM 2110 N N . ALA A 1 284 ? 21.701 20.242 -10.639 1.00 72.19 284 ALA A N 1
ATOM 2111 C CA . ALA A 1 284 ? 21.168 19.054 -11.293 1.00 72.19 284 ALA A CA 1
ATOM 2112 C C . ALA A 1 284 ? 19.749 19.287 -11.846 1.00 72.19 284 ALA A C 1
ATOM 2114 O O . ALA A 1 284 ? 18.839 19.761 -11.155 1.00 72.19 284 ALA A O 1
ATOM 2115 N N . GLU A 1 285 ? 19.555 18.912 -13.110 1.00 77.06 285 GLU A N 1
ATOM 2116 C CA . GLU A 1 285 ? 18.252 18.937 -13.772 1.00 77.06 285 GLU A CA 1
ATOM 2117 C C . GLU A 1 285 ? 17.658 17.533 -13.773 1.00 77.06 285 GLU A C 1
ATOM 2119 O O . GLU A 1 285 ? 18.313 16.566 -14.155 1.00 77.06 285 GLU A O 1
ATOM 2124 N N . VAL A 1 286 ? 16.396 17.421 -13.374 1.00 78.88 286 VAL A N 1
ATOM 2125 C CA . VAL A 1 286 ? 15.636 16.180 -13.470 1.00 78.88 286 VAL A CA 1
ATOM 2126 C C . VAL A 1 286 ? 14.654 16.306 -14.624 1.00 78.88 286 VAL A C 1
ATOM 2128 O O . VAL A 1 286 ? 13.833 17.221 -14.646 1.00 78.88 286 VAL A O 1
ATOM 2131 N N . ALA A 1 287 ? 14.705 15.391 -15.586 1.00 82.50 287 ALA A N 1
ATOM 2132 C CA . ALA A 1 287 ? 13.748 15.358 -16.687 1.00 82.50 287 ALA A CA 1
ATOM 2133 C C . ALA A 1 287 ? 12.820 14.153 -16.592 1.00 82.50 287 ALA A C 1
ATOM 2135 O O . ALA A 1 287 ? 13.220 13.051 -16.215 1.00 82.50 287 ALA A O 1
ATOM 2136 N N . LEU A 1 288 ? 11.574 14.390 -16.988 1.00 85.12 288 LEU A N 1
ATOM 2137 C CA . LEU A 1 288 ? 10.536 13.388 -17.147 1.00 85.12 288 LEU A CA 1
ATOM 2138 C C . LEU A 1 288 ? 10.317 13.172 -18.642 1.00 85.12 288 LEU A C 1
ATOM 2140 O O . LEU A 1 288 ? 9.905 14.083 -19.371 1.00 85.12 288 LEU A O 1
ATOM 2144 N N . SER A 1 289 ? 10.568 11.954 -19.100 1.00 86.69 289 SER A N 1
ATOM 2145 C CA . SER A 1 289 ? 10.273 11.539 -20.470 1.00 86.69 289 SER A CA 1
ATOM 2146 C C . SER A 1 289 ? 9.259 10.416 -20.470 1.00 86.69 289 SER A C 1
ATOM 2148 O O . SER A 1 289 ? 9.318 9.526 -19.633 1.00 86.69 289 SER A O 1
ATOM 2150 N N . ILE A 1 290 ? 8.353 10.433 -21.436 1.00 89.06 290 ILE A N 1
ATOM 2151 C CA . ILE A 1 290 ? 7.396 9.363 -21.677 1.00 89.06 290 ILE A CA 1
ATOM 2152 C C . ILE A 1 290 ? 7.795 8.608 -22.941 1.00 89.06 290 ILE A C 1
ATOM 2154 O O . ILE A 1 290 ? 8.215 9.206 -23.931 1.00 89.06 290 ILE A O 1
ATOM 2158 N N . TYR A 1 291 ? 7.666 7.291 -22.924 1.00 89.38 291 TYR A N 1
ATOM 2159 C CA . TYR A 1 291 ? 7.862 6.452 -24.093 1.00 89.38 291 TYR A CA 1
ATOM 2160 C C . TYR A 1 291 ? 6.523 6.204 -24.787 1.00 89.38 291 TYR A C 1
ATOM 2162 O O . TYR A 1 291 ? 5.626 5.566 -24.222 1.00 89.38 291 TYR A O 1
ATOM 2170 N N . ARG A 1 292 ? 6.396 6.684 -26.028 1.00 85.56 292 ARG A N 1
ATOM 2171 C CA . ARG A 1 292 ? 5.228 6.479 -26.896 1.00 85.56 292 ARG A CA 1
ATOM 2172 C C . ARG A 1 292 ? 5.684 5.945 -28.254 1.00 85.56 292 ARG A C 1
ATOM 2174 O O . ARG A 1 292 ? 6.592 6.492 -28.868 1.00 85.56 292 ARG A O 1
ATOM 2181 N N . GLU A 1 293 ? 5.039 4.875 -28.723 1.00 79.00 293 GLU A N 1
ATOM 2182 C CA . GLU A 1 293 ? 5.159 4.359 -30.102 1.00 79.00 293 GLU A CA 1
ATOM 2183 C C . GLU A 1 293 ? 6.601 4.197 -30.648 1.00 79.00 293 GLU A C 1
ATOM 2185 O O . GLU A 1 293 ? 6.842 4.406 -31.836 1.00 79.00 293 GLU A O 1
ATOM 2190 N N . GLY A 1 294 ? 7.577 3.815 -29.817 1.00 78.81 294 GLY A N 1
ATOM 2191 C CA . GLY A 1 294 ? 8.963 3.625 -30.275 1.00 78.81 294 GLY A CA 1
ATOM 2192 C C . GLY A 1 294 ? 9.918 4.782 -29.980 1.00 78.81 294 GLY A C 1
ATOM 2193 O O . GLY A 1 294 ? 11.102 4.678 -30.304 1.00 78.81 294 GLY A O 1
ATOM 2194 N N . ALA A 1 295 ? 9.442 5.879 -29.387 1.00 84.38 295 ALA A N 1
ATOM 2195 C CA . ALA A 1 295 ? 10.262 7.051 -29.106 1.00 84.38 295 ALA A CA 1
ATOM 2196 C C . ALA A 1 295 ? 10.028 7.610 -27.700 1.00 84.38 295 ALA A C 1
ATOM 2198 O O . ALA A 1 295 ? 8.914 7.615 -27.177 1.00 84.38 295 ALA A O 1
ATOM 2199 N N . TRP A 1 296 ? 11.106 8.123 -27.111 1.00 88.62 296 TRP A N 1
ATOM 2200 C CA . TRP A 1 296 ? 11.041 8.928 -25.900 1.00 88.62 296 TRP A CA 1
ATOM 2201 C C . TRP A 1 296 ? 10.735 10.377 -26.259 1.00 88.62 296 TRP A C 1
ATOM 2203 O O . TRP A 1 296 ? 11.448 10.997 -27.049 1.00 88.62 296 TRP A O 1
ATOM 2213 N N . GLU A 1 297 ? 9.691 10.915 -25.647 1.00 87.50 297 GLU A N 1
ATOM 2214 C CA . GLU A 1 297 ? 9.316 12.320 -25.709 1.00 87.50 297 GLU A CA 1
ATOM 2215 C C . GLU A 1 297 ? 9.484 12.926 -24.316 1.00 87.50 297 GLU A C 1
ATOM 2217 O O . GLU A 1 297 ? 8.969 12.404 -23.329 1.00 87.50 297 GLU A O 1
ATOM 2222 N N . GLN A 1 298 ? 10.234 14.021 -24.209 1.00 85.19 298 GLN A N 1
ATOM 2223 C CA . GLN A 1 298 ? 10.326 14.757 -22.953 1.00 85.19 298 GLN A CA 1
ATOM 2224 C C . GLN A 1 298 ? 9.024 15.522 -22.725 1.00 85.19 298 GLN A C 1
ATOM 2226 O O . GLN A 1 298 ? 8.630 16.343 -23.549 1.00 85.19 298 GLN A O 1
ATOM 2231 N N . VAL A 1 299 ? 8.378 15.246 -21.597 1.00 83.94 299 VAL A N 1
ATOM 2232 C CA . VAL A 1 299 ? 7.055 15.783 -21.248 1.00 83.94 299 VAL A CA 1
ATOM 2233 C C . VAL A 1 299 ? 7.109 16.768 -20.084 1.00 83.94 299 VAL A C 1
ATOM 2235 O O . VAL A 1 299 ? 6.215 17.589 -19.919 1.00 83.94 299 VAL A O 1
ATOM 2238 N N . GLY A 1 300 ? 8.204 16.758 -19.324 1.00 77.00 300 GLY A N 1
ATOM 2239 C CA . GLY A 1 300 ? 8.498 17.786 -18.334 1.00 77.00 300 GLY A CA 1
ATOM 2240 C C . GLY A 1 300 ? 9.977 17.812 -17.970 1.00 77.00 300 GLY A C 1
ATOM 2241 O O . GLY A 1 300 ? 10.702 16.837 -18.171 1.00 77.00 300 GLY A O 1
ATOM 2242 N N . SER A 1 301 ? 10.440 18.928 -17.419 1.00 75.44 301 SER A N 1
ATOM 2243 C CA . SER A 1 301 ? 11.681 18.958 -16.651 1.00 75.44 301 SER A CA 1
ATOM 2244 C C . SER A 1 301 ? 11.578 19.890 -15.459 1.00 75.44 301 SER A C 1
ATOM 2246 O O . SER A 1 301 ? 10.771 20.820 -15.411 1.00 75.44 301 SER A O 1
ATOM 2248 N N . LEU A 1 302 ? 12.393 19.567 -14.470 1.00 68.88 302 LEU A N 1
ATOM 2249 C CA . LEU A 1 302 ? 12.513 20.208 -13.183 1.00 68.88 302 LEU A CA 1
ATOM 2250 C C . LEU A 1 302 ? 13.972 20.589 -13.005 1.00 68.88 302 LEU A C 1
ATOM 2252 O O . LEU A 1 302 ? 14.835 19.729 -12.853 1.00 68.88 302 LEU A O 1
ATOM 2256 N N . THR A 1 303 ? 14.249 21.886 -13.000 1.00 64.62 303 THR A N 1
ATOM 2257 C CA . THR A 1 303 ? 15.577 22.398 -12.663 1.00 64.62 303 THR A CA 1
ATOM 2258 C C . THR A 1 303 ? 15.532 22.932 -11.238 1.00 64.62 303 THR A C 1
ATOM 2260 O O . THR A 1 303 ? 14.806 23.887 -10.952 1.00 64.62 303 THR A O 1
ATOM 2263 N N . GLY A 1 304 ? 16.279 22.307 -10.330 1.00 56.09 304 GLY A N 1
ATOM 2264 C CA . GLY A 1 304 ? 16.430 22.783 -8.958 1.00 56.09 304 GLY A CA 1
ATOM 2265 C C . GLY A 1 304 ? 17.726 23.572 -8.810 1.00 56.09 304 GLY A C 1
ATOM 2266 O O . GLY A 1 304 ? 18.766 23.112 -9.255 1.00 56.09 304 GLY A O 1
ATOM 2267 N N . GLN A 1 305 ? 17.687 24.743 -8.167 1.00 47.59 305 GLN A N 1
ATOM 2268 C CA . GLN A 1 305 ? 18.901 25.363 -7.627 1.00 47.59 305 GLN A CA 1
ATOM 2269 C C . GLN A 1 305 ? 19.123 24.830 -6.208 1.00 47.59 305 GLN A C 1
ATOM 2271 O O . GLN A 1 305 ? 18.533 25.339 -5.257 1.00 47.59 305 GLN A O 1
ATOM 2276 N N . GLY A 1 306 ? 19.948 23.801 -6.066 1.00 50.94 306 GLY A N 1
ATOM 2277 C CA . GLY A 1 306 ? 20.553 23.379 -4.802 1.00 50.94 306 GLY A CA 1
ATOM 2278 C C . GLY A 1 306 ? 20.359 21.929 -4.357 1.00 50.94 306 GLY A C 1
ATOM 2279 O O . GLY A 1 306 ? 21.058 21.542 -3.426 1.00 50.94 306 GLY A O 1
ATOM 2280 N N . GLU A 1 307 ? 19.416 21.153 -4.908 1.00 60.62 307 GLU A N 1
ATOM 2281 C CA . GLU A 1 307 ? 18.831 20.030 -4.137 1.00 60.62 307 GLU A CA 1
ATOM 2282 C C . GLU A 1 307 ? 18.260 18.841 -4.948 1.00 60.62 307 GLU A C 1
ATOM 2284 O O . GLU A 1 307 ? 17.180 18.353 -4.613 1.00 60.62 307 GLU A O 1
ATOM 2289 N N . LEU A 1 308 ? 18.907 18.326 -6.000 1.00 58.16 308 LEU A N 1
ATOM 2290 C CA . LEU A 1 308 ? 18.418 17.082 -6.634 1.00 58.16 308 LEU A CA 1
ATOM 2291 C C . LEU A 1 308 ? 19.555 16.067 -6.816 1.00 58.16 308 LEU A C 1
ATOM 2293 O O . LEU A 1 308 ? 20.587 16.381 -7.401 1.00 58.16 308 LEU A O 1
ATOM 2297 N N . PRO A 1 309 ? 19.375 14.850 -6.271 1.00 54.66 309 PRO A N 1
ATOM 2298 C CA . PRO A 1 309 ? 18.722 13.800 -7.049 1.00 54.66 309 PRO A CA 1
ATOM 2299 C C . PRO A 1 309 ? 17.539 13.167 -6.301 1.00 54.66 309 PRO A C 1
ATOM 2301 O O . PRO A 1 309 ? 17.674 12.623 -5.206 1.00 54.66 309 PRO A O 1
ATOM 2304 N N . THR A 1 310 ? 16.365 13.227 -6.926 1.00 57.78 310 THR A N 1
ATOM 2305 C CA . THR A 1 310 ? 15.131 12.556 -6.491 1.00 57.78 310 THR A CA 1
ATOM 2306 C C . THR A 1 310 ? 15.327 11.047 -6.423 1.00 57.78 310 THR A C 1
ATOM 2308 O O . THR A 1 310 ? 15.744 10.450 -7.412 1.00 57.78 310 THR A O 1
ATOM 2311 N N . GLN A 1 311 ? 15.000 10.417 -5.297 1.00 57.47 311 GLN A N 1
ATOM 2312 C CA . GLN A 1 311 ? 15.158 8.965 -5.136 1.00 57.47 311 GLN A CA 1
ATOM 2313 C C . GLN A 1 311 ? 13.887 8.185 -5.482 1.00 57.47 311 GLN A C 1
ATOM 2315 O O . GLN A 1 311 ? 13.964 6.996 -5.786 1.00 57.47 311 GLN A O 1
ATOM 2320 N N . TYR A 1 312 ? 12.720 8.840 -5.468 1.00 69.75 312 TYR A N 1
ATOM 2321 C CA . TYR A 1 312 ? 11.443 8.158 -5.660 1.00 69.75 312 TYR A CA 1
ATOM 2322 C C . TYR A 1 312 ? 10.566 8.894 -6.661 1.00 69.75 312 TYR A C 1
ATOM 2324 O O . TYR A 1 312 ? 10.355 10.102 -6.569 1.00 69.75 312 TYR A O 1
ATOM 2332 N N . MET A 1 313 ? 10.053 8.116 -7.611 1.00 79.19 313 MET A N 1
ATOM 2333 C CA . MET A 1 313 ? 8.995 8.511 -8.523 1.00 79.19 313 MET A CA 1
ATOM 2334 C C . MET A 1 313 ? 7.800 7.611 -8.253 1.00 79.19 313 MET A C 1
ATOM 2336 O O . MET A 1 313 ? 7.951 6.390 -8.223 1.00 79.19 313 MET A O 1
ATOM 2340 N N . GLN A 1 314 ? 6.630 8.208 -8.076 1.00 82.31 314 GLN A N 1
ATOM 2341 C CA . GLN A 1 314 ? 5.375 7.478 -7.951 1.00 82.31 314 GLN A CA 1
ATOM 2342 C C . GLN A 1 314 ? 4.427 8.030 -9.000 1.00 82.31 314 GLN A C 1
ATOM 2344 O O . GLN A 1 314 ? 4.060 9.204 -8.932 1.00 82.31 314 GLN A O 1
ATOM 2349 N N . VAL A 1 315 ? 4.034 7.220 -9.977 1.00 84.00 315 VAL A N 1
ATOM 2350 C CA . VAL A 1 315 ? 3.020 7.646 -10.938 1.00 84.00 315 VAL A CA 1
ATOM 2351 C C . VAL A 1 315 ? 1.638 7.399 -10.348 1.00 84.00 315 VAL A C 1
ATOM 2353 O O . VAL A 1 315 ? 1.351 6.347 -9.766 1.00 84.00 315 VAL A O 1
ATOM 2356 N N . SER A 1 316 ? 0.767 8.400 -10.458 1.00 85.12 316 SER A N 1
ATOM 2357 C CA . SER A 1 316 ? -0.615 8.249 -10.035 1.00 85.12 316 SER A CA 1
ATOM 2358 C C . SER A 1 316 ? -1.287 7.146 -10.845 1.00 85.12 316 SER A C 1
ATOM 2360 O O . SER A 1 316 ? -1.202 7.094 -12.072 1.00 85.12 316 SER A O 1
ATOM 2362 N N . LYS A 1 317 ? -2.059 6.305 -10.152 1.00 75.44 317 LYS A N 1
ATOM 2363 C CA . LYS A 1 317 ? -2.990 5.364 -10.797 1.00 75.44 317 LYS A CA 1
ATOM 2364 C C . LYS A 1 317 ? -4.072 6.104 -11.601 1.00 75.44 317 LYS A C 1
ATOM 2366 O O . LYS A 1 317 ? -4.721 5.491 -12.445 1.00 75.44 317 LYS A O 1
ATOM 2371 N N . PHE A 1 318 ? -4.268 7.396 -11.329 1.00 77.31 318 PHE A N 1
ATOM 2372 C CA . PHE A 1 318 ? -5.331 8.218 -11.885 1.00 77.31 318 PHE A CA 1
ATOM 2373 C C . PHE A 1 318 ? -4.784 9.566 -12.369 1.00 77.31 318 PHE A C 1
ATOM 2375 O O . PHE A 1 318 ? -4.262 10.369 -11.592 1.00 77.31 318 PHE A O 1
ATOM 2382 N N . GLY A 1 319 ? -4.941 9.824 -13.666 1.00 82.56 319 GLY A N 1
ATOM 2383 C CA . GLY A 1 319 ? -4.574 11.097 -14.282 1.00 82.56 319 GLY A CA 1
ATOM 2384 C C . GLY A 1 319 ? -3.063 11.357 -14.382 1.00 82.56 319 GLY A C 1
ATOM 2385 O O . GLY A 1 319 ? -2.253 10.499 -14.029 1.00 82.56 319 GLY A O 1
ATOM 2386 N N . PRO A 1 320 ? -2.682 12.546 -14.879 1.00 89.69 320 PRO A N 1
ATOM 2387 C CA . PRO A 1 320 ? -1.333 12.824 -15.357 1.00 89.69 320 PRO A CA 1
ATOM 2388 C C . PRO A 1 320 ? -0.347 13.300 -14.282 1.00 89.69 320 PRO A C 1
ATOM 2390 O O . PRO A 1 320 ? 0.462 14.186 -14.543 1.00 89.69 320 PRO A O 1
ATOM 2393 N N . HIS A 1 321 ? -0.419 12.755 -13.065 1.00 88.81 321 HIS A N 1
ATOM 2394 C CA . HIS A 1 321 ? 0.360 13.246 -11.924 1.00 88.81 321 HIS A CA 1
ATOM 2395 C C . HIS A 1 321 ? 1.452 12.278 -11.479 1.00 88.81 321 HIS A C 1
ATOM 2397 O O . HIS A 1 321 ? 1.214 11.080 -11.323 1.00 88.81 321 HIS A O 1
ATOM 2403 N N . VAL A 1 322 ? 2.632 12.820 -11.196 1.00 87.31 322 VAL A N 1
ATOM 2404 C CA . VAL A 1 322 ? 3.775 12.087 -10.661 1.00 87.31 322 VAL A CA 1
ATOM 2405 C C . VAL A 1 322 ? 4.274 12.749 -9.381 1.00 87.31 322 VAL A C 1
ATOM 2407 O O . VAL A 1 322 ? 4.492 13.960 -9.335 1.00 87.31 322 VAL A O 1
ATOM 2410 N N . LEU A 1 323 ? 4.428 11.949 -8.331 1.00 86.00 323 LEU A N 1
ATOM 2411 C CA . LEU A 1 323 ? 5.084 12.349 -7.093 1.00 86.00 323 LEU A CA 1
ATOM 2412 C C . LEU A 1 323 ? 6.583 12.125 -7.219 1.00 86.00 323 LEU A C 1
ATOM 2414 O O . LEU A 1 323 ? 7.017 11.057 -7.655 1.00 86.00 323 LEU A O 1
ATOM 2418 N N . LEU A 1 324 ? 7.347 13.133 -6.824 1.00 81.62 324 LEU A N 1
ATOM 2419 C CA . LEU A 1 324 ? 8.798 13.157 -6.885 1.00 81.62 324 LEU A CA 1
ATOM 2420 C C . LEU A 1 324 ? 9.340 13.548 -5.519 1.00 81.62 324 LEU A C 1
ATOM 2422 O O . LEU A 1 324 ? 9.206 14.694 -5.083 1.00 81.62 324 LEU A O 1
ATOM 2426 N N . ASP A 1 325 ? 9.965 12.586 -4.858 1.00 76.06 325 ASP A N 1
ATOM 2427 C CA . ASP A 1 325 ? 10.604 12.795 -3.567 1.00 76.06 325 ASP A CA 1
ATOM 2428 C C . ASP A 1 325 ? 12.066 13.203 -3.797 1.00 76.06 325 ASP A C 1
ATOM 2430 O O . ASP A 1 325 ? 12.912 12.383 -4.176 1.00 76.06 325 ASP A O 1
ATOM 2434 N N . ALA A 1 326 ? 12.349 14.492 -3.608 1.00 72.06 326 ALA A N 1
ATOM 2435 C CA . ALA A 1 326 ? 13.700 15.042 -3.538 1.00 72.06 326 ALA A CA 1
ATOM 2436 C C . ALA A 1 326 ? 14.270 14.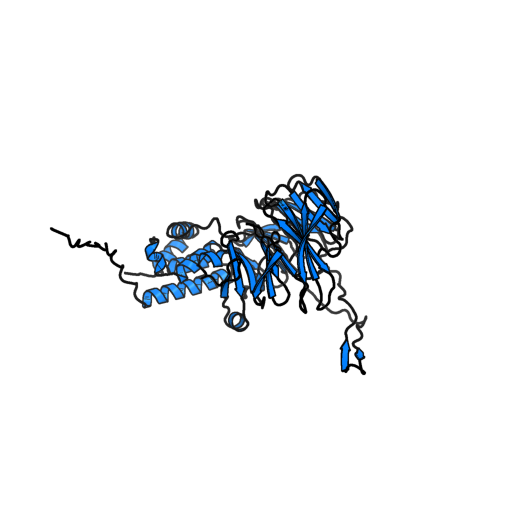900 -2.118 1.00 72.06 326 ALA A C 1
ATOM 2438 O O . ALA A 1 326 ? 13.560 14.552 -1.180 1.00 72.06 326 ALA A O 1
ATOM 2439 N N . GLU A 1 327 ? 15.556 15.197 -1.933 1.00 68.81 327 GLU A N 1
ATOM 2440 C CA . GLU A 1 327 ? 16.228 15.006 -0.639 1.00 68.81 327 GLU A CA 1
ATOM 2441 C C . GLU A 1 327 ? 15.522 15.744 0.512 1.00 68.81 327 GLU A C 1
ATOM 2443 O O . GLU A 1 327 ? 15.316 15.184 1.587 1.00 68.81 327 GLU A O 1
ATOM 2448 N N . THR A 1 328 ? 15.086 16.984 0.280 1.00 69.56 328 THR A N 1
ATOM 2449 C CA . THR A 1 328 ? 14.481 17.834 1.316 1.00 69.56 328 THR A CA 1
ATOM 2450 C C . THR A 1 328 ? 13.038 18.238 1.019 1.00 69.56 328 THR A C 1
ATOM 2452 O O . THR A 1 328 ? 12.400 18.851 1.886 1.00 69.56 328 THR A O 1
ATOM 2455 N N . ARG A 1 329 ? 12.501 17.915 -0.171 1.00 77.88 329 ARG A N 1
ATOM 2456 C CA . ARG A 1 329 ? 11.197 18.404 -0.658 1.00 77.88 329 ARG A CA 1
ATOM 2457 C C . ARG A 1 329 ? 10.439 17.378 -1.493 1.00 77.88 329 ARG A C 1
ATOM 2459 O O . ARG A 1 329 ? 11.045 16.529 -2.132 1.00 77.88 329 ARG A O 1
ATOM 2466 N N . VAL A 1 330 ? 9.114 17.485 -1.499 1.00 81.12 330 VAL A N 1
ATOM 2467 C CA . VAL A 1 330 ? 8.244 16.668 -2.357 1.00 81.12 330 VAL A CA 1
ATOM 2468 C C . VAL A 1 330 ? 7.627 17.551 -3.413 1.00 81.12 330 VAL A C 1
ATOM 2470 O O . VAL A 1 330 ? 7.063 18.602 -3.098 1.00 81.12 330 VAL A O 1
ATOM 2473 N N . TYR A 1 331 ? 7.681 17.092 -4.652 1.00 85.19 331 TYR A N 1
ATOM 2474 C CA . TYR A 1 331 ? 7.032 17.747 -5.770 1.00 85.19 331 TYR A CA 1
ATOM 2475 C C . TYR A 1 331 ? 5.957 16.847 -6.357 1.00 85.19 331 TYR A C 1
ATOM 2477 O O . TYR A 1 331 ? 6.102 15.629 -6.434 1.00 85.19 331 TYR A O 1
ATOM 2485 N N . LEU A 1 332 ? 4.883 17.476 -6.799 1.00 88.50 332 LEU A N 1
ATOM 2486 C CA . LEU A 1 332 ? 3.865 16.874 -7.629 1.00 88.50 332 LEU A CA 1
ATOM 2487 C C . LEU A 1 332 ? 3.963 17.527 -9.000 1.00 88.50 332 LEU A C 1
ATOM 2489 O O . LEU A 1 332 ? 3.691 18.718 -9.141 1.00 88.50 332 LEU A O 1
ATOM 2493 N N . ALA A 1 333 ? 4.386 16.764 -9.997 1.00 87.19 333 ALA A N 1
ATOM 2494 C CA . ALA A 1 333 ? 4.451 17.240 -11.368 1.00 87.19 333 ALA A CA 1
ATOM 2495 C C . ALA A 1 333 ? 3.284 16.674 -12.179 1.00 87.19 333 ALA A C 1
ATOM 2497 O O . ALA A 1 333 ? 2.896 15.516 -12.015 1.00 87.19 333 ALA A O 1
ATOM 2498 N N . ASN A 1 334 ? 2.735 17.489 -13.070 1.00 88.31 334 ASN A N 1
ATOM 2499 C CA . ASN A 1 334 ? 1.792 17.064 -14.087 1.00 88.31 334 ASN A CA 1
ATOM 2500 C C . ASN A 1 334 ? 2.545 16.914 -15.411 1.00 88.31 334 ASN A C 1
ATOM 2502 O O . ASN A 1 334 ? 3.029 17.902 -15.963 1.00 88.31 334 ASN A O 1
ATOM 2506 N N . TRP A 1 335 ? 2.669 15.689 -15.924 1.00 85.50 335 TRP A N 1
ATOM 2507 C CA . TRP A 1 335 ? 3.470 15.455 -17.130 1.00 85.50 335 TRP A CA 1
ATOM 2508 C C . TRP A 1 335 ? 2.771 15.905 -18.417 1.00 85.50 335 TRP A C 1
ATOM 2510 O O . TRP A 1 335 ? 3.420 16.020 -19.444 1.00 85.50 335 TRP A O 1
ATOM 2520 N N . GLU A 1 336 ? 1.465 16.163 -18.415 1.00 85.62 336 GLU A N 1
ATOM 2521 C CA . GLU A 1 336 ? 0.774 16.665 -19.611 1.00 85.62 336 GLU A CA 1
ATOM 2522 C C . GLU A 1 336 ? 0.863 18.188 -19.730 1.00 85.62 336 GLU A C 1
ATOM 2524 O O . GLU A 1 336 ? 0.979 18.721 -20.834 1.00 85.62 336 GLU A O 1
ATOM 2529 N N . THR A 1 337 ? 0.795 18.900 -18.602 1.00 85.31 337 THR A N 1
ATOM 2530 C CA . THR A 1 337 ? 0.815 20.370 -18.575 1.00 85.31 337 THR A CA 1
ATOM 2531 C C . THR A 1 337 ? 2.200 20.948 -18.288 1.00 85.31 337 THR A C 1
ATOM 2533 O O . THR A 1 337 ? 2.430 22.126 -18.566 1.00 85.31 337 THR A O 1
ATOM 2536 N N . GLY A 1 338 ? 3.109 20.146 -17.723 1.00 78.50 338 GLY A N 1
ATOM 2537 C CA . GLY A 1 338 ? 4.398 20.594 -17.193 1.00 78.50 338 GLY A CA 1
ATOM 2538 C C . GLY A 1 338 ? 4.283 21.387 -15.886 1.00 78.50 338 GLY A C 1
ATOM 2539 O O . GLY A 1 338 ? 5.266 21.979 -15.447 1.00 78.50 338 GLY A O 1
ATOM 2540 N N . GLU A 1 339 ? 3.095 21.448 -15.278 1.00 84.00 339 GLU A N 1
ATOM 2541 C CA . GLU A 1 339 ? 2.886 22.120 -13.996 1.00 84.00 339 GLU A CA 1
ATOM 2542 C C . GLU A 1 339 ? 3.583 21.365 -12.864 1.00 84.00 339 GLU A C 1
ATOM 2544 O O . GLU A 1 339 ? 3.602 20.136 -12.837 1.00 84.00 339 GLU A O 1
ATOM 2549 N N . VAL A 1 340 ? 4.150 22.111 -11.918 1.00 84.50 340 VAL A N 1
ATOM 2550 C CA . VAL A 1 340 ? 4.889 21.559 -10.784 1.00 84.50 340 VAL A CA 1
ATOM 2551 C C . VAL A 1 340 ? 4.422 22.254 -9.523 1.00 84.50 340 VAL A C 1
ATOM 2553 O O . VAL A 1 340 ? 4.558 23.471 -9.380 1.00 84.50 340 VAL A O 1
ATOM 2556 N N . VAL A 1 341 ? 3.916 21.457 -8.594 1.00 87.88 341 VAL A N 1
ATOM 2557 C CA . VAL A 1 341 ? 3.473 21.892 -7.279 1.00 87.88 341 VAL A CA 1
ATOM 2558 C C . VAL A 1 341 ? 4.456 21.381 -6.239 1.00 87.88 341 VAL A C 1
ATOM 2560 O O . VAL A 1 341 ? 4.788 20.203 -6.172 1.00 87.88 341 VAL A O 1
ATOM 2563 N N . ASP A 1 342 ? 4.927 22.290 -5.406 1.00 86.31 342 ASP A N 1
ATOM 2564 C CA . ASP A 1 342 ? 5.778 22.004 -4.262 1.00 86.31 342 ASP A CA 1
ATOM 2565 C C . ASP A 1 342 ? 4.899 21.675 -3.051 1.00 86.31 342 ASP A C 1
ATOM 2567 O O . ASP A 1 342 ? 4.199 22.540 -2.518 1.00 86.31 342 ASP A O 1
ATOM 2571 N N . LEU A 1 343 ? 4.908 20.409 -2.635 1.00 82.69 343 LEU A N 1
ATOM 2572 C CA . LEU A 1 343 ? 4.068 19.913 -1.545 1.00 82.69 343 LEU A CA 1
ATOM 2573 C C . LEU A 1 343 ? 4.682 20.163 -0.160 1.00 82.69 343 LEU A C 1
ATOM 2575 O O . LEU A 1 343 ? 4.018 19.926 0.851 1.00 82.69 343 LEU A O 1
ATOM 2579 N N . GLY A 1 344 ? 5.905 20.696 -0.088 1.00 78.44 344 GLY A N 1
ATOM 2580 C CA . GLY A 1 344 ? 6.585 21.025 1.162 1.00 78.44 344 GLY A CA 1
ATOM 2581 C C . GLY A 1 344 ? 7.844 20.196 1.402 1.00 78.44 344 GLY A C 1
ATOM 2582 O O . GLY A 1 344 ? 8.470 19.694 0.473 1.00 78.44 344 GLY A O 1
ATOM 2583 N N . ARG A 1 345 ? 8.274 20.125 2.667 1.00 73.94 345 ARG A N 1
ATOM 2584 C CA . ARG A 1 345 ? 9.519 19.448 3.062 1.00 73.94 345 ARG A CA 1
ATOM 2585 C C . ARG A 1 345 ? 9.297 17.952 3.287 1.00 73.94 345 ARG A C 1
ATOM 2587 O O . ARG A 1 345 ? 8.320 17.601 3.937 1.00 73.94 345 ARG A O 1
ATOM 2594 N N . THR A 1 346 ? 10.242 17.118 2.850 1.00 62.41 346 THR A N 1
ATOM 2595 C CA . THR A 1 346 ? 10.223 15.649 3.015 1.00 62.41 346 THR A CA 1
ATOM 2596 C C . THR A 1 346 ? 10.552 15.161 4.414 1.00 62.41 346 THR A C 1
ATOM 2598 O O . THR A 1 346 ? 10.212 14.032 4.719 1.00 62.41 346 THR A O 1
ATOM 2601 N N . GLY A 1 347 ? 11.228 15.947 5.266 1.00 60.81 347 GLY A N 1
ATOM 2602 C CA . GLY A 1 347 ? 11.582 15.530 6.635 1.00 60.81 347 GLY A CA 1
ATOM 2603 C C . GLY A 1 347 ? 11.949 14.036 6.754 1.00 60.81 347 GLY A C 1
ATOM 2604 O O . GLY A 1 347 ? 12.720 13.523 5.956 1.00 60.81 347 GLY A O 1
ATOM 2605 N N . ALA A 1 348 ? 11.355 13.341 7.727 1.00 59.53 348 ALA A N 1
ATOM 2606 C CA . ALA A 1 348 ? 11.174 11.888 7.678 1.00 59.53 348 ALA A CA 1
ATOM 2607 C C . ALA A 1 348 ? 9.684 11.606 7.412 1.00 59.53 348 ALA A C 1
ATOM 2609 O O . ALA A 1 348 ? 8.928 11.307 8.343 1.00 59.53 348 ALA A O 1
ATOM 2610 N N . SER A 1 349 ? 9.226 11.839 6.180 1.00 68.31 349 SER A N 1
ATOM 2611 C CA . SER A 1 349 ? 7.837 11.624 5.775 1.00 68.31 349 SER A CA 1
ATOM 2612 C C . SER A 1 349 ? 7.678 10.668 4.597 1.00 68.31 349 SER A C 1
ATOM 2614 O O . SER A 1 349 ? 8.535 10.560 3.725 1.00 68.31 349 SER A O 1
ATOM 2616 N N . PHE A 1 350 ? 6.549 9.962 4.607 1.00 75.38 350 PHE A N 1
ATOM 2617 C CA . PHE A 1 350 ? 6.125 9.005 3.595 1.00 75.38 350 PHE A CA 1
ATOM 2618 C C . PHE A 1 350 ? 4.978 9.606 2.795 1.00 75.38 350 PHE A C 1
ATOM 2620 O O . PHE A 1 350 ? 3.984 10.059 3.368 1.00 75.38 350 PHE A O 1
ATOM 2627 N N . HIS A 1 351 ? 5.108 9.595 1.473 1.00 81.12 351 HIS A N 1
ATOM 2628 C CA . HIS A 1 351 ? 4.149 10.213 0.560 1.00 81.12 351 HIS A CA 1
ATOM 2629 C C . HIS A 1 351 ? 3.455 9.145 -0.267 1.00 81.12 351 HIS A C 1
ATOM 2631 O O . HIS A 1 351 ? 4.097 8.193 -0.711 1.00 81.12 351 HIS A O 1
ATOM 2637 N N . ARG A 1 352 ? 2.149 9.298 -0.487 1.00 83.50 352 ARG A N 1
ATOM 2638 C CA . ARG A 1 352 ? 1.395 8.416 -1.381 1.00 83.50 352 ARG A CA 1
ATOM 2639 C C . ARG A 1 352 ? 0.194 9.136 -1.973 1.00 83.50 352 ARG A C 1
ATOM 2641 O O . ARG A 1 352 ? -0.465 9.916 -1.288 1.00 83.50 352 ARG A O 1
ATOM 2648 N N . PHE A 1 353 ? -0.146 8.804 -3.214 1.00 87.25 353 PHE A N 1
ATOM 2649 C CA . PHE A 1 353 ? -1.476 9.088 -3.747 1.00 87.25 353 PHE A CA 1
ATOM 2650 C C . PHE A 1 353 ? -2.558 8.339 -2.957 1.00 87.25 353 PHE A C 1
ATOM 2652 O O . PHE A 1 353 ? -2.532 7.112 -2.852 1.00 87.25 353 PHE A O 1
ATOM 2659 N N . ILE A 1 354 ? -3.538 9.079 -2.453 1.00 88.81 354 ILE A N 1
ATOM 2660 C CA . ILE A 1 354 ? -4.713 8.568 -1.740 1.00 88.81 354 ILE A CA 1
ATOM 2661 C C . ILE A 1 354 ? -5.990 9.053 -2.434 1.00 88.81 354 ILE A C 1
ATOM 2663 O O . ILE A 1 354 ? -5.910 9.799 -3.411 1.00 88.81 354 ILE A O 1
ATOM 2667 N N . ARG A 1 355 ? -7.165 8.619 -1.952 1.00 89.06 355 ARG A N 1
ATOM 2668 C CA . ARG A 1 355 ? -8.481 9.003 -2.508 1.00 89.06 355 ARG A CA 1
ATOM 2669 C C . ARG A 1 355 ? -8.536 8.828 -4.024 1.00 89.06 355 ARG A C 1
ATOM 2671 O O . ARG A 1 355 ? -8.806 9.770 -4.757 1.00 89.06 355 ARG A O 1
ATOM 2678 N N . ASP A 1 356 ? -8.138 7.647 -4.485 1.00 82.06 356 ASP A N 1
ATOM 2679 C CA . ASP A 1 356 ? -8.052 7.347 -5.913 1.00 82.06 356 ASP A CA 1
ATOM 2680 C C . ASP A 1 356 ? -7.260 8.389 -6.721 1.00 82.06 356 ASP A C 1
ATOM 2682 O O . ASP A 1 356 ? -7.631 8.785 -7.819 1.00 82.06 356 ASP A O 1
ATOM 2686 N N . GLY A 1 357 ? -6.122 8.826 -6.178 1.00 84.00 357 GLY A N 1
ATOM 2687 C CA . GLY A 1 357 ? -5.207 9.734 -6.869 1.00 84.00 357 GLY A CA 1
ATOM 2688 C C . GLY A 1 357 ? -5.675 11.185 -6.935 1.00 84.00 357 GLY A C 1
ATOM 2689 O O . GLY A 1 357 ? -4.990 11.991 -7.555 1.00 84.00 357 GLY A O 1
ATOM 2690 N N . GLU A 1 358 ? -6.785 11.541 -6.285 1.00 88.81 358 GLU A N 1
ATOM 2691 C CA . GLU A 1 358 ? -7.267 12.926 -6.189 1.00 88.81 358 GLU A CA 1
ATOM 2692 C C . GLU A 1 358 ? -6.551 13.736 -5.095 1.00 88.81 358 GLU A C 1
ATOM 2694 O O . GLU A 1 358 ? -6.703 14.957 -5.009 1.00 88.81 358 GLU A O 1
ATOM 2699 N N . ALA A 1 359 ? -5.773 13.070 -4.241 1.00 91.88 359 ALA A N 1
ATOM 2700 C CA . ALA A 1 359 ? -5.028 13.700 -3.162 1.00 91.88 359 ALA A CA 1
ATOM 2701 C C . ALA A 1 359 ? -3.713 12.966 -2.871 1.00 91.88 359 ALA A C 1
ATOM 2703 O O . ALA A 1 359 ? -3.499 11.820 -3.272 1.00 91.88 359 ALA A O 1
ATOM 2704 N N . VAL A 1 360 ? -2.841 13.634 -2.125 1.00 91.19 360 VAL A N 1
ATOM 2705 C CA . VAL A 1 360 ? -1.561 13.117 -1.648 1.00 91.19 360 VAL A CA 1
ATOM 2706 C C . VAL A 1 360 ? -1.579 13.116 -0.126 1.00 91.19 360 VAL A C 1
ATOM 2708 O O . VAL A 1 360 ? -1.760 14.158 0.502 1.00 91.19 360 VAL A O 1
ATOM 2711 N N . GLY A 1 361 ? -1.395 11.943 0.469 1.00 89.38 361 GLY A N 1
ATOM 2712 C CA . GLY A 1 361 ? -1.159 11.802 1.898 1.00 89.38 361 GLY A CA 1
ATOM 2713 C C . GLY A 1 361 ? 0.327 11.964 2.206 1.00 89.38 361 GLY A C 1
ATOM 2714 O O . GLY A 1 361 ? 1.172 11.415 1.499 1.00 89.38 361 GLY A O 1
ATOM 2715 N N . VAL A 1 362 ? 0.630 12.711 3.263 1.00 86.31 362 VAL A N 1
ATOM 2716 C CA . VAL A 1 362 ? 1.978 12.983 3.764 1.00 86.31 362 VAL A CA 1
ATOM 2717 C C . VAL A 1 362 ? 2.042 12.538 5.220 1.00 86.31 362 VAL A C 1
ATOM 2719 O O . VAL A 1 362 ? 1.603 13.246 6.131 1.00 86.31 362 VAL A O 1
ATOM 2722 N N . LEU A 1 363 ? 2.564 11.338 5.445 1.00 81.19 363 LEU A N 1
ATOM 2723 C CA . LEU A 1 363 ? 2.732 10.765 6.772 1.00 81.19 363 LEU A CA 1
ATOM 2724 C C . LEU A 1 363 ? 4.092 11.179 7.329 1.00 81.19 363 LEU A C 1
ATOM 2726 O O . LEU A 1 363 ? 5.118 10.672 6.897 1.00 81.19 363 LEU A O 1
ATOM 2730 N N . THR A 1 364 ? 4.117 12.090 8.293 1.00 74.00 364 THR A N 1
ATOM 2731 C CA . THR A 1 364 ? 5.356 12.631 8.860 1.00 74.00 364 THR A CA 1
ATOM 2732 C C . THR A 1 364 ? 5.670 12.026 10.222 1.00 74.00 364 THR A C 1
ATOM 2734 O O . THR A 1 364 ? 4.830 12.040 11.130 1.00 74.00 364 THR A O 1
ATOM 2737 N N . GLN A 1 365 ? 6.923 11.602 10.387 1.00 63.12 365 GLN A N 1
ATOM 2738 C CA . GLN A 1 365 ? 7.542 11.257 11.661 1.00 63.12 365 GLN A CA 1
ATOM 2739 C C . GLN A 1 365 ? 8.518 12.381 12.063 1.00 63.12 365 GLN A C 1
ATOM 2741 O O . GLN A 1 365 ? 9.731 12.290 11.903 1.00 63.12 365 GLN A O 1
ATOM 2746 N N . GLY A 1 366 ? 7.992 13.513 12.544 1.00 55.72 366 GLY A N 1
ATOM 2747 C CA . GLY A 1 366 ? 8.836 14.629 12.997 1.00 55.72 366 GLY A CA 1
ATOM 2748 C C . GLY A 1 366 ? 9.653 14.254 14.240 1.00 55.72 366 GLY A C 1
ATOM 2749 O O . GLY A 1 366 ? 9.268 13.347 14.959 1.00 55.72 366 GLY A O 1
ATOM 2750 N N . LEU A 1 367 ? 10.740 14.968 14.569 1.00 49.09 367 LEU A N 1
ATOM 2751 C CA . LEU A 1 367 ? 11.589 14.653 15.740 1.00 49.09 367 LEU A CA 1
ATOM 2752 C C . LEU A 1 367 ? 10.789 14.509 17.051 1.00 49.09 367 LEU A C 1
ATOM 2754 O O . LEU A 1 367 ? 11.038 13.602 17.838 1.00 49.09 367 LEU A O 1
ATOM 2758 N N . MET A 1 368 ? 9.808 15.387 17.278 1.00 45.59 368 MET A N 1
ATOM 2759 C CA . MET A 1 368 ? 8.935 15.305 18.455 1.00 45.59 368 MET A CA 1
ATOM 2760 C C . MET A 1 368 ? 7.944 14.142 18.359 1.00 45.59 368 MET A C 1
ATOM 2762 O O . MET A 1 368 ? 7.694 13.487 19.363 1.00 45.59 368 MET A O 1
ATOM 2766 N N . SER A 1 369 ? 7.437 13.845 17.162 1.00 50.84 369 SER A N 1
ATOM 2767 C CA . SER A 1 369 ? 6.552 12.708 16.894 1.00 50.84 369 SER A CA 1
ATOM 2768 C C . SER A 1 369 ? 7.299 11.372 17.031 1.00 50.84 369 SER A C 1
ATOM 2770 O O . SER A 1 369 ? 6.803 10.449 17.658 1.00 50.84 369 SER A O 1
ATOM 2772 N N . PHE A 1 370 ? 8.558 11.297 16.593 1.00 46.59 370 PHE A N 1
ATOM 2773 C CA . PHE A 1 370 ? 9.476 10.179 16.812 1.00 46.59 370 PHE A CA 1
ATOM 2774 C C . PHE A 1 370 ? 9.733 9.939 18.306 1.00 46.59 370 PHE A C 1
ATOM 2776 O O . PHE A 1 370 ? 9.591 8.810 18.789 1.00 46.59 370 PHE A O 1
ATOM 2783 N N . LEU A 1 371 ? 10.052 10.999 19.062 1.00 41.53 371 LEU A N 1
ATOM 2784 C CA . LEU A 1 371 ? 10.248 10.926 20.515 1.00 41.53 371 LEU A CA 1
ATOM 2785 C C . LEU A 1 371 ? 8.959 10.522 21.247 1.00 41.53 371 LEU A C 1
ATOM 2787 O O . LEU A 1 371 ? 9.023 9.725 22.180 1.00 41.53 371 LEU A O 1
ATOM 2791 N N . ALA A 1 372 ? 7.804 11.011 20.790 1.00 49.72 372 ALA A N 1
ATOM 2792 C CA . ALA A 1 372 ? 6.488 10.677 21.334 1.00 49.72 372 ALA A CA 1
ATOM 2793 C C . ALA A 1 372 ? 5.900 9.357 20.795 1.00 49.72 372 ALA A C 1
ATOM 2795 O O . ALA A 1 372 ? 4.875 8.915 21.294 1.00 49.72 372 ALA A O 1
ATOM 2796 N N . GLY A 1 373 ? 6.519 8.732 19.787 1.00 54.59 373 GLY A N 1
ATOM 2797 C CA . GLY A 1 373 ? 5.978 7.544 19.116 1.00 54.59 373 GLY A CA 1
ATOM 2798 C C . GLY A 1 373 ? 4.686 7.785 18.324 1.00 54.59 373 GLY A C 1
ATOM 2799 O O . GLY A 1 373 ? 3.971 6.832 18.047 1.00 54.59 373 GLY A O 1
ATOM 2800 N N . THR A 1 374 ? 4.371 9.030 17.965 1.00 62.50 374 THR A N 1
ATOM 2801 C CA . THR A 1 374 ? 3.156 9.388 17.222 1.00 62.50 374 THR A CA 1
ATOM 2802 C C . THR A 1 374 ? 3.469 9.614 15.744 1.00 62.50 374 THR A C 1
ATOM 2804 O O . THR A 1 374 ? 4.524 10.138 15.387 1.00 62.50 374 THR A O 1
ATOM 2807 N N . LEU A 1 375 ? 2.558 9.204 14.863 1.00 71.81 375 LEU A N 1
ATOM 2808 C CA . LEU A 1 375 ? 2.588 9.534 13.438 1.00 71.81 375 LEU A CA 1
ATOM 2809 C C . LEU A 1 375 ? 1.601 10.675 13.178 1.00 71.81 375 LEU A C 1
ATOM 2811 O O . LEU A 1 375 ? 0.589 10.789 13.867 1.00 71.81 375 LEU A O 1
ATOM 2815 N N . SER A 1 376 ? 1.887 11.524 12.193 1.00 79.06 376 SER A N 1
ATOM 2816 C CA . SER A 1 376 ? 0.977 12.598 11.776 1.00 79.06 376 SER A CA 1
ATOM 2817 C C . SER A 1 376 ? 0.702 12.500 10.285 1.00 79.06 376 SER A C 1
ATOM 2819 O O . SER A 1 376 ? 1.645 12.372 9.511 1.00 79.06 376 SER A O 1
ATOM 2821 N N . LEU A 1 377 ? -0.568 12.561 9.889 1.00 86.19 377 LEU A N 1
ATOM 2822 C CA . LEU A 1 377 ? -0.983 12.532 8.492 1.00 86.19 377 LEU A CA 1
ATOM 2823 C C . LEU A 1 377 ? -1.490 13.913 8.073 1.00 86.19 377 LEU A C 1
ATOM 2825 O O . LEU A 1 377 ? -2.421 14.451 8.672 1.00 86.19 377 LEU A O 1
ATOM 2829 N N . GLN A 1 378 ? -0.884 14.469 7.030 1.00 89.06 378 GLN A N 1
ATOM 2830 C CA . GLN A 1 378 ? -1.428 15.598 6.280 1.00 89.06 378 GLN A CA 1
ATOM 2831 C C . GLN A 1 378 ? -1.997 15.084 4.962 1.00 89.06 378 GLN A C 1
ATOM 2833 O O . GLN A 1 378 ? -1.497 14.106 4.408 1.00 89.06 378 GLN A O 1
ATOM 2838 N N . VAL A 1 379 ? -3.031 15.742 4.450 1.00 92.69 379 VAL A N 1
ATOM 2839 C CA . VAL A 1 379 ? -3.607 15.416 3.145 1.00 92.69 379 VAL A CA 1
ATOM 2840 C C . VAL A 1 379 ? -3.619 16.679 2.308 1.00 92.69 379 VAL A C 1
ATOM 2842 O O . VAL A 1 379 ? -4.138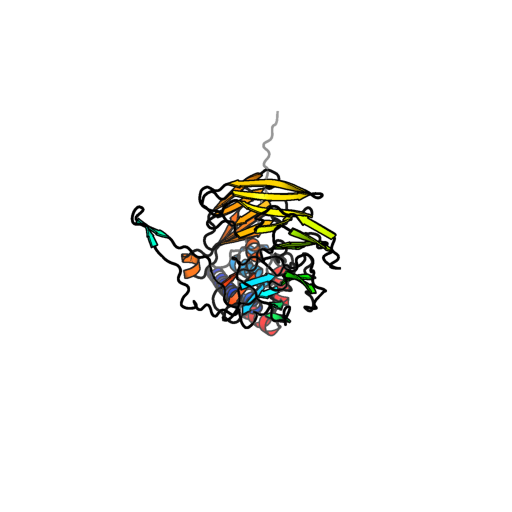 17.702 2.742 1.00 92.69 379 VAL A O 1
ATOM 2845 N N . LYS A 1 380 ? -3.060 16.606 1.105 1.00 92.69 380 LYS A N 1
ATOM 2846 C CA . LYS A 1 380 ? -2.997 17.718 0.158 1.00 92.69 380 LYS A CA 1
ATOM 2847 C C . LYS A 1 380 ? -3.759 17.368 -1.110 1.00 92.69 380 LYS A C 1
ATOM 2849 O O . LYS A 1 380 ? -3.675 16.237 -1.584 1.00 92.69 380 LYS A O 1
ATOM 2854 N N . SER A 1 381 ? -4.495 18.316 -1.670 1.00 92.56 381 SER A N 1
ATOM 2855 C CA . SER A 1 381 ? -5.008 18.206 -3.037 1.00 92.56 381 SER A CA 1
ATOM 2856 C C . SER A 1 381 ? -3.869 18.305 -4.053 1.00 92.56 381 SER A C 1
ATOM 2858 O O . SER A 1 381 ? -2.739 18.667 -3.720 1.00 92.56 381 SER A O 1
ATOM 2860 N N . LEU A 1 382 ? -4.171 17.997 -5.314 1.00 90.25 382 LEU A N 1
ATOM 2861 C CA . LEU A 1 382 ? -3.188 18.021 -6.403 1.00 90.25 382 LEU A CA 1
ATOM 2862 C C . LEU A 1 382 ? -2.683 19.431 -6.763 1.00 90.25 382 LEU A C 1
ATOM 2864 O O . LEU A 1 382 ? -1.661 19.566 -7.421 1.00 90.25 382 LEU A O 1
ATOM 2868 N N . ASP A 1 383 ? -3.359 20.484 -6.306 1.00 89.06 383 ASP A N 1
ATOM 2869 C CA . ASP A 1 383 ? -2.896 21.877 -6.392 1.00 89.06 383 ASP A CA 1
ATOM 2870 C C . ASP A 1 383 ? -2.138 22.336 -5.125 1.00 89.06 383 ASP A C 1
ATOM 2872 O O . ASP A 1 383 ? -1.752 23.499 -5.005 1.00 89.06 383 ASP A O 1
ATOM 2876 N N . GLY A 1 384 ? -1.910 21.426 -4.170 1.00 87.50 384 GLY A N 1
ATOM 2877 C CA . GLY A 1 384 ? -1.132 21.658 -2.951 1.00 87.50 384 GLY A CA 1
ATOM 2878 C C . GLY A 1 384 ? -1.917 22.220 -1.761 1.00 87.50 384 GLY A C 1
ATOM 2879 O O . GLY A 1 384 ? -1.315 22.444 -0.704 1.00 87.50 384 GLY A O 1
ATOM 2880 N N . ALA A 1 385 ? -3.233 22.437 -1.882 1.00 91.50 385 ALA A N 1
ATOM 2881 C CA . ALA A 1 385 ? -4.053 22.910 -0.765 1.00 91.50 385 ALA A CA 1
ATOM 2882 C C . ALA A 1 385 ? -4.226 21.834 0.323 1.00 91.50 385 ALA A C 1
ATOM 2884 O O . ALA A 1 385 ? -4.373 20.649 0.038 1.00 91.50 385 ALA A O 1
ATOM 2885 N N . GLU A 1 386 ? -4.223 22.251 1.592 1.00 92.44 386 GLU A N 1
ATOM 2886 C CA . GLU A 1 386 ? -4.478 21.353 2.725 1.00 92.44 386 GLU A CA 1
ATOM 2887 C C . GLU A 1 386 ? -5.945 20.903 2.740 1.00 92.44 386 GLU A C 1
ATOM 2889 O O . GLU A 1 386 ? -6.869 21.721 2.693 1.00 92.44 386 GLU A O 1
ATOM 2894 N N . LEU A 1 387 ? -6.152 19.597 2.866 1.00 94.38 387 LEU A N 1
ATOM 2895 C CA . LEU A 1 387 ? -7.444 18.947 3.025 1.00 94.38 387 LEU A CA 1
ATOM 2896 C C . LEU A 1 387 ? -7.550 18.364 4.435 1.00 94.38 387 LEU A C 1
ATOM 2898 O O . LEU A 1 387 ? -6.566 17.930 5.029 1.00 94.38 387 LEU A O 1
ATOM 2902 N N . THR A 1 388 ? -8.768 18.305 4.972 1.00 93.00 388 THR A N 1
ATOM 2903 C CA . THR A 1 388 ? -9.013 17.614 6.242 1.00 93.00 388 THR A CA 1
ATOM 2904 C C . THR A 1 388 ? -8.814 16.105 6.051 1.00 93.00 388 THR A C 1
ATOM 2906 O O . THR A 1 388 ? -9.494 15.527 5.190 1.00 93.00 388 THR A O 1
ATOM 2909 N N . PRO A 1 389 ? -7.915 15.459 6.822 1.00 91.56 389 PRO A N 1
ATOM 2910 C CA . PRO A 1 389 ? -7.778 14.010 6.812 1.00 91.56 389 PRO A CA 1
ATOM 2911 C C . PRO A 1 389 ? -9.052 13.331 7.318 1.00 91.56 389 PRO A C 1
ATOM 2913 O O . PRO A 1 389 ? -9.761 13.847 8.182 1.00 91.56 389 PRO A O 1
ATOM 2916 N N . THR A 1 390 ? -9.323 12.154 6.783 1.00 90.19 390 THR A N 1
ATOM 2917 C CA . THR A 1 390 ? -10.390 11.247 7.198 1.00 90.19 390 THR A CA 1
ATOM 2918 C C . THR A 1 390 ? -9.771 9.946 7.694 1.00 90.19 390 THR A C 1
ATOM 2920 O O . THR A 1 390 ? -8.640 9.619 7.336 1.00 90.19 390 THR A O 1
ATOM 2923 N N . ALA A 1 391 ? -10.524 9.155 8.461 1.00 87.75 391 ALA A N 1
ATOM 2924 C CA . ALA A 1 391 ? -10.054 7.857 8.946 1.00 87.75 391 ALA A CA 1
ATOM 2925 C C . ALA A 1 391 ? -9.553 6.933 7.814 1.00 87.75 391 ALA A C 1
ATOM 2927 O O . ALA A 1 391 ? -8.580 6.199 7.972 1.00 87.75 391 ALA A O 1
ATOM 2928 N N . ARG A 1 392 ? -10.180 7.018 6.633 1.00 89.12 392 ARG A N 1
ATOM 2929 C CA . ARG A 1 392 ? -9.826 6.227 5.449 1.00 89.12 392 ARG A CA 1
ATOM 2930 C C . ARG A 1 392 ? -8.497 6.649 4.812 1.00 89.12 392 ARG A C 1
ATOM 2932 O O . ARG A 1 392 ? -7.858 5.829 4.166 1.00 89.12 392 ARG A O 1
ATOM 2939 N N . ASP A 1 393 ? -8.034 7.879 5.032 1.00 90.75 393 ASP A N 1
ATOM 2940 C CA . ASP A 1 393 ? -6.740 8.332 4.504 1.00 90.75 393 ASP A CA 1
ATOM 2941 C C . ASP A 1 393 ? -5.552 7.647 5.208 1.00 90.75 393 ASP A C 1
ATOM 2943 O O . ASP A 1 393 ? -4.478 7.535 4.622 1.00 90.75 393 ASP A O 1
ATOM 2947 N N . TRP A 1 394 ? -5.735 7.141 6.434 1.00 87.31 394 TRP A N 1
ATOM 2948 C CA . TRP A 1 394 ? -4.697 6.418 7.182 1.00 87.31 394 TRP A CA 1
ATOM 2949 C C . TRP A 1 394 ? -4.479 4.982 6.708 1.00 87.31 394 TRP A C 1
ATOM 2951 O O . TRP A 1 394 ? -3.365 4.469 6.788 1.00 87.31 394 TRP A O 1
ATOM 2961 N N . VAL A 1 395 ? -5.529 4.342 6.191 1.00 85.00 395 VAL A N 1
ATOM 2962 C CA . VAL A 1 395 ? -5.572 2.915 5.824 1.00 85.00 395 VAL A CA 1
ATOM 2963 C C . VAL A 1 395 ? -4.439 2.509 4.876 1.00 85.00 395 VAL A C 1
ATOM 2965 O O . VAL A 1 395 ? -3.912 1.399 4.961 1.00 85.00 395 VAL A O 1
ATOM 2968 N N . THR A 1 396 ? -4.001 3.411 3.996 1.00 81.88 396 THR A N 1
ATOM 2969 C CA . THR A 1 396 ? -2.919 3.121 3.051 1.00 81.88 396 THR A CA 1
ATOM 2970 C C . THR A 1 396 ? -1.532 3.086 3.700 1.00 81.88 396 THR A C 1
ATOM 2972 O O . THR A 1 396 ? -0.602 2.568 3.088 1.00 81.88 396 THR A O 1
ATOM 2975 N N . PHE A 1 397 ? -1.368 3.615 4.912 1.00 82.94 397 PHE A N 1
ATOM 2976 C CA . PHE A 1 397 ? -0.064 3.808 5.551 1.00 82.94 397 PHE A CA 1
ATOM 2977 C C . PHE A 1 397 ? 0.326 2.710 6.548 1.00 82.94 397 PHE A C 1
ATOM 2979 O O . PHE A 1 397 ? 1.516 2.552 6.817 1.00 82.94 397 PHE A O 1
ATOM 2986 N N . ASP A 1 398 ? -0.622 1.910 7.047 1.00 83.00 398 ASP A N 1
ATOM 2987 C CA . ASP A 1 398 ? -0.351 0.808 7.988 1.00 83.00 398 ASP A CA 1
ATOM 2988 C C . ASP A 1 398 ? 0.171 -0.461 7.273 1.00 83.00 398 ASP A C 1
ATOM 2990 O O . ASP A 1 398 ? -0.360 -1.566 7.408 1.00 83.00 398 ASP A O 1
ATOM 2994 N N . GLN A 1 399 ? 1.211 -0.275 6.455 1.00 81.06 399 GLN A N 1
ATOM 2995 C CA . GLN A 1 399 ? 1.882 -1.298 5.649 1.00 81.06 399 GLN A CA 1
ATOM 2996 C C . GLN A 1 399 ? 3.401 -1.153 5.787 1.00 81.06 399 GLN A C 1
ATOM 2998 O O . GLN A 1 399 ? 4.067 -0.490 4.985 1.00 81.06 399 GLN A O 1
ATOM 3003 N N . TYR A 1 400 ? 3.953 -1.750 6.835 1.00 73.62 400 TYR A N 1
ATOM 3004 C CA . TYR A 1 400 ? 5.360 -1.611 7.198 1.00 73.62 400 TYR A CA 1
ATOM 3005 C C . TYR A 1 400 ? 5.858 -2.841 7.953 1.00 73.62 400 TYR A C 1
ATOM 3007 O O . TYR A 1 400 ? 5.092 -3.748 8.281 1.00 73.62 400 TYR A O 1
ATOM 3015 N N . VAL A 1 401 ? 7.159 -2.863 8.215 1.00 67.62 401 VAL A N 1
ATOM 3016 C CA . VAL A 1 401 ? 7.812 -3.919 8.985 1.00 67.62 401 VAL A CA 1
ATOM 3017 C C . VAL A 1 401 ? 8.205 -3.374 10.353 1.00 67.62 401 VAL A C 1
ATOM 3019 O O . VAL A 1 401 ? 8.682 -2.240 10.469 1.00 67.62 401 VAL A O 1
ATOM 3022 N N . THR A 1 402 ? 7.989 -4.178 11.389 1.00 64.62 402 THR A N 1
ATOM 3023 C CA . THR A 1 402 ? 8.426 -3.901 12.763 1.00 64.62 402 THR A CA 1
ATOM 3024 C C . THR A 1 402 ? 9.539 -4.865 13.134 1.00 64.62 402 THR A C 1
ATOM 3026 O O . THR A 1 402 ? 9.604 -5.973 12.603 1.00 64.62 402 THR A O 1
ATOM 3029 N N . ILE A 1 403 ? 10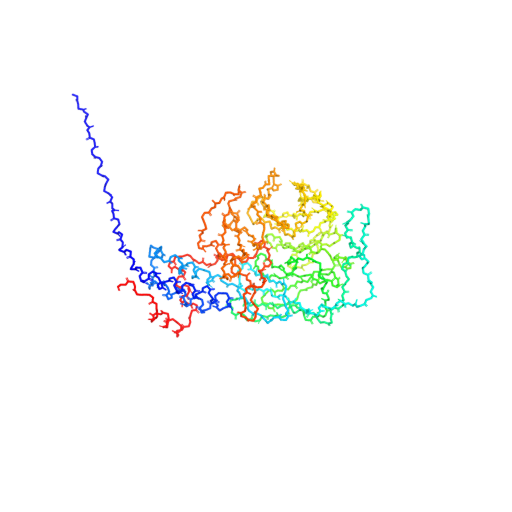.448 -4.432 14.006 1.00 63.94 403 ILE A N 1
ATOM 3030 C CA . ILE A 1 403 ? 11.640 -5.206 14.351 1.00 63.94 403 ILE A CA 1
ATOM 3031 C C . ILE A 1 403 ? 11.651 -5.512 15.841 1.00 63.94 403 ILE A C 1
ATOM 3033 O O . ILE A 1 403 ? 11.732 -4.582 16.636 1.00 63.94 403 ILE A O 1
ATOM 3037 N N . ASN A 1 404 ? 11.663 -6.791 16.228 1.00 62.81 404 ASN A N 1
ATOM 3038 C CA . ASN A 1 404 ? 11.714 -7.229 17.633 1.00 62.81 404 ASN A CA 1
ATOM 3039 C C . ASN A 1 404 ? 10.686 -6.512 18.538 1.00 62.81 404 ASN A C 1
ATOM 3041 O O . ASN A 1 404 ? 11.037 -6.090 19.642 1.00 62.81 404 ASN A O 1
ATOM 3045 N N . ASP A 1 405 ? 9.455 -6.307 18.065 1.00 56.97 405 ASP A N 1
ATOM 3046 C CA . ASP A 1 405 ? 8.425 -5.542 18.794 1.00 56.97 405 ASP A CA 1
ATOM 3047 C C . ASP A 1 405 ? 8.797 -4.058 19.063 1.00 56.97 405 ASP A C 1
ATOM 3049 O O . ASP A 1 405 ? 8.157 -3.375 19.866 1.00 56.97 405 ASP A O 1
ATOM 3053 N N . GLU A 1 406 ? 9.840 -3.531 18.410 1.00 57.31 406 GLU A N 1
ATOM 3054 C CA . GLU A 1 406 ? 10.235 -2.121 18.449 1.00 57.31 406 GLU A CA 1
ATOM 3055 C C . GLU A 1 406 ? 9.552 -1.319 17.316 1.00 57.31 406 GLU A C 1
ATOM 3057 O O . GLU A 1 406 ? 8.980 -1.872 16.375 1.00 57.31 406 GLU A O 1
ATOM 3062 N N . LYS A 1 407 ? 9.597 0.021 17.445 1.00 56.47 407 LYS A N 1
ATOM 3063 C CA . LYS A 1 407 ? 8.953 1.014 16.557 1.00 56.47 407 LYS A CA 1
ATOM 3064 C C . LYS A 1 407 ? 9.171 0.721 15.055 1.00 56.47 407 LYS A C 1
ATOM 3066 O O . LYS A 1 407 ? 10.190 0.128 14.713 1.00 56.47 407 LYS A O 1
ATOM 3071 N N . PRO A 1 408 ? 8.282 1.214 14.160 1.00 55.00 408 PRO A N 1
ATOM 3072 C CA . PRO A 1 408 ? 8.431 1.036 12.714 1.00 55.00 408 PRO A CA 1
ATOM 3073 C C . PRO A 1 408 ? 9.830 1.454 12.255 1.00 55.00 408 PRO A C 1
ATOM 3075 O O . PRO A 1 408 ? 10.221 2.603 12.478 1.00 55.00 408 PRO A O 1
ATOM 3078 N N . ASP A 1 409 ? 10.567 0.525 11.647 1.00 50.50 409 ASP A N 1
ATOM 3079 C CA . ASP A 1 409 ? 11.946 0.761 11.196 1.00 50.50 409 ASP A CA 1
ATOM 3080 C C . ASP A 1 409 ? 11.982 1.132 9.708 1.00 50.50 409 ASP A C 1
ATOM 3082 O O . ASP A 1 409 ? 12.729 2.014 9.300 1.00 50.50 409 ASP A O 1
ATOM 3086 N N . ASN A 1 410 ? 11.102 0.521 8.902 1.00 50.00 410 ASN A N 1
ATOM 3087 C CA . ASN A 1 410 ? 10.983 0.783 7.469 1.00 50.00 410 ASN A CA 1
ATOM 3088 C C . ASN A 1 410 ? 9.528 0.676 6.997 1.00 50.00 410 ASN A C 1
ATOM 3090 O O . ASN A 1 410 ? 8.838 -0.311 7.267 1.00 50.00 410 ASN A O 1
ATOM 3094 N N . PHE A 1 411 ? 9.070 1.670 6.236 1.00 52.50 411 PHE A N 1
ATOM 3095 C CA . PHE A 1 411 ? 7.781 1.609 5.548 1.00 52.50 411 PHE A CA 1
ATOM 3096 C C . PHE A 1 411 ? 7.949 0.937 4.185 1.00 52.50 411 PHE A C 1
ATOM 3098 O O . PHE A 1 411 ? 9.002 1.044 3.555 1.00 52.50 411 PHE A O 1
ATOM 3105 N N . GLY A 1 412 ? 6.917 0.216 3.741 1.00 48.78 412 GLY A N 1
ATOM 3106 C CA . GLY A 1 412 ? 6.972 -0.546 2.497 1.00 48.78 412 GLY A CA 1
ATOM 3107 C C . GLY A 1 412 ? 7.269 0.292 1.251 1.00 48.78 412 GLY A C 1
ATOM 3108 O O . GLY A 1 412 ? 6.926 1.470 1.165 1.00 48.78 412 GLY A O 1
ATOM 3109 N N . SER A 1 413 ? 7.883 -0.367 0.268 1.00 51.91 413 SER A N 1
ATOM 3110 C CA . SER A 1 413 ? 8.171 0.123 -1.075 1.00 51.91 413 SER A CA 1
ATOM 3111 C C . SER A 1 413 ? 6.953 0.811 -1.696 1.00 51.91 413 SER A C 1
ATOM 3113 O O . SER A 1 413 ? 5.836 0.285 -1.714 1.00 51.91 413 SER A O 1
ATOM 3115 N N . LEU A 1 414 ? 7.195 2.007 -2.226 1.00 52.47 414 LEU A N 1
ATOM 3116 C CA . LEU A 1 414 ? 6.209 2.908 -2.809 1.00 52.47 414 LEU A CA 1
ATOM 3117 C C . LEU A 1 414 ? 5.924 2.492 -4.258 1.00 52.47 414 LEU A C 1
ATOM 3119 O O . LEU A 1 414 ? 6.564 2.976 -5.189 1.00 52.47 414 LEU A O 1
ATOM 3123 N N . ARG A 1 415 ? 4.985 1.559 -4.462 1.00 58.75 415 ARG A N 1
ATOM 3124 C CA . ARG A 1 415 ? 4.527 1.166 -5.810 1.00 58.75 415 ARG A CA 1
ATOM 3125 C C . ARG A 1 415 ? 3.048 1.514 -6.034 1.00 58.75 415 ARG A C 1
ATOM 3127 O O . ARG A 1 415 ? 2.253 1.369 -5.097 1.00 58.75 415 ARG A O 1
ATOM 3134 N N . PRO A 1 416 ? 2.641 1.890 -7.267 1.00 47.28 416 PRO A N 1
ATOM 3135 C CA . PRO A 1 416 ? 1.259 2.283 -7.577 1.00 47.28 416 PRO A CA 1
ATOM 3136 C C . PRO A 1 416 ? 0.212 1.215 -7.235 1.00 47.28 416 PRO A C 1
ATOM 3138 O O . PRO A 1 416 ? -0.923 1.555 -6.891 1.00 47.28 416 PRO A O 1
ATOM 3141 N N . TYR A 1 417 ? 0.607 -0.062 -7.304 1.00 60.47 417 TYR A N 1
ATOM 3142 C CA . TYR A 1 417 ? -0.250 -1.240 -7.122 1.00 60.47 417 TYR A CA 1
ATOM 3143 C C . TYR A 1 417 ? -0.099 -1.907 -5.749 1.00 60.47 417 TYR A C 1
ATOM 3145 O O . TYR A 1 417 ? -0.423 -3.083 -5.592 1.00 60.47 417 TYR A O 1
ATOM 3153 N N . THR A 1 418 ? 0.397 -1.166 -4.758 1.00 74.44 418 THR A N 1
ATOM 3154 C CA . THR A 1 418 ? 0.318 -1.593 -3.357 1.00 74.44 418 THR A CA 1
ATOM 3155 C C . THR A 1 418 ? -1.121 -1.548 -2.856 1.00 74.44 418 THR A C 1
ATOM 3157 O O . THR A 1 418 ? -1.956 -0.815 -3.392 1.00 74.44 418 THR A O 1
ATOM 3160 N N . TYR A 1 419 ? -1.411 -2.347 -1.830 1.00 84.88 419 TYR A N 1
ATOM 3161 C CA . TYR A 1 419 ? -2.715 -2.396 -1.178 1.00 84.88 419 TYR A CA 1
ATOM 3162 C C . TYR A 1 419 ? -3.203 -0.999 -0.763 1.00 84.88 419 TYR A C 1
ATOM 3164 O O . TYR A 1 419 ? -2.423 -0.163 -0.297 1.00 84.88 419 TYR A O 1
ATOM 3172 N N . ARG A 1 420 ? -4.502 -0.733 -0.922 1.00 82.12 420 ARG A N 1
ATOM 3173 C CA . ARG A 1 420 ? -5.120 0.562 -0.573 1.00 82.12 420 ARG A CA 1
ATOM 3174 C C . ARG A 1 420 ? -6.282 0.455 0.412 1.00 82.12 420 ARG A C 1
ATOM 3176 O O . ARG A 1 420 ? -6.819 1.480 0.812 1.00 82.12 420 ARG A O 1
ATOM 3183 N N . GLY A 1 421 ? -6.634 -0.763 0.824 1.00 86.06 421 GLY A N 1
ATOM 3184 C CA . GLY A 1 421 ? -7.805 -1.018 1.663 1.00 86.06 421 GLY A CA 1
ATOM 3185 C C . GLY A 1 421 ? -9.139 -0.885 0.936 1.00 86.06 421 GLY A C 1
ATOM 3186 O O . GLY A 1 421 ? -10.154 -0.648 1.584 1.00 86.06 421 GLY A O 1
ATOM 3187 N N . ASP A 1 422 ? -9.148 -1.042 -0.392 1.00 85.38 422 ASP A N 1
ATOM 3188 C CA . ASP A 1 422 ? -10.361 -0.980 -1.222 1.00 85.38 422 ASP A CA 1
ATOM 3189 C C . ASP A 1 422 ? -11.379 -2.088 -0.864 1.00 85.38 422 ASP A C 1
ATOM 3191 O O . ASP A 1 422 ? -12.573 -1.956 -1.130 1.00 85.38 422 ASP A O 1
ATOM 3195 N N . ASP A 1 423 ? -10.915 -3.178 -0.248 1.00 88.62 423 ASP A N 1
ATOM 3196 C CA . ASP A 1 423 ? -11.702 -4.303 0.270 1.00 88.62 423 ASP A CA 1
ATOM 3197 C C . ASP A 1 423 ? -12.331 -4.037 1.647 1.00 88.62 423 ASP A C 1
ATOM 3199 O O . ASP A 1 423 ? -13.181 -4.814 2.083 1.00 88.62 423 ASP A O 1
ATOM 3203 N N . ILE A 1 424 ? -11.939 -2.961 2.337 1.00 92.50 424 ILE A N 1
ATOM 3204 C CA . ILE A 1 424 ? -12.426 -2.644 3.682 1.00 92.50 424 ILE A CA 1
ATOM 3205 C C . ILE A 1 424 ? -13.708 -1.799 3.585 1.00 92.50 424 ILE A C 1
ATOM 3207 O O . ILE A 1 424 ? -13.673 -0.674 3.064 1.00 92.50 424 ILE A O 1
ATOM 3211 N N . PRO A 1 425 ? -14.860 -2.289 4.086 1.00 92.88 425 PRO A N 1
ATOM 3212 C CA . PRO A 1 425 ? -16.098 -1.518 4.061 1.00 92.88 425 PRO A CA 1
ATOM 3213 C C . PRO A 1 425 ? -16.081 -0.383 5.096 1.00 92.88 425 PRO A C 1
ATOM 3215 O O . PRO A 1 425 ? -15.271 -0.370 6.018 1.00 92.88 425 PRO A O 1
ATOM 3218 N N . ASP A 1 426 ? -17.008 0.565 4.960 1.00 89.62 426 ASP A N 1
ATOM 3219 C CA . ASP A 1 426 ? -17.258 1.609 5.960 1.00 89.62 426 ASP A CA 1
ATOM 3220 C C . ASP A 1 426 ? -18.471 1.281 6.846 1.00 89.62 426 ASP A C 1
ATOM 3222 O O . ASP A 1 426 ? -19.342 0.469 6.508 1.00 89.62 426 ASP A O 1
ATOM 3226 N N . GLY A 1 427 ? -18.568 1.989 7.970 1.00 89.69 427 GLY A N 1
ATOM 3227 C CA . GLY A 1 427 ? -19.759 2.054 8.803 1.00 89.69 427 GLY A CA 1
ATOM 3228 C C . GLY A 1 427 ? -20.088 0.723 9.492 1.00 89.69 427 GLY A C 1
ATOM 3229 O O . GLY A 1 427 ? -19.181 0.001 9.905 1.00 89.69 427 GLY A O 1
ATOM 3230 N N . PRO A 1 428 ? -21.378 0.362 9.617 1.00 92.50 428 PRO A N 1
ATOM 3231 C CA . PRO A 1 428 ? -21.792 -0.859 10.316 1.00 92.50 428 PRO A CA 1
ATOM 3232 C C . PRO A 1 428 ? -21.231 -2.155 9.707 1.00 92.50 428 PRO A C 1
ATOM 3234 O O . PRO A 1 428 ? -21.022 -3.137 10.417 1.00 92.50 428 PRO A O 1
ATOM 3237 N N . ALA A 1 429 ? -20.963 -2.168 8.396 1.00 95.75 429 ALA A N 1
ATOM 3238 C CA . ALA A 1 429 ? -20.394 -3.334 7.723 1.00 95.75 429 ALA A CA 1
ATOM 3239 C C . ALA A 1 429 ? -18.962 -3.631 8.200 1.00 95.75 429 ALA A C 1
ATOM 3241 O O . ALA A 1 429 ? -18.623 -4.795 8.404 1.00 95.75 429 ALA A O 1
ATOM 3242 N N . LEU A 1 430 ? -18.162 -2.591 8.476 1.00 95.88 430 LEU A N 1
ATOM 3243 C CA . LEU A 1 430 ? -16.825 -2.741 9.059 1.00 95.88 430 LEU A CA 1
ATOM 3244 C C . LEU A 1 430 ? -16.870 -3.475 10.397 1.00 95.88 430 LEU A C 1
ATOM 3246 O O . LEU A 1 430 ? -16.066 -4.372 10.639 1.00 95.88 430 LEU A O 1
ATOM 3250 N N . TRP A 1 431 ? -17.817 -3.101 11.260 1.00 95.44 431 TRP A N 1
ATOM 3251 C CA . TRP A 1 431 ? -17.983 -3.729 12.569 1.00 95.44 431 TRP A CA 1
ATOM 3252 C C . TRP A 1 431 ? -18.309 -5.222 12.434 1.00 95.44 431 TRP A C 1
ATOM 3254 O O . TRP A 1 431 ? -17.704 -6.052 13.115 1.00 95.44 431 TRP A O 1
ATOM 3264 N N . GLY A 1 432 ? -19.218 -5.569 11.517 1.00 95.62 432 GLY A N 1
ATOM 3265 C CA . GLY A 1 432 ? -19.597 -6.959 11.255 1.00 95.62 432 GLY A CA 1
ATOM 3266 C C . GLY A 1 432 ? -18.419 -7.807 10.770 1.00 95.62 432 GLY A C 1
ATOM 3267 O O . GLY A 1 432 ? -18.164 -8.883 11.319 1.00 95.62 432 GLY A O 1
ATOM 3268 N N . ASP A 1 433 ? -17.663 -7.297 9.798 1.00 96.69 433 ASP A N 1
ATOM 3269 C CA . ASP A 1 433 ? -16.489 -7.985 9.250 1.00 96.69 433 ASP A CA 1
ATOM 3270 C C . ASP A 1 433 ? -15.371 -8.129 10.294 1.00 96.69 433 ASP A C 1
ATOM 3272 O O . ASP A 1 433 ? -14.730 -9.181 10.394 1.00 96.69 433 ASP A O 1
ATOM 3276 N N . ALA A 1 434 ? -15.176 -7.112 11.134 1.00 97.25 434 ALA A N 1
ATOM 3277 C CA . ALA A 1 434 ? -14.221 -7.149 12.233 1.00 97.25 434 ALA A CA 1
ATOM 3278 C C . ALA A 1 434 ? -14.585 -8.202 13.294 1.00 97.25 434 ALA A C 1
ATOM 3280 O O . ALA A 1 434 ? -13.735 -8.992 13.709 1.00 97.25 434 ALA A O 1
ATOM 3281 N N . MET A 1 435 ? -15.858 -8.291 13.690 1.00 96.69 435 MET A N 1
ATOM 3282 C CA . MET A 1 435 ? -16.333 -9.326 14.619 1.00 96.69 435 MET A CA 1
ATOM 3283 C C . MET A 1 435 ? -16.189 -10.745 14.047 1.00 96.69 435 MET A C 1
ATOM 3285 O O . MET A 1 435 ? -15.950 -11.703 14.795 1.00 96.69 435 MET A O 1
ATOM 3289 N N . ALA A 1 436 ? -16.302 -10.898 12.725 1.00 96.38 436 ALA A N 1
ATOM 3290 C CA . ALA A 1 436 ? -16.102 -12.174 12.042 1.00 96.38 436 ALA A CA 1
ATOM 3291 C C . ALA A 1 436 ? -14.630 -12.633 12.038 1.00 96.38 436 ALA A C 1
ATOM 3293 O O . ALA A 1 436 ? -14.376 -13.839 12.001 1.00 96.38 436 ALA A O 1
ATOM 3294 N N . LEU A 1 437 ? -13.666 -11.707 12.130 1.00 94.31 437 LEU A N 1
ATOM 3295 C CA . LEU A 1 437 ? -12.229 -12.012 12.216 1.00 94.31 437 LEU A CA 1
ATOM 3296 C C . LEU A 1 437 ? -11.831 -12.645 13.564 1.00 94.31 437 LEU A C 1
ATOM 3298 O O . LEU A 1 437 ? -10.856 -13.405 13.659 1.00 94.31 437 LEU A O 1
ATOM 3302 N N . LEU A 1 438 ? -12.569 -12.321 14.623 1.00 95.75 438 LEU A N 1
ATOM 3303 C CA . LEU A 1 438 ? -12.301 -12.792 15.977 1.00 95.75 438 LEU A CA 1
ATOM 3304 C C . LEU A 1 438 ? -12.777 -14.241 16.182 1.00 95.75 438 LEU A C 1
ATOM 3306 O O . LEU A 1 438 ? -13.696 -14.740 15.532 1.00 95.75 438 LEU A O 1
ATOM 3310 N N . SER A 1 439 ? -12.137 -14.951 17.103 1.00 95.50 439 SER A N 1
ATOM 3311 C CA . SER A 1 439 ? -12.581 -16.258 17.587 1.00 95.50 439 SER A CA 1
ATOM 3312 C C . SER A 1 439 ? -13.780 -16.091 18.518 1.00 95.50 439 SER A C 1
ATOM 3314 O O . SER A 1 439 ? -14.131 -14.986 18.926 1.00 95.50 439 SER A O 1
ATOM 3316 N N . GLU A 1 440 ? -14.430 -17.197 18.879 1.00 96.19 440 GLU A N 1
ATOM 3317 C CA . GLU A 1 440 ? -15.550 -17.158 19.825 1.00 96.19 440 GLU A CA 1
ATOM 3318 C C . GLU A 1 440 ? -15.136 -16.600 21.195 1.00 96.19 440 GLU A C 1
ATOM 3320 O O . GLU A 1 440 ? -15.870 -15.806 21.779 1.00 96.19 440 GLU A O 1
ATOM 3325 N N . THR A 1 441 ? -13.940 -16.955 21.673 1.00 96.62 441 THR A N 1
ATOM 3326 C CA . THR A 1 441 ? -13.400 -16.461 22.944 1.00 96.62 441 THR A CA 1
ATOM 3327 C C . THR A 1 441 ? -13.092 -14.967 22.887 1.00 96.62 441 THR A C 1
ATOM 3329 O O . THR A 1 441 ? -13.521 -14.233 23.771 1.00 96.62 441 THR A O 1
ATOM 3332 N N . GLU A 1 442 ? -12.424 -14.503 21.827 1.00 96.38 442 GLU A N 1
ATOM 3333 C CA . GLU A 1 442 ? -12.104 -13.078 21.648 1.00 96.38 442 GLU A CA 1
ATOM 3334 C C . GLU A 1 442 ? -13.381 -12.232 21.518 1.00 96.38 442 GLU A C 1
ATOM 3336 O O . GLU A 1 442 ? -13.484 -11.178 22.137 1.00 96.38 442 GLU A O 1
ATOM 3341 N N . ARG A 1 443 ? -14.401 -12.709 20.786 1.00 96.75 443 ARG A N 1
ATOM 3342 C CA . ARG A 1 443 ? -15.701 -12.018 20.710 1.00 96.75 443 ARG A CA 1
ATOM 3343 C C . ARG A 1 443 ? -16.367 -11.882 22.075 1.00 96.75 443 ARG A C 1
ATOM 3345 O O . ARG A 1 443 ? -16.908 -10.824 22.378 1.00 96.75 443 ARG A O 1
ATOM 3352 N N . ALA A 1 444 ? -16.355 -12.944 22.881 1.00 95.50 444 ALA A N 1
ATOM 3353 C CA . ALA A 1 444 ? -16.948 -12.910 24.214 1.00 95.50 444 ALA A CA 1
ATOM 3354 C C . ALA A 1 444 ? -16.243 -11.888 25.121 1.00 95.50 444 ALA A C 1
ATOM 3356 O O . ALA A 1 444 ? -16.914 -11.177 25.867 1.00 95.50 444 ALA A O 1
ATOM 3357 N N . GLU A 1 445 ? -14.917 -11.783 25.020 1.00 96.00 445 GLU A N 1
ATOM 3358 C CA . GLU A 1 445 ? -14.126 -10.785 25.745 1.00 96.00 445 GLU A CA 1
ATOM 3359 C C . GLU A 1 445 ? -14.440 -9.356 25.282 1.00 96.00 445 GLU A C 1
ATOM 3361 O O . GLU A 1 445 ? -14.704 -8.486 26.107 1.00 96.00 445 GLU A O 1
ATOM 3366 N N . VAL A 1 446 ? -14.489 -9.117 23.967 1.00 96.94 446 VAL A N 1
ATOM 3367 C CA . VAL A 1 446 ? -14.876 -7.813 23.408 1.00 96.94 446 VAL A CA 1
ATOM 3368 C C . VAL A 1 446 ? -16.256 -7.392 23.908 1.00 96.94 446 VAL A C 1
ATOM 3370 O O . VAL A 1 446 ? -16.422 -6.266 24.363 1.00 96.94 446 VAL A O 1
ATOM 3373 N N . ILE A 1 447 ? -17.240 -8.293 23.879 1.00 93.75 447 ILE A N 1
ATOM 3374 C CA . ILE A 1 447 ? -18.602 -7.993 24.344 1.00 93.75 447 ILE A CA 1
ATOM 3375 C C . ILE A 1 447 ? -18.627 -7.667 25.844 1.00 93.75 447 ILE A C 1
ATOM 3377 O O . ILE A 1 447 ? -19.391 -6.796 26.259 1.00 93.75 447 ILE A O 1
ATOM 3381 N N . ALA A 1 448 ? -17.812 -8.350 26.650 1.00 94.56 448 ALA A N 1
ATOM 3382 C CA . ALA A 1 448 ? -17.767 -8.153 28.096 1.00 94.56 448 ALA A CA 1
ATOM 3383 C C . ALA A 1 448 ? -17.091 -6.833 28.506 1.00 94.56 448 ALA A C 1
ATOM 3385 O O . ALA A 1 448 ? -17.562 -6.183 29.438 1.00 94.56 448 ALA A O 1
ATOM 3386 N N . ASP A 1 449 ? -16.020 -6.448 27.811 1.00 95.44 449 ASP A N 1
ATOM 3387 C CA . ASP A 1 449 ? -15.145 -5.340 28.218 1.00 95.44 449 ASP A CA 1
ATOM 3388 C C . ASP A 1 449 ? -15.422 -4.022 27.486 1.00 95.44 449 ASP A C 1
ATOM 3390 O O . ASP A 1 449 ? -14.822 -2.997 27.813 1.00 95.44 449 ASP A O 1
ATOM 3394 N N . ARG A 1 450 ? -16.283 -4.032 26.464 1.00 95.00 450 ARG A N 1
ATOM 3395 C CA . ARG A 1 450 ? -16.568 -2.833 25.673 1.00 95.00 450 ARG A CA 1
ATOM 3396 C C . ARG A 1 450 ? -17.227 -1.719 26.478 1.00 95.00 450 ARG A C 1
ATOM 3398 O O . ARG A 1 450 ? -17.917 -1.960 27.473 1.00 95.00 450 ARG A O 1
ATOM 3405 N N . ILE A 1 451 ? -17.120 -0.508 25.940 1.00 95.12 451 ILE A N 1
ATOM 3406 C CA . ILE A 1 451 ? -17.863 0.654 26.416 1.00 95.12 451 ILE A CA 1
ATOM 3407 C C . ILE A 1 451 ? -19.375 0.384 26.467 1.00 95.12 451 ILE A C 1
ATOM 3409 O O . ILE A 1 451 ? -19.952 -0.239 25.574 1.00 95.12 451 ILE A O 1
ATOM 3413 N N . GLN A 1 452 ? -20.024 0.890 27.513 1.00 87.88 452 GLN A N 1
ATOM 3414 C CA . GLN A 1 452 ? -21.471 0.799 27.709 1.00 87.88 452 GLN A CA 1
ATOM 3415 C C . GLN A 1 452 ? -22.042 2.223 27.648 1.00 87.88 452 GLN A C 1
ATOM 3417 O O . GLN A 1 452 ? -21.883 2.972 28.609 1.00 87.88 452 GLN A O 1
ATOM 3422 N N . PRO A 1 453 ? -22.618 2.646 26.510 1.00 75.69 453 PRO A N 1
ATOM 3423 C CA . PRO A 1 453 ? -23.064 4.028 26.319 1.00 75.69 453 PRO A CA 1
ATOM 3424 C C . PRO A 1 453 ? -24.353 4.409 27.071 1.00 75.69 453 PRO A C 1
ATOM 3426 O O . PRO A 1 453 ? -24.675 5.598 27.099 1.00 75.69 453 PRO A O 1
ATOM 3429 N N . ASP A 1 454 ? -25.053 3.432 27.661 1.00 66.12 454 ASP A N 1
ATOM 3430 C CA . ASP A 1 454 ? -26.355 3.572 28.339 1.00 66.12 454 ASP A CA 1
ATOM 3431 C C . ASP A 1 454 ? -26.275 3.850 29.852 1.00 66.12 454 ASP A C 1
ATOM 3433 O O . ASP A 1 454 ? -25.445 3.218 30.550 1.00 66.12 454 ASP A O 1
#

Mean predicted aligned error: 11.49 Å